Protein AF-A0A2P8KS64-F1 (afdb_monomer_lite)

Sequence (402 aa):
MTRAGYGIAPPAAQLTLLQQSYDALKESIYSALVLQTRLKPYLDAIELTIDEQGIRFDTTALASLLDQRKAAGEREAIIDLVELNRFAQSTLQAVGFAGLDTLRGWVEALPAGSALRTELAALNVYAGATTSGTAKSDLYLGDASGNSFNGGAGDDVASAGAGNDTLSGGDGNDSLYGGTGNDCLNGDNGNDTLEGGAGIDSLLGGEGNDMLYGGVGNDTLDGGVGNDTLSGDAGNNIYLFGRGDGQDNIRSHDSTAGKLNVLQFKEGIAPSDIIVKQAYDGYWGGGNGLELSIAGTTDKLFINGYFYGDTTDSAYSPVQQVKFADGTTWNSAAILAKVFAGTEGSDSLRGTTSSDTSSEGWAAARSMARRATIRSTAVRATTRSKVARATTTSSGTTAATP

pLDDT: mean 81.11, std 21.62, range [26.69, 98.94]

Foldseek 3Di:
DDPDDPPPPPPPVVVVVVVVVVVVVVVVVVLVVCCVPVQVVLVVQWDWDQDPVGIAIDNPSSVVVLVVVCVVPVLVSLVSLVSCCQRVVVVCVVRVNPSLVVSLVSLVPDDPPDPSQVVCVVVQEDEEAEDEADQEAHEYRADQEEHEYAHAHYAYEYARAHYAYEYEQHHYAYEEHQAYEEYEYAPAHEAYEEANHAYAYEYHQHAYAYEYELHHHAYEYENHADEYEDENEEAAYEYEFEARNAHYEYWYFYPDPPHAYEYEYDAPADPVQWQWEFAFQPDDVTGQKIWIDGHPGNGIYIQFNCCPPNDNRHSGNRHQWYAYPVGDIDGPVNSVCNHLPDDPDQGDDDDHPDDDDDPPPPVPPDDDDDDDRDDDDDPDDDPPDDDDDDDDDDDDDDDDDD

Radius of gyration: 31.3 Å; chains: 1; bounding box: 108×63×124 Å

Structure (mmCIF, N/CA/C/O backbone):
data_AF-A0A2P8KS64-F1
#
_entry.id   A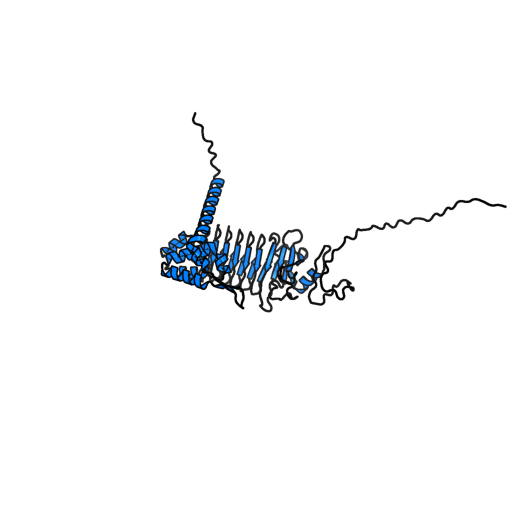F-A0A2P8KS64-F1
#
loop_
_atom_site.group_PDB
_atom_site.id
_atom_site.type_symbol
_atom_site.label_atom_id
_atom_site.label_alt_id
_atom_site.label_comp_id
_atom_site.label_asym_id
_atom_site.label_entity_id
_atom_site.label_seq_id
_atom_site.pdbx_PDB_ins_code
_atom_site.Cartn_x
_atom_site.Cartn_y
_atom_site.Cartn_z
_atom_site.occupancy
_atom_site.B_iso_or_equiv
_atom_site.auth_seq_id
_atom_site.auth_comp_id
_atom_site.auth_asym_id
_atom_site.auth_atom_id
_atom_site.pdbx_PDB_model_num
ATOM 1 N N . MET A 1 1 ? 59.333 26.683 13.112 1.00 38.19 1 MET A N 1
ATOM 2 C CA . MET A 1 1 ? 58.156 26.301 13.920 1.00 38.19 1 MET A CA 1
ATOM 3 C C . MET A 1 1 ? 57.034 25.924 12.968 1.00 38.19 1 MET A C 1
ATOM 5 O O . MET A 1 1 ? 56.320 26.790 12.485 1.00 38.19 1 MET A O 1
ATOM 9 N N . THR A 1 2 ? 56.947 24.648 12.615 1.00 38.56 2 THR A N 1
ATOM 10 C CA . THR A 1 2 ? 55.826 24.084 11.859 1.00 38.56 2 THR A CA 1
ATOM 11 C C . THR A 1 2 ? 54.674 23.861 12.835 1.00 38.56 2 THR A C 1
ATOM 13 O O . THR A 1 2 ? 54.802 23.124 13.809 1.00 38.56 2 THR A O 1
ATOM 16 N N . ARG A 1 3 ? 53.567 24.575 12.627 1.00 40.94 3 ARG A N 1
ATOM 17 C CA . ARG A 1 3 ? 52.348 24.448 13.428 1.00 40.94 3 ARG A CA 1
ATOM 18 C C . ARG A 1 3 ? 51.701 23.107 13.074 1.00 40.94 3 ARG A C 1
ATOM 20 O O . ARG A 1 3 ? 51.196 22.954 11.967 1.00 40.94 3 ARG A O 1
ATOM 27 N N . ALA A 1 4 ? 51.773 22.138 13.986 1.00 46.16 4 ALA A N 1
ATOM 28 C CA . ALA A 1 4 ? 51.080 20.862 13.853 1.00 46.16 4 ALA A CA 1
ATOM 29 C C . ALA A 1 4 ? 49.572 21.131 13.750 1.00 46.16 4 ALA A C 1
ATOM 31 O O . ALA A 1 4 ? 48.971 21.697 14.665 1.00 46.16 4 ALA A O 1
ATOM 32 N N . GLY A 1 5 ? 48.979 20.798 12.603 1.00 44.59 5 GLY A N 1
ATOM 33 C CA . GLY A 1 5 ? 47.535 20.827 12.431 1.00 44.59 5 GLY A CA 1
ATOM 34 C C . GLY A 1 5 ? 46.912 19.782 13.346 1.00 44.59 5 GLY A C 1
ATOM 35 O O . GLY A 1 5 ? 47.192 18.595 13.204 1.00 44.59 5 GLY A O 1
ATOM 36 N N . TYR A 1 6 ? 46.087 20.221 14.293 1.00 44.50 6 TYR A N 1
ATOM 37 C CA . TYR A 1 6 ? 45.175 19.341 15.019 1.00 44.50 6 TYR A CA 1
ATOM 38 C C . TYR A 1 6 ? 44.085 18.888 14.041 1.00 44.50 6 TYR A C 1
ATOM 40 O O . TYR A 1 6 ? 43.027 19.502 13.941 1.00 44.50 6 TYR A O 1
ATOM 48 N N . GLY A 1 7 ? 44.373 17.849 13.261 1.00 44.56 7 GLY A N 1
ATOM 49 C CA . GLY A 1 7 ? 43.354 17.098 12.543 1.00 44.56 7 GLY A CA 1
ATOM 50 C C . GLY A 1 7 ? 42.784 16.059 13.494 1.00 44.56 7 GLY A C 1
ATOM 51 O O . GLY A 1 7 ? 43.359 14.984 13.634 1.00 44.56 7 GLY A O 1
ATOM 52 N N . ILE A 1 8 ? 41.691 16.381 14.187 1.00 54.88 8 ILE A N 1
ATOM 53 C CA . ILE A 1 8 ? 40.878 15.342 14.823 1.00 54.88 8 ILE A CA 1
ATOM 54 C C . ILE A 1 8 ? 40.216 14.599 13.661 1.00 54.88 8 ILE A C 1
ATOM 56 O O . ILE A 1 8 ? 39.318 15.140 13.020 1.00 54.88 8 ILE A O 1
ATOM 60 N N . ALA A 1 9 ? 40.717 13.408 13.329 1.00 57.59 9 ALA A N 1
ATOM 61 C CA . ALA A 1 9 ? 40.033 12.531 12.390 1.00 57.59 9 ALA A CA 1
ATOM 62 C C . ALA A 1 9 ? 38.656 12.201 12.994 1.00 57.59 9 ALA A C 1
ATOM 64 O O . ALA A 1 9 ? 38.617 11.758 14.149 1.00 57.59 9 ALA A O 1
ATOM 65 N N . PRO A 1 10 ? 37.540 12.443 12.282 1.00 62.31 10 PRO A N 1
ATOM 66 C CA . PRO A 1 10 ? 36.234 12.078 12.801 1.00 62.31 10 PRO A CA 1
ATOM 67 C C . PRO A 1 10 ? 36.221 10.566 13.077 1.00 62.31 10 PRO A C 1
ATOM 69 O O . PRO A 1 10 ? 36.809 9.805 12.300 1.00 62.31 10 PRO A O 1
ATOM 72 N N . PRO A 1 11 ? 35.590 10.104 14.170 1.00 75.94 11 PRO A N 1
ATOM 73 C CA . PRO A 1 11 ? 35.377 8.683 14.411 1.00 75.94 11 PRO A CA 1
ATOM 74 C C . PRO A 1 11 ? 34.774 8.007 13.174 1.00 75.94 11 PRO A C 1
ATOM 76 O O . PRO A 1 11 ? 33.964 8.618 12.479 1.00 75.94 11 PRO A O 1
ATOM 79 N N . ALA A 1 12 ? 35.123 6.744 12.918 1.00 71.69 12 ALA A N 1
ATOM 80 C CA . ALA A 1 12 ? 34.681 6.016 11.722 1.00 71.69 12 ALA A CA 1
ATOM 81 C C . ALA A 1 12 ? 33.158 6.093 11.493 1.00 71.69 12 ALA A C 1
ATOM 83 O O . ALA A 1 12 ? 32.725 6.323 10.372 1.00 71.69 12 ALA A O 1
ATOM 84 N N . ALA A 1 13 ? 32.358 6.028 12.563 1.00 67.06 13 ALA A N 1
ATOM 85 C CA . ALA A 1 13 ? 30.904 6.183 12.494 1.00 67.06 13 ALA A CA 1
ATOM 86 C C . ALA A 1 13 ? 30.449 7.561 11.967 1.00 67.06 13 ALA A C 1
ATOM 88 O O . ALA A 1 13 ? 29.483 7.642 11.217 1.00 67.06 13 ALA A O 1
ATOM 89 N N . GLN A 1 14 ? 31.154 8.646 12.309 1.00 69.75 14 GLN A N 1
ATOM 90 C CA . GLN A 1 14 ? 30.850 9.986 11.790 1.00 69.75 14 GLN A CA 1
ATOM 91 C C . GLN A 1 14 ? 31.250 10.134 10.319 1.00 69.75 14 GLN A C 1
ATOM 93 O O . GLN A 1 14 ? 30.566 10.831 9.577 1.00 69.75 14 GLN A O 1
ATOM 98 N N . LEU A 1 15 ? 32.331 9.474 9.886 1.00 71.06 15 LEU A N 1
ATOM 99 C CA . LEU A 1 15 ? 32.708 9.424 8.469 1.00 71.06 15 LEU A CA 1
ATOM 100 C C . LEU A 1 15 ? 31.673 8.649 7.647 1.00 71.06 15 LEU A C 1
ATOM 102 O O . LEU A 1 15 ? 31.293 9.117 6.579 1.00 71.06 15 LEU A O 1
ATOM 106 N N . THR A 1 16 ? 31.179 7.519 8.160 1.00 72.50 16 THR A N 1
ATOM 107 C CA . THR A 1 16 ? 30.104 6.749 7.518 1.00 72.50 16 THR A CA 1
ATOM 108 C C . THR A 1 16 ? 28.822 7.569 7.406 1.00 72.50 16 THR A C 1
ATOM 110 O O . THR A 1 16 ? 28.270 7.669 6.316 1.00 72.50 16 THR A O 1
ATOM 113 N N . LEU A 1 17 ? 28.396 8.229 8.488 1.00 71.94 17 LEU A N 1
ATOM 114 C CA . LEU A 1 17 ? 27.191 9.062 8.480 1.00 71.94 17 LEU A CA 1
ATOM 115 C C . LEU A 1 17 ? 27.310 10.250 7.515 1.00 71.94 17 LEU A C 1
ATOM 117 O O . LEU A 1 17 ? 26.355 10.596 6.820 1.00 71.94 17 LEU A O 1
ATOM 121 N N . LEU A 1 18 ? 28.491 10.871 7.446 1.00 74.44 18 LEU A N 1
ATOM 122 C CA . LEU A 1 18 ? 28.754 11.956 6.505 1.00 74.44 18 LEU A CA 1
ATOM 123 C C . LEU A 1 18 ? 28.710 11.459 5.055 1.00 74.44 18 LEU A C 1
ATOM 125 O O . LEU A 1 18 ? 28.165 12.149 4.196 1.00 74.44 18 LEU A O 1
ATOM 129 N N . GLN A 1 19 ? 29.253 10.268 4.792 1.00 72.56 19 GLN A N 1
ATOM 130 C CA . GLN A 1 19 ? 29.212 9.646 3.471 1.00 72.56 19 GLN A CA 1
ATOM 131 C C . GLN A 1 19 ? 27.771 9.310 3.061 1.00 72.56 19 GLN A C 1
ATOM 133 O O . GLN A 1 19 ? 27.355 9.710 1.981 1.00 72.56 19 GLN A O 1
ATOM 138 N N . GLN A 1 20 ? 26.985 8.695 3.951 1.00 70.44 20 GLN A N 1
ATOM 139 C CA . GLN A 1 20 ? 25.560 8.420 3.725 1.00 70.44 20 GLN A CA 1
ATOM 140 C C . GLN A 1 20 ? 24.772 9.705 3.444 1.00 70.44 20 GLN A C 1
ATOM 142 O O . GLN A 1 20 ? 24.006 9.769 2.489 1.00 70.44 20 GLN A O 1
ATOM 147 N N . SER A 1 21 ? 25.017 10.763 4.223 1.00 71.25 21 SER A N 1
ATOM 148 C CA . SER A 1 21 ? 24.358 12.062 4.028 1.00 71.25 21 SER A CA 1
ATOM 149 C C . SER A 1 21 ? 24.723 12.703 2.682 1.00 71.25 21 SER A C 1
ATOM 151 O O . SER A 1 21 ? 23.889 13.347 2.048 1.00 71.25 21 SER A O 1
ATOM 153 N N . TYR A 1 22 ? 25.974 12.548 2.239 1.00 73.12 22 TYR A N 1
ATOM 154 C CA . TYR A 1 22 ? 26.429 13.042 0.940 1.00 73.12 22 TYR A CA 1
ATOM 155 C C . TYR A 1 22 ? 25.810 12.260 -0.224 1.00 73.12 22 TYR A C 1
ATOM 157 O O . TYR A 1 22 ? 25.379 12.872 -1.203 1.00 73.12 22 TYR A O 1
ATOM 165 N N . ASP A 1 23 ? 25.740 10.934 -0.111 1.00 72.12 23 ASP A N 1
ATOM 166 C CA . ASP A 1 23 ? 25.141 10.075 -1.131 1.00 72.12 23 ASP A CA 1
ATOM 167 C C . ASP A 1 23 ? 23.628 10.331 -1.247 1.00 72.12 23 ASP A C 1
ATOM 169 O O . ASP A 1 23 ? 23.144 10.570 -2.355 1.00 72.12 23 ASP A O 1
ATOM 173 N N . ALA A 1 24 ? 22.918 10.465 -0.121 1.00 69.94 24 ALA A N 1
ATOM 174 C CA . ALA A 1 24 ? 21.503 10.845 -0.092 1.00 69.94 24 ALA A CA 1
ATOM 175 C C . ALA A 1 24 ? 21.249 12.225 -0.732 1.00 69.94 24 ALA A C 1
ATOM 177 O O . ALA A 1 24 ? 20.337 12.394 -1.543 1.00 69.94 24 ALA A O 1
ATOM 178 N N . LEU A 1 25 ? 22.089 13.229 -0.437 1.00 74.19 25 LEU A N 1
ATOM 179 C CA . LEU A 1 25 ? 21.981 14.549 -1.071 1.00 74.19 25 LEU A CA 1
ATOM 180 C C . LEU A 1 25 ? 22.188 14.464 -2.589 1.00 74.19 25 LEU A C 1
ATOM 182 O O . LEU A 1 25 ? 21.500 15.139 -3.358 1.00 74.19 25 LEU A O 1
ATOM 186 N N . LYS A 1 26 ? 23.153 13.656 -3.030 1.00 75.94 26 LYS A N 1
ATOM 187 C CA . LYS A 1 26 ? 23.449 13.471 -4.449 1.00 75.94 26 LYS A CA 1
ATOM 188 C C . LYS A 1 26 ? 22.272 12.825 -5.182 1.00 75.94 26 LYS A C 1
ATOM 190 O O . LYS A 1 26 ? 21.933 13.290 -6.270 1.00 75.94 26 LYS A O 1
ATOM 195 N N . GLU A 1 27 ? 21.643 11.811 -4.595 1.00 74.38 27 GLU A N 1
ATOM 196 C CA . GLU A 1 27 ? 20.445 11.170 -5.151 1.00 74.38 27 GLU A CA 1
ATOM 197 C C . GLU A 1 27 ? 19.237 12.114 -5.164 1.00 74.38 27 GLU A C 1
ATOM 199 O O . GLU A 1 27 ? 18.542 12.208 -6.177 1.00 74.38 27 GLU A O 1
ATOM 204 N N . SER A 1 28 ? 19.050 12.915 -4.113 1.00 77.31 28 SER A N 1
ATOM 205 C CA . SER A 1 28 ? 17.999 13.941 -4.056 1.00 77.31 28 SER A CA 1
ATOM 206 C C . SER A 1 28 ? 18.153 15.010 -5.151 1.00 77.31 28 SER A C 1
ATOM 208 O O . SER A 1 28 ? 17.194 15.356 -5.839 1.00 77.31 28 SER A O 1
ATOM 210 N N . ILE A 1 29 ? 19.371 15.512 -5.385 1.00 79.12 29 ILE A N 1
ATOM 211 C CA . ILE A 1 29 ? 19.619 16.482 -6.466 1.00 79.12 29 ILE A CA 1
ATOM 212 C C . ILE A 1 29 ? 19.423 15.826 -7.838 1.00 79.12 29 ILE A C 1
ATOM 214 O O . ILE A 1 29 ? 18.871 16.449 -8.748 1.00 79.12 29 ILE A O 1
ATOM 218 N N . TYR A 1 30 ? 19.885 14.584 -7.999 1.00 79.62 30 TYR A N 1
ATOM 219 C CA . TYR A 1 30 ? 19.765 13.852 -9.255 1.00 79.62 30 TYR A CA 1
ATOM 220 C C . TYR A 1 30 ? 18.302 13.592 -9.627 1.00 79.62 30 TYR A C 1
ATOM 222 O O . TYR A 1 30 ? 17.899 13.943 -10.735 1.00 79.62 30 TYR A O 1
ATOM 230 N N . SER A 1 31 ? 17.506 13.057 -8.699 1.00 78.75 31 SER A N 1
ATOM 231 C CA . SER A 1 31 ? 16.076 12.789 -8.901 1.00 78.75 31 SER A CA 1
ATOM 232 C C . SER A 1 31 ? 15.311 14.057 -9.290 1.00 78.75 31 SER A C 1
ATOM 234 O O . SER A 1 31 ? 14.617 14.074 -10.309 1.00 78.75 31 SER A O 1
ATOM 236 N N . ALA A 1 32 ? 15.520 15.162 -8.565 1.00 81.56 32 ALA A N 1
ATOM 237 C CA . ALA A 1 32 ? 14.894 16.444 -8.876 1.00 81.56 32 ALA A CA 1
ATOM 238 C C . ALA A 1 32 ? 15.274 16.956 -10.277 1.00 81.56 32 ALA A C 1
ATOM 240 O O . ALA A 1 32 ? 14.415 17.422 -11.030 1.00 81.56 32 ALA A O 1
ATOM 241 N N . LEU A 1 33 ? 16.552 16.851 -10.655 1.00 86.12 33 LEU A N 1
ATOM 242 C CA . LEU A 1 33 ? 17.021 17.296 -11.965 1.00 86.12 33 LEU A CA 1
ATOM 243 C C . LEU A 1 33 ? 16.447 16.434 -13.094 1.00 86.12 33 LEU A C 1
ATOM 245 O O . LEU A 1 33 ? 16.016 16.972 -14.113 1.00 86.12 33 LEU A O 1
ATOM 249 N N . VAL A 1 34 ? 16.429 15.113 -12.924 1.00 86.69 34 VAL A N 1
ATOM 250 C CA . VAL A 1 34 ? 15.890 14.156 -13.899 1.00 86.69 34 VAL A CA 1
ATOM 251 C C . VAL A 1 34 ? 14.404 14.413 -14.151 1.00 86.69 34 VAL A C 1
ATOM 253 O O . VAL A 1 34 ? 14.000 14.540 -15.312 1.00 86.69 34 VAL A O 1
ATOM 256 N N . LEU A 1 35 ? 13.609 14.575 -13.088 1.00 85.25 35 LEU A N 1
ATOM 257 C CA . LEU A 1 35 ? 12.176 14.870 -13.185 1.00 85.25 35 LEU A CA 1
ATOM 258 C C . LEU A 1 35 ? 11.901 16.206 -13.885 1.00 85.25 35 LEU A C 1
ATOM 260 O O . LEU A 1 35 ? 10.961 16.312 -14.668 1.00 85.25 35 LEU A O 1
ATOM 264 N N . GLN A 1 36 ? 12.743 17.219 -13.663 1.00 86.50 36 GLN A N 1
ATOM 265 C CA . GLN A 1 36 ? 12.584 18.542 -14.278 1.00 86.50 36 GLN A CA 1
ATOM 266 C C . GLN A 1 36 ? 13.177 18.666 -15.686 1.00 86.50 36 GLN A C 1
ATOM 268 O O . GLN A 1 36 ? 12.957 19.679 -16.351 1.00 86.50 36 GLN A O 1
ATOM 273 N N . THR A 1 37 ? 13.928 17.668 -16.155 1.00 89.62 37 THR A N 1
ATOM 274 C CA . THR A 1 37 ? 14.587 17.714 -17.466 1.00 89.62 37 THR A CA 1
ATOM 275 C C . THR A 1 37 ? 14.144 16.555 -18.345 1.00 89.62 37 THR A C 1
ATOM 277 O O . THR A 1 37 ? 13.274 16.729 -19.194 1.00 89.62 37 THR A O 1
ATOM 280 N N . ARG A 1 38 ? 14.731 15.374 -18.147 1.00 91.69 38 ARG A N 1
ATOM 281 C CA . ARG A 1 38 ? 14.576 14.213 -19.021 1.00 91.69 38 ARG A CA 1
ATOM 282 C C . ARG A 1 38 ? 13.179 13.606 -18.948 1.00 91.69 38 ARG A C 1
ATOM 284 O O . ARG A 1 38 ? 12.649 13.230 -19.987 1.00 91.69 38 ARG A O 1
ATOM 291 N N . LEU A 1 39 ? 12.584 13.546 -17.754 1.00 92.94 39 LEU A N 1
ATOM 292 C CA . LEU A 1 39 ? 11.277 12.911 -17.550 1.00 92.94 39 LEU A CA 1
ATOM 293 C C . LEU A 1 39 ? 10.100 13.889 -17.612 1.00 92.94 39 LEU A C 1
ATOM 295 O O . LEU A 1 39 ? 8.956 13.462 -17.771 1.00 92.94 39 LEU A O 1
ATOM 299 N N . LYS A 1 40 ? 10.375 15.198 -17.554 1.00 92.19 40 LYS A N 1
ATOM 300 C CA . LYS A 1 40 ? 9.357 16.254 -17.613 1.00 92.19 40 LYS A CA 1
ATOM 301 C C . LYS A 1 40 ? 8.374 16.093 -18.784 1.00 92.19 40 LYS A C 1
ATOM 303 O O . LYS A 1 40 ? 7.181 16.242 -18.541 1.00 92.19 40 LYS A O 1
ATOM 308 N N . PRO A 1 41 ? 8.805 15.754 -20.020 1.00 94.62 41 PRO A N 1
ATOM 309 C CA . PRO A 1 41 ? 7.876 15.603 -21.138 1.00 94.62 41 PRO A CA 1
ATOM 310 C C . PRO A 1 41 ? 6.823 14.509 -20.930 1.00 94.62 41 PRO A C 1
ATOM 312 O O . PRO A 1 41 ? 5.710 14.661 -21.419 1.00 94.62 41 PRO A O 1
ATOM 315 N N . TYR A 1 42 ? 7.149 13.431 -20.207 1.00 93.88 42 TYR A N 1
ATOM 316 C CA . TYR A 1 42 ? 6.185 12.370 -19.899 1.00 93.88 42 TYR A CA 1
ATOM 317 C C . TYR A 1 42 ? 5.143 12.855 -18.889 1.00 93.88 42 TYR A C 1
ATOM 319 O O . TYR A 1 42 ? 3.953 12.639 -19.086 1.00 93.88 42 TYR A O 1
ATOM 327 N N . LEU A 1 43 ? 5.585 13.552 -17.838 1.00 90.38 43 LEU A N 1
ATOM 328 C CA . LEU A 1 43 ? 4.696 14.066 -16.793 1.00 90.38 43 LEU A CA 1
ATOM 329 C C . LEU A 1 43 ? 3.799 15.204 -17.301 1.00 90.38 43 LEU A C 1
ATOM 331 O O . LEU A 1 43 ? 2.620 15.244 -16.972 1.00 90.38 43 LEU A O 1
ATOM 335 N N . ASP A 1 44 ? 4.328 16.089 -18.151 1.00 92.88 44 ASP A N 1
ATOM 336 C CA . ASP A 1 44 ? 3.553 17.159 -18.798 1.00 92.88 44 ASP A CA 1
ATOM 337 C C . ASP A 1 44 ? 2.490 16.621 -19.772 1.00 92.88 44 ASP A C 1
ATOM 339 O O . ASP A 1 44 ? 1.561 17.346 -20.121 1.00 92.88 44 ASP A O 1
ATOM 343 N N . ALA A 1 45 ? 2.636 15.375 -20.233 1.00 93.25 45 ALA A N 1
ATOM 344 C CA . ALA A 1 45 ? 1.682 14.724 -21.124 1.00 93.25 45 ALA A CA 1
ATOM 345 C C . ALA A 1 45 ? 0.479 14.116 -20.385 1.00 93.25 45 ALA A C 1
ATOM 347 O O . ALA A 1 45 ? -0.421 13.589 -21.036 1.00 93.25 45 ALA A O 1
ATOM 348 N N . ILE A 1 46 ? 0.455 14.162 -19.048 1.00 89.81 46 ILE A N 1
ATOM 349 C CA . ILE A 1 46 ? -0.717 13.767 -18.266 1.00 89.81 46 ILE A CA 1
ATOM 350 C C . ILE A 1 46 ? -1.731 14.908 -18.330 1.00 89.81 46 ILE A C 1
ATOM 352 O O . ILE A 1 46 ? -1.495 15.999 -17.805 1.00 89.81 46 ILE A O 1
ATOM 356 N N . GLU A 1 47 ? -2.876 14.657 -18.955 1.00 89.44 47 GLU A N 1
ATOM 357 C CA . GLU A 1 47 ? -3.933 15.657 -19.088 1.00 89.44 47 GLU A CA 1
ATOM 358 C C . GLU A 1 47 ? -5.012 15.475 -18.017 1.00 89.44 47 GLU A C 1
ATOM 360 O O . GLU A 1 47 ? -5.334 14.365 -17.599 1.00 89.44 47 GLU A O 1
ATOM 365 N N . LEU A 1 48 ? -5.608 16.582 -17.573 1.00 85.81 48 LEU A N 1
ATOM 366 C CA . LEU A 1 48 ? -6.774 16.563 -16.696 1.00 85.81 48 LEU A CA 1
ATOM 367 C C . LEU A 1 48 ? -8.037 16.661 -17.547 1.00 85.81 48 LEU A C 1
ATOM 369 O O . LEU A 1 48 ? -8.290 17.693 -18.170 1.00 85.81 48 LEU A O 1
ATOM 373 N N . THR A 1 49 ? -8.862 15.622 -17.522 1.00 78.75 49 THR A N 1
ATOM 374 C CA . THR A 1 49 ? -10.194 15.655 -18.122 1.00 78.75 49 THR A CA 1
ATOM 375 C C . THR A 1 49 ? -11.242 15.918 -17.048 1.00 78.75 49 THR A C 1
ATOM 377 O O . THR A 1 49 ? -11.268 15.263 -16.007 1.00 78.75 49 THR A O 1
ATOM 380 N N . ILE A 1 50 ? -12.120 16.885 -17.310 1.00 80.62 50 ILE A N 1
ATOM 381 C CA . ILE A 1 50 ? -13.269 17.202 -16.462 1.00 80.62 50 ILE A CA 1
ATOM 382 C C . ILE A 1 50 ? -14.519 17.059 -17.327 1.00 80.62 50 ILE A C 1
ATOM 384 O O . ILE A 1 50 ? -14.708 17.831 -18.270 1.00 80.62 50 ILE A O 1
ATOM 388 N N . ASP A 1 51 ? -15.353 16.070 -17.023 1.00 78.81 51 ASP A N 1
ATOM 389 C CA . ASP A 1 51 ? -16.594 15.777 -17.743 1.00 78.81 51 ASP A CA 1
ATOM 390 C C . ASP A 1 51 ? -17.760 15.482 -16.780 1.00 78.81 51 ASP A C 1
ATOM 392 O O . ASP A 1 51 ? -17.670 15.698 -15.570 1.00 78.81 51 ASP A O 1
ATOM 396 N N . GLU A 1 52 ? -18.899 15.044 -17.325 1.00 75.75 52 GLU A N 1
ATOM 397 C CA . GLU A 1 52 ? -20.096 14.708 -16.541 1.00 75.75 52 GLU A CA 1
ATOM 398 C C . GLU A 1 52 ? -19.870 13.518 -15.591 1.00 75.75 52 GLU A C 1
ATOM 400 O O . GLU A 1 52 ? -20.640 13.332 -14.648 1.00 75.75 52 GLU A O 1
ATOM 405 N N . GLN A 1 53 ? -18.821 12.723 -15.821 1.00 72.62 53 GLN A N 1
ATOM 406 C CA . GLN A 1 53 ? -18.421 11.575 -15.014 1.00 72.62 53 GLN A CA 1
ATOM 407 C C . GLN A 1 53 ? -17.418 11.958 -13.912 1.00 72.62 53 GLN A C 1
ATOM 409 O O . GLN A 1 53 ? -17.175 11.153 -13.013 1.00 72.62 53 GLN A O 1
ATOM 414 N N . GLY A 1 54 ? -16.891 13.188 -13.926 1.00 72.56 54 GLY A N 1
ATOM 415 C CA . GLY A 1 54 ? -16.078 13.761 -12.857 1.00 72.56 54 GLY A CA 1
ATOM 416 C C . GLY A 1 54 ? -14.723 14.282 -13.329 1.00 72.56 54 GLY A C 1
ATOM 417 O O . GLY A 1 54 ? -14.563 14.751 -14.453 1.00 72.56 54 GLY A O 1
ATOM 418 N N . ILE A 1 55 ? -13.748 14.247 -12.420 1.00 78.12 55 ILE A N 1
ATOM 419 C CA . ILE A 1 55 ? -12.359 14.630 -12.678 1.00 78.12 55 ILE A CA 1
ATOM 420 C C . ILE A 1 55 ? -11.561 13.342 -12.880 1.00 78.12 55 ILE A C 1
ATOM 422 O O . ILE A 1 55 ? -11.532 12.501 -11.984 1.00 78.12 55 ILE A O 1
ATOM 426 N N . ARG A 1 56 ? -10.909 13.192 -14.033 1.00 82.88 56 ARG A N 1
ATOM 427 C CA . ARG A 1 56 ? -10.048 12.046 -14.354 1.00 82.88 56 ARG A CA 1
ATOM 428 C C . ARG A 1 56 ? -8.760 12.506 -15.018 1.00 82.88 56 ARG A C 1
ATOM 430 O O . ARG A 1 56 ? -8.749 13.518 -15.713 1.00 82.88 56 ARG A O 1
ATOM 437 N N . PHE A 1 57 ? -7.690 11.749 -14.832 1.00 87.69 57 PHE A N 1
ATOM 438 C CA . PHE A 1 57 ? -6.447 11.961 -15.562 1.00 87.69 57 PHE A CA 1
ATOM 439 C C . PHE A 1 57 ? -6.444 11.113 -16.838 1.00 87.69 57 PHE A C 1
ATOM 441 O O . PHE A 1 57 ? -6.923 9.981 -16.837 1.00 87.69 57 PHE A O 1
ATOM 448 N N . ASP A 1 58 ? -5.942 11.675 -17.933 1.00 88.44 58 ASP A N 1
ATOM 449 C CA . ASP A 1 58 ? -5.686 10.971 -19.185 1.00 88.44 58 ASP A CA 1
ATOM 450 C C . ASP A 1 58 ? -4.176 10.781 -19.346 1.00 88.44 58 ASP A C 1
ATOM 452 O O . ASP A 1 58 ? -3.402 11.739 -19.388 1.00 88.44 58 ASP A O 1
ATOM 456 N N . THR A 1 59 ? -3.761 9.520 -19.413 1.00 93.25 59 THR A N 1
ATOM 457 C CA . THR A 1 59 ? -2.360 9.091 -19.493 1.00 93.25 59 THR A CA 1
ATOM 458 C C . THR A 1 59 ? -2.000 8.558 -20.885 1.00 93.25 59 THR A C 1
ATOM 460 O O . THR A 1 59 ? -0.881 8.092 -21.109 1.00 93.25 59 THR A O 1
ATOM 463 N N . THR A 1 60 ? -2.909 8.674 -21.861 1.00 94.06 60 THR A N 1
ATOM 464 C CA . THR A 1 60 ? -2.740 8.154 -23.229 1.00 94.06 60 THR A CA 1
ATOM 465 C C . THR A 1 60 ? -1.537 8.776 -23.940 1.00 94.06 60 THR A C 1
ATOM 467 O O . THR A 1 60 ? -0.780 8.080 -24.627 1.00 94.06 60 THR A O 1
ATOM 470 N N . ALA A 1 61 ? -1.332 10.086 -23.777 1.00 94.88 61 ALA A N 1
ATOM 471 C CA . ALA A 1 61 ? -0.207 10.788 -24.388 1.00 94.88 61 ALA A CA 1
ATOM 472 C C . ALA A 1 61 ? 1.131 10.402 -23.735 1.00 94.88 61 ALA A C 1
ATOM 474 O O . ALA A 1 61 ? 2.111 10.194 -24.451 1.00 94.88 61 ALA A O 1
ATOM 475 N N . LEU A 1 62 ? 1.158 10.215 -22.409 1.00 95.19 62 LEU A N 1
ATOM 476 C CA . LEU A 1 62 ? 2.321 9.686 -21.689 1.00 95.19 62 LEU A CA 1
ATOM 477 C C . LEU A 1 62 ? 2.702 8.298 -22.225 1.00 95.19 62 LEU A C 1
ATOM 479 O O . LEU A 1 62 ? 3.853 8.092 -22.618 1.00 95.19 62 LEU A O 1
ATOM 483 N N . ALA A 1 63 ? 1.741 7.371 -22.307 1.00 95.00 63 ALA A N 1
ATOM 484 C CA . ALA A 1 63 ? 1.971 6.024 -22.835 1.00 95.00 63 ALA A CA 1
ATOM 485 C C . ALA A 1 63 ? 2.498 6.064 -24.283 1.00 95.00 63 ALA A C 1
ATOM 487 O O . ALA A 1 63 ? 3.494 5.423 -24.614 1.00 95.00 63 ALA A O 1
ATOM 488 N N . SER A 1 64 ? 1.896 6.911 -25.125 1.00 96.31 64 SER A N 1
ATOM 489 C CA . SER A 1 64 ? 2.321 7.094 -26.518 1.00 96.31 64 SER A CA 1
ATOM 490 C C . SER A 1 64 ? 3.756 7.622 -26.636 1.00 96.31 64 SER A C 1
ATOM 492 O O . SER A 1 64 ? 4.489 7.214 -27.538 1.00 96.31 64 SER A O 1
ATOM 494 N N . LEU A 1 65 ? 4.179 8.527 -25.745 1.00 96.88 65 LEU A N 1
ATOM 495 C CA . LEU A 1 65 ? 5.555 9.032 -25.714 1.00 96.88 65 LEU A CA 1
ATOM 496 C C . LEU A 1 65 ? 6.553 7.938 -25.323 1.00 96.88 65 LEU A C 1
ATOM 498 O O . LEU A 1 65 ? 7.625 7.856 -25.925 1.00 96.88 65 LEU A O 1
ATOM 502 N N . LEU A 1 66 ? 6.206 7.088 -24.354 1.00 96.62 66 LEU A N 1
ATOM 503 C CA . LEU A 1 66 ? 7.029 5.945 -23.951 1.00 96.62 66 LEU A CA 1
ATOM 504 C C . LEU A 1 66 ? 7.195 4.938 -25.098 1.00 96.62 66 LEU A C 1
ATOM 506 O O . LEU A 1 66 ? 8.319 4.529 -25.392 1.00 96.62 66 LEU A O 1
ATOM 510 N N . ASP A 1 67 ? 6.118 4.610 -25.811 1.00 95.69 67 ASP A N 1
ATOM 511 C CA . ASP A 1 67 ? 6.178 3.716 -26.973 1.00 95.69 67 ASP A CA 1
ATOM 512 C C . ASP A 1 67 ? 7.024 4.301 -28.113 1.00 95.69 67 ASP A C 1
ATOM 514 O O . ASP A 1 67 ? 7.863 3.610 -28.702 1.00 95.69 67 ASP A O 1
ATOM 518 N N . GLN A 1 68 ? 6.872 5.599 -28.399 1.00 96.62 68 GLN A N 1
ATOM 519 C CA . GLN A 1 68 ? 7.712 6.301 -29.375 1.00 96.62 68 GLN A CA 1
ATOM 520 C C . GLN A 1 68 ? 9.187 6.294 -28.960 1.00 96.62 68 GLN A C 1
ATOM 522 O O . GLN A 1 68 ? 10.066 6.071 -29.799 1.00 96.62 68 GLN A O 1
ATOM 527 N N . ARG A 1 69 ? 9.474 6.498 -27.667 1.00 96.56 69 ARG A N 1
ATOM 528 C CA . ARG A 1 69 ? 10.832 6.417 -27.125 1.00 96.56 69 ARG A CA 1
ATOM 529 C C . ARG A 1 69 ? 11.402 5.017 -27.306 1.00 96.56 69 ARG A C 1
ATOM 531 O O . ARG A 1 69 ? 12.529 4.899 -27.779 1.00 96.56 69 ARG A O 1
ATOM 538 N N . LYS A 1 70 ? 10.622 3.975 -27.004 1.00 95.88 70 LYS A N 1
ATOM 539 C CA . LYS A 1 70 ? 11.034 2.573 -27.152 1.00 95.88 70 LYS A CA 1
ATOM 540 C C . LYS A 1 70 ? 11.335 2.225 -28.606 1.00 95.88 70 LYS A C 1
ATOM 542 O O . LYS A 1 70 ? 12.343 1.575 -28.870 1.00 95.88 70 LYS A O 1
ATOM 547 N N . ALA A 1 71 ? 10.525 2.710 -29.548 1.00 95.44 71 ALA A N 1
ATOM 548 C CA . ALA A 1 71 ? 10.769 2.534 -30.978 1.00 95.44 71 ALA A CA 1
ATOM 549 C C . ALA A 1 71 ? 12.055 3.236 -31.460 1.00 95.44 71 ALA A C 1
ATOM 551 O O . ALA A 1 71 ? 12.719 2.742 -32.371 1.00 95.44 71 ALA A O 1
ATOM 552 N N . ALA A 1 72 ? 12.419 4.372 -30.855 1.00 95.75 72 ALA A N 1
ATOM 553 C CA . ALA A 1 72 ? 13.657 5.092 -31.160 1.00 95.75 72 ALA A CA 1
ATOM 554 C C . ALA A 1 72 ? 14.899 4.489 -30.473 1.00 95.75 72 ALA A C 1
ATOM 556 O O . ALA A 1 72 ? 15.998 4.561 -31.024 1.00 95.75 72 ALA A O 1
ATOM 557 N N . GLY A 1 73 ? 14.730 3.911 -29.282 1.00 95.50 73 GLY A N 1
ATOM 558 C CA . GLY A 1 73 ? 15.784 3.289 -28.485 1.00 95.50 73 GLY A CA 1
ATOM 559 C C . GLY A 1 73 ? 15.206 2.552 -27.278 1.00 95.50 73 GLY A C 1
ATOM 560 O O . GLY A 1 73 ? 14.809 3.168 -26.290 1.00 95.50 73 GLY A O 1
ATOM 561 N N . GLU A 1 74 ? 15.169 1.218 -27.352 1.00 93.81 74 GLU A N 1
ATOM 562 C CA . GLU A 1 74 ? 14.576 0.366 -26.312 1.00 93.81 74 GLU A CA 1
ATOM 563 C C . GLU A 1 74 ? 15.273 0.522 -24.956 1.00 93.81 74 GLU A C 1
ATOM 565 O O . GLU A 1 74 ? 14.603 0.611 -23.928 1.00 93.81 74 GLU A O 1
ATOM 570 N N . ARG A 1 75 ? 16.608 0.605 -24.959 1.00 94.19 75 ARG A N 1
ATOM 571 C CA . ARG A 1 75 ? 17.405 0.795 -23.744 1.00 94.19 75 ARG A CA 1
ATOM 572 C C . ARG A 1 75 ? 17.019 2.088 -23.033 1.00 94.19 75 ARG A C 1
ATOM 574 O O . ARG A 1 75 ? 16.725 2.071 -21.844 1.00 94.19 75 ARG A O 1
ATOM 581 N N . GLU A 1 76 ? 17.026 3.205 -23.752 1.00 93.56 76 GLU A N 1
ATOM 582 C CA . GLU A 1 76 ? 16.755 4.520 -23.177 1.00 93.56 76 GLU A CA 1
ATOM 583 C C . GLU A 1 76 ? 15.316 4.627 -22.674 1.00 93.56 76 GLU A C 1
ATOM 585 O O . GLU A 1 76 ? 15.095 5.211 -21.621 1.00 93.56 76 GLU A O 1
ATOM 590 N N . ALA A 1 77 ? 14.355 4.036 -23.388 1.00 95.56 77 ALA A N 1
ATOM 591 C CA . ALA A 1 77 ? 12.962 4.009 -22.956 1.00 95.56 77 ALA A CA 1
ATOM 592 C C . ALA A 1 77 ? 12.769 3.210 -21.664 1.00 95.56 77 ALA A C 1
ATOM 594 O O . ALA A 1 77 ? 12.061 3.659 -20.769 1.00 95.56 77 ALA A O 1
ATOM 595 N N . ILE A 1 78 ? 13.415 2.045 -21.552 1.00 95.00 78 ILE A N 1
ATOM 596 C CA . ILE A 1 78 ? 13.358 1.233 -20.334 1.00 95.00 78 ILE A CA 1
ATOM 597 C C . ILE A 1 78 ? 13.990 1.995 -19.164 1.00 95.00 78 ILE A C 1
ATOM 599 O O . ILE A 1 78 ? 13.399 2.037 -18.093 1.00 95.00 78 ILE A O 1
ATOM 603 N N . ILE A 1 79 ? 15.140 2.649 -19.362 1.00 93.31 79 ILE A N 1
ATOM 604 C CA . ILE A 1 79 ? 15.781 3.458 -18.312 1.00 93.31 79 ILE A CA 1
ATOM 605 C C . ILE A 1 79 ? 14.895 4.653 -17.910 1.00 93.31 79 ILE A C 1
ATOM 607 O O . ILE A 1 79 ? 14.770 4.945 -16.723 1.00 93.31 79 ILE A O 1
ATOM 611 N N . ASP A 1 80 ? 14.250 5.330 -18.867 1.00 94.62 80 ASP A N 1
ATOM 612 C CA . ASP A 1 80 ? 13.285 6.401 -18.577 1.00 94.62 80 ASP A CA 1
ATOM 613 C C . ASP A 1 80 ? 12.107 5.882 -17.739 1.00 94.62 80 ASP A C 1
ATOM 615 O O . ASP A 1 80 ? 11.721 6.521 -16.762 1.00 94.62 80 ASP A O 1
ATOM 619 N N . LEU A 1 81 ? 11.571 4.707 -18.078 1.00 94.81 81 LEU A N 1
ATOM 620 C CA . LEU A 1 81 ? 10.460 4.098 -17.352 1.00 94.81 81 LEU A CA 1
ATOM 621 C C . LEU A 1 81 ? 10.867 3.591 -15.958 1.00 94.81 81 LEU A C 1
ATOM 623 O O . LEU A 1 81 ? 10.083 3.708 -15.019 1.00 94.81 81 LEU A O 1
ATOM 627 N N . VAL A 1 82 ? 12.091 3.084 -15.791 1.00 93.75 82 VAL A N 1
ATOM 628 C CA . VAL A 1 82 ? 12.667 2.763 -14.472 1.00 93.75 82 VAL A CA 1
ATOM 629 C C . VAL A 1 82 ? 12.714 4.012 -13.598 1.00 93.75 82 VAL A C 1
ATOM 631 O O . VAL A 1 82 ? 12.216 3.995 -12.479 1.00 93.75 82 VAL A O 1
ATOM 634 N N . GLU A 1 83 ? 13.280 5.114 -14.097 1.00 92.25 83 GLU A N 1
ATOM 635 C CA . GLU A 1 83 ? 13.411 6.339 -13.299 1.00 92.25 83 GLU A CA 1
ATOM 636 C C . GLU A 1 83 ? 12.054 7.007 -13.020 1.00 92.25 83 GLU A C 1
ATOM 638 O O . GLU A 1 83 ? 11.861 7.562 -11.939 1.00 92.25 83 GLU A O 1
ATOM 643 N N . LEU A 1 84 ? 11.089 6.904 -13.941 1.00 92.69 84 LEU A N 1
ATOM 644 C CA . LEU A 1 84 ? 9.702 7.317 -13.701 1.00 92.69 84 LEU A CA 1
ATOM 645 C C . LEU A 1 84 ? 9.079 6.542 -12.533 1.00 92.69 84 LEU A C 1
ATOM 647 O O . LEU A 1 84 ? 8.518 7.157 -11.629 1.00 92.69 84 LEU A O 1
ATOM 651 N N . ASN A 1 85 ? 9.218 5.215 -12.517 1.00 91.62 85 ASN A N 1
ATOM 652 C CA . ASN A 1 85 ? 8.714 4.374 -11.428 1.00 91.62 85 ASN A CA 1
ATOM 653 C C . ASN A 1 85 ? 9.550 4.459 -10.146 1.00 91.62 85 ASN A C 1
ATOM 655 O O . ASN A 1 85 ? 9.086 4.012 -9.112 1.00 91.62 85 ASN A O 1
ATOM 659 N N . ARG A 1 86 ? 10.763 5.013 -10.180 1.00 88.19 86 ARG A N 1
ATOM 660 C CA . ARG A 1 86 ? 11.567 5.232 -8.970 1.00 88.19 86 ARG A CA 1
ATOM 661 C C . ARG A 1 86 ? 11.259 6.570 -8.307 1.00 88.19 86 ARG A C 1
ATOM 663 O O . ARG A 1 86 ? 11.225 6.662 -7.092 1.00 88.19 86 ARG A O 1
ATOM 670 N N . PHE A 1 87 ? 11.051 7.623 -9.099 1.00 86.88 87 PHE A N 1
ATOM 671 C CA . PHE A 1 87 ? 10.949 8.990 -8.571 1.00 86.88 87 PHE A CA 1
ATOM 672 C C . PHE A 1 87 ? 9.544 9.590 -8.629 1.00 86.88 87 PHE A C 1
ATOM 674 O O . PHE A 1 87 ? 9.289 10.597 -7.972 1.00 86.88 87 PHE A O 1
ATOM 681 N N . ALA A 1 88 ? 8.642 9.024 -9.431 1.00 86.75 88 ALA A N 1
ATOM 682 C CA . ALA A 1 88 ? 7.283 9.530 -9.613 1.00 86.75 88 ALA A CA 1
ATOM 683 C C . ALA A 1 88 ? 6.213 8.444 -9.434 1.00 86.75 88 ALA A C 1
ATOM 685 O O . ALA A 1 88 ? 5.071 8.668 -9.824 1.00 86.75 88 ALA A O 1
ATOM 686 N N . GLN A 1 89 ? 6.555 7.298 -8.839 1.00 85.75 89 GLN A N 1
ATOM 687 C CA . GLN A 1 89 ? 5.666 6.142 -8.681 1.00 85.75 89 GLN A CA 1
ATOM 688 C C . GLN A 1 89 ? 4.292 6.527 -8.125 1.00 85.75 89 GLN A C 1
ATOM 690 O O . GLN A 1 89 ? 3.280 6.294 -8.781 1.00 85.75 89 GLN A O 1
ATOM 695 N N . SER A 1 90 ? 4.271 7.222 -6.987 1.00 79.19 90 SER A N 1
ATOM 696 C CA . SER A 1 90 ? 3.036 7.654 -6.326 1.00 79.19 90 SER A CA 1
ATOM 697 C C . SER A 1 90 ? 2.199 8.588 -7.202 1.00 79.19 90 SER A C 1
ATOM 699 O O . SER A 1 90 ? 0.972 8.527 -7.203 1.00 79.19 90 SER A O 1
ATOM 701 N N . THR A 1 91 ? 2.852 9.428 -8.014 1.00 85.00 91 THR A N 1
ATOM 702 C CA . THR A 1 91 ? 2.165 10.276 -8.997 1.00 85.00 91 THR A CA 1
ATOM 703 C C . THR A 1 91 ? 1.574 9.436 -10.122 1.00 85.00 91 THR A C 1
ATOM 705 O O . THR A 1 91 ? 0.419 9.648 -10.476 1.00 85.00 91 THR A O 1
ATOM 708 N N . LEU A 1 92 ? 2.331 8.480 -10.671 1.00 89.06 92 LEU A N 1
ATOM 709 C CA . LEU A 1 92 ? 1.870 7.592 -11.742 1.00 89.06 92 LEU A CA 1
ATOM 710 C C . LEU A 1 92 ? 0.666 6.759 -11.292 1.00 89.06 92 LEU A C 1
ATOM 712 O O . LEU A 1 92 ? -0.330 6.698 -12.010 1.00 89.06 92 LEU A O 1
ATOM 716 N N . GLN A 1 93 ? 0.718 6.201 -10.083 1.00 84.31 93 GLN A N 1
ATOM 717 C CA . GLN A 1 93 ? -0.390 5.457 -9.490 1.00 84.31 93 GLN A CA 1
ATOM 718 C C . GLN A 1 93 ? -1.613 6.361 -9.272 1.00 84.31 93 GLN A C 1
ATOM 720 O O . GLN A 1 93 ? -2.715 6.012 -9.691 1.00 84.31 93 GLN A O 1
ATOM 725 N N . ALA A 1 94 ? -1.427 7.566 -8.717 1.00 82.88 94 ALA A N 1
ATOM 726 C CA . ALA A 1 94 ? -2.520 8.514 -8.477 1.00 82.88 94 ALA A CA 1
ATOM 727 C C . ALA A 1 94 ? -3.243 8.960 -9.762 1.00 82.88 94 ALA A C 1
ATOM 729 O O . ALA A 1 94 ? -4.431 9.284 -9.722 1.00 82.88 94 ALA A O 1
ATOM 730 N N . VAL A 1 95 ? -2.547 8.974 -10.904 1.00 86.50 95 VAL A N 1
ATOM 731 C CA . VAL A 1 95 ? -3.143 9.288 -12.215 1.00 86.50 95 VAL A CA 1
ATOM 732 C C . VAL A 1 95 ? -3.625 8.045 -12.972 1.00 86.50 95 VAL A C 1
ATOM 734 O O . VAL A 1 95 ? -4.094 8.166 -14.103 1.00 86.50 95 VAL A O 1
ATOM 737 N N . GLY A 1 96 ? -3.521 6.855 -12.372 1.00 87.44 96 GLY A N 1
ATOM 738 C CA . GLY A 1 96 ? -3.952 5.589 -12.966 1.00 87.44 96 GLY A CA 1
ATOM 739 C C . GLY A 1 96 ? -3.040 5.068 -14.080 1.00 87.44 96 GLY A C 1
ATOM 740 O O . GLY A 1 96 ? -3.491 4.309 -14.937 1.00 87.44 96 GLY A O 1
ATOM 741 N N . PHE A 1 97 ? -1.770 5.480 -14.119 1.00 92.56 97 PHE A N 1
ATOM 742 C CA . PHE A 1 97 ? -0.789 4.934 -15.052 1.00 92.56 97 PHE A CA 1
ATOM 743 C C . PHE A 1 97 ? -0.079 3.715 -14.447 1.00 92.56 97 PHE A C 1
ATOM 745 O O . PHE A 1 97 ? 0.718 3.847 -13.519 1.00 92.56 97 PHE A O 1
ATOM 752 N N . ALA A 1 98 ? -0.311 2.533 -15.025 1.00 90.25 98 ALA A N 1
ATOM 753 C CA . ALA A 1 98 ? 0.317 1.267 -14.633 1.00 90.25 98 ALA A CA 1
ATOM 754 C C . ALA A 1 98 ? 1.783 1.167 -15.116 1.00 90.25 98 ALA A C 1
ATOM 756 O O . ALA A 1 98 ? 2.148 0.348 -15.968 1.00 90.25 98 ALA A O 1
ATOM 757 N N . GLY A 1 99 ? 2.638 2.056 -14.601 1.00 92.38 99 GLY A N 1
ATOM 758 C CA . GLY A 1 99 ? 4.040 2.170 -15.005 1.00 92.38 99 GLY A CA 1
ATOM 759 C C . GLY A 1 99 ? 4.876 0.932 -14.679 1.00 92.38 99 GLY A C 1
ATOM 760 O O . GLY A 1 99 ? 5.715 0.545 -15.496 1.00 92.38 99 GLY A O 1
ATOM 761 N N . LEU A 1 100 ? 4.631 0.299 -13.528 1.00 91.75 100 LEU A N 1
ATOM 762 C CA . LEU A 1 100 ? 5.332 -0.911 -13.087 1.00 91.75 100 LEU A CA 1
ATOM 763 C C . LEU A 1 100 ? 4.971 -2.119 -13.956 1.00 91.75 100 LEU A C 1
ATOM 765 O O . LEU A 1 100 ? 5.869 -2.826 -14.405 1.00 91.75 100 LEU A O 1
ATOM 769 N N . ASP A 1 101 ? 3.692 -2.299 -14.295 1.00 90.38 101 ASP A N 1
ATOM 770 C CA . ASP A 1 101 ? 3.252 -3.373 -15.196 1.00 90.38 101 ASP A CA 1
ATOM 771 C C . ASP A 1 101 ? 3.811 -3.197 -16.610 1.00 90.38 101 ASP A C 1
ATOM 773 O O . ASP A 1 101 ? 4.283 -4.152 -17.232 1.00 90.38 101 ASP A O 1
ATOM 777 N N . THR A 1 102 ? 3.817 -1.954 -17.107 1.00 93.56 102 THR A N 1
ATOM 778 C CA . THR A 1 102 ? 4.427 -1.622 -18.403 1.00 93.56 102 THR A CA 1
ATOM 779 C C . THR A 1 102 ? 5.916 -1.971 -18.396 1.00 93.56 102 THR A C 1
ATOM 781 O O . THR A 1 102 ? 6.422 -2.588 -19.338 1.00 93.56 102 THR A O 1
ATOM 784 N N . LEU A 1 103 ? 6.620 -1.622 -17.315 1.00 93.94 103 LEU A N 1
ATOM 785 C CA . LEU A 1 103 ? 8.036 -1.922 -17.157 1.00 93.94 103 LEU A CA 1
ATOM 786 C C . LEU A 1 103 ? 8.292 -3.427 -17.059 1.00 93.94 103 LEU A C 1
ATOM 788 O O . LEU A 1 103 ? 9.190 -3.917 -17.743 1.00 93.94 103 LEU A O 1
ATOM 792 N N . ARG A 1 104 ? 7.492 -4.161 -16.274 1.00 91.31 104 ARG A N 1
ATOM 793 C CA . ARG A 1 104 ? 7.563 -5.624 -16.161 1.00 91.31 104 ARG A CA 1
ATOM 794 C C . ARG A 1 104 ? 7.457 -6.264 -17.538 1.00 91.31 104 ARG A C 1
ATOM 796 O O . ARG A 1 104 ? 8.377 -6.968 -17.947 1.00 91.31 104 ARG A O 1
ATOM 803 N N . GLY A 1 105 ? 6.423 -5.919 -18.309 1.00 91.12 105 GLY A N 1
ATOM 804 C CA . GLY A 1 105 ? 6.235 -6.449 -19.661 1.00 91.12 105 GLY A CA 1
ATOM 805 C C . GLY A 1 105 ? 7.403 -6.133 -20.603 1.00 91.12 105 GLY A C 1
ATOM 806 O O . GLY A 1 105 ? 7.820 -6.979 -21.398 1.00 91.12 105 GLY A O 1
ATOM 807 N N . TRP A 1 106 ? 7.989 -4.935 -20.504 1.00 93.81 106 TRP A N 1
ATOM 808 C CA . TRP A 1 106 ? 9.165 -4.570 -21.300 1.00 93.81 106 TRP A CA 1
ATOM 809 C C . TRP A 1 106 ? 10.419 -5.338 -20.889 1.00 93.81 106 TRP A C 1
ATOM 811 O O . TRP A 1 106 ? 11.179 -5.753 -21.764 1.00 93.81 106 TRP A O 1
ATOM 821 N N . VAL A 1 107 ? 10.644 -5.525 -19.588 1.00 91.00 107 VAL A N 1
ATOM 822 C CA . VAL A 1 107 ? 11.800 -6.253 -19.058 1.00 91.00 107 VAL A CA 1
ATOM 823 C C . VAL A 1 107 ? 11.680 -7.741 -19.366 1.00 91.00 107 VAL A C 1
ATOM 825 O O . VAL A 1 107 ? 12.656 -8.328 -19.824 1.00 91.00 107 VAL A O 1
ATOM 828 N N . GLU A 1 108 ? 10.506 -8.349 -19.193 1.00 88.19 108 GLU A N 1
ATOM 829 C CA . GLU A 1 108 ? 10.229 -9.752 -19.527 1.00 88.19 108 GLU A CA 1
ATOM 830 C C . GLU A 1 108 ? 10.487 -10.070 -21.001 1.00 88.19 108 GLU A C 1
ATOM 832 O O . GLU A 1 108 ? 11.092 -11.099 -21.310 1.00 88.19 108 GLU A O 1
ATOM 837 N N . ALA A 1 109 ? 10.120 -9.156 -21.904 1.00 90.88 109 ALA A N 1
ATOM 838 C CA . ALA A 1 109 ? 10.366 -9.299 -23.336 1.00 90.88 109 ALA A CA 1
ATOM 839 C C . ALA A 1 109 ? 11.862 -9.283 -23.713 1.00 90.88 109 ALA A C 1
ATOM 841 O O . ALA A 1 109 ? 12.226 -9.756 -24.795 1.00 90.88 109 ALA A O 1
ATOM 842 N N . LEU A 1 110 ? 12.750 -8.774 -22.845 1.00 90.38 110 LEU A N 1
ATOM 843 C CA . LEU A 1 110 ? 14.189 -8.790 -23.103 1.00 90.38 110 LEU A CA 1
ATOM 844 C C . LEU A 1 110 ? 14.747 -10.219 -23.031 1.00 90.38 110 LEU A C 1
ATOM 846 O O . LEU A 1 110 ? 14.483 -10.931 -22.053 1.00 90.38 110 LEU A O 1
ATOM 850 N N . PRO A 1 111 ? 15.639 -10.617 -23.963 1.00 88.50 111 PRO A N 1
ATOM 851 C CA . PRO A 1 111 ? 16.318 -11.905 -23.894 1.00 88.50 111 PRO A CA 1
ATOM 852 C C . PRO A 1 111 ? 17.027 -12.109 -22.550 1.00 88.50 111 PRO A C 1
ATOM 854 O O . PRO A 1 111 ? 17.708 -11.204 -22.044 1.00 88.50 111 PRO A O 1
ATOM 857 N N . ALA A 1 112 ? 16.891 -13.310 -21.984 1.00 82.69 112 ALA A N 1
ATOM 858 C CA . ALA A 1 112 ? 17.602 -13.702 -20.771 1.00 82.69 112 ALA A CA 1
ATOM 859 C C . ALA A 1 112 ? 19.123 -13.562 -20.976 1.00 82.69 112 ALA A C 1
ATOM 861 O O . ALA A 1 112 ? 19.661 -13.975 -22.003 1.00 82.69 112 ALA A O 1
ATOM 862 N N . GLY A 1 113 ? 19.815 -12.946 -20.012 1.00 81.31 113 GLY A N 1
ATOM 863 C CA . GLY A 1 113 ? 21.260 -12.697 -20.092 1.00 81.31 113 GLY A CA 1
ATOM 864 C C . GLY A 1 113 ? 21.690 -11.602 -21.080 1.00 81.31 113 GLY A C 1
ATOM 865 O O . GLY A 1 113 ? 22.880 -11.482 -21.369 1.00 81.31 113 GLY A O 1
ATOM 866 N N . SER A 1 114 ? 20.758 -10.805 -21.617 1.00 88.69 114 SER A N 1
ATOM 867 C CA . SER A 1 114 ? 21.105 -9.633 -22.429 1.00 88.69 114 SER A CA 1
ATOM 868 C C . SER A 1 114 ? 21.908 -8.601 -21.627 1.00 88.69 114 SER A C 1
ATOM 870 O O . SER A 1 114 ? 21.722 -8.447 -20.420 1.00 88.69 114 SER A O 1
ATOM 872 N N . ALA A 1 115 ? 22.775 -7.846 -22.312 1.00 89.88 115 ALA A N 1
ATOM 873 C CA . ALA A 1 115 ? 23.567 -6.782 -21.687 1.00 89.88 115 ALA A CA 1
ATOM 874 C C . ALA A 1 115 ? 22.688 -5.745 -20.969 1.00 89.88 115 ALA A C 1
ATOM 876 O O . ALA A 1 115 ? 23.083 -5.234 -19.927 1.00 89.88 115 ALA A O 1
ATOM 877 N N . LEU A 1 116 ? 21.481 -5.495 -21.491 1.00 89.62 116 LEU A N 1
ATOM 878 C CA . LEU A 1 116 ? 20.519 -4.593 -20.870 1.00 89.62 116 LEU A CA 1
ATOM 879 C C . LEU A 1 116 ? 19.968 -5.145 -19.548 1.00 89.62 116 LEU A C 1
ATOM 881 O O . LEU A 1 116 ? 19.849 -4.389 -18.596 1.00 89.62 116 LEU A O 1
ATOM 885 N N . ARG A 1 117 ? 19.705 -6.455 -19.426 1.00 86.94 117 ARG A N 1
ATOM 886 C CA . ARG A 1 117 ? 19.334 -7.047 -18.125 1.00 86.94 117 ARG A CA 1
ATOM 887 C C . ARG A 1 117 ? 20.466 -6.933 -17.098 1.00 86.94 117 ARG A C 1
ATOM 889 O O . ARG A 1 117 ? 20.202 -6.646 -15.937 1.00 86.94 117 ARG A O 1
ATOM 896 N N . THR A 1 118 ? 21.719 -7.102 -17.524 1.00 87.81 118 THR A N 1
ATOM 897 C CA . THR A 1 118 ? 22.888 -6.881 -16.653 1.00 87.81 118 THR A CA 1
ATOM 898 C C . THR A 1 118 ? 23.012 -5.417 -16.232 1.00 87.81 118 THR A C 1
ATOM 900 O O . THR A 1 118 ? 23.344 -5.126 -15.087 1.00 87.81 118 THR A O 1
ATOM 903 N N . GLU A 1 119 ? 22.741 -4.492 -17.150 1.00 90.94 119 GLU A N 1
ATOM 904 C CA . GLU A 1 119 ? 22.733 -3.061 -16.863 1.00 90.94 119 GLU A CA 1
ATOM 905 C C . GLU A 1 119 ? 21.628 -2.678 -15.873 1.00 90.94 119 GLU A C 1
ATOM 907 O O . GLU A 1 119 ? 21.894 -1.933 -14.936 1.00 90.94 119 GLU A O 1
ATOM 912 N N . LEU A 1 120 ? 20.422 -3.224 -16.033 1.00 90.25 120 LEU A N 1
ATOM 913 C CA . LEU A 1 120 ? 19.308 -3.019 -15.107 1.00 90.25 120 LEU A CA 1
ATOM 914 C C . LEU A 1 120 ? 19.657 -3.474 -13.689 1.00 90.25 120 LEU A C 1
ATOM 916 O O . LEU A 1 120 ? 19.477 -2.705 -12.750 1.00 90.25 120 LEU A O 1
ATOM 920 N N . ALA A 1 121 ? 20.268 -4.650 -13.537 1.00 86.69 121 ALA A N 1
ATOM 921 C CA . ALA A 1 121 ? 20.749 -5.110 -12.236 1.00 86.69 121 ALA A CA 1
ATOM 922 C C . ALA A 1 121 ? 21.808 -4.165 -11.633 1.00 86.69 121 ALA A C 1
ATOM 924 O O . ALA A 1 121 ? 21.807 -3.920 -10.433 1.00 86.69 121 ALA A O 1
ATOM 925 N N . ALA A 1 122 ? 22.685 -3.575 -12.456 1.00 87.06 122 ALA A N 1
ATOM 926 C CA . ALA A 1 122 ? 23.654 -2.574 -11.998 1.00 87.06 122 ALA A CA 1
ATOM 927 C C . ALA A 1 122 ? 23.013 -1.223 -11.614 1.00 87.06 122 ALA A C 1
ATOM 929 O O . ALA A 1 122 ? 23.639 -0.422 -10.919 1.00 87.06 122 ALA A O 1
ATOM 930 N N . LEU A 1 123 ? 21.784 -0.973 -12.071 1.00 87.31 123 LEU A N 1
ATOM 931 C CA . LEU A 1 123 ? 20.933 0.151 -11.681 1.00 87.31 123 LEU A CA 1
ATOM 932 C C . LEU A 1 123 ? 19.953 -0.218 -10.562 1.00 87.31 123 LEU A C 1
ATOM 934 O O . LEU A 1 123 ? 19.000 0.534 -10.344 1.00 87.31 123 LEU A O 1
ATOM 938 N N . ASN A 1 124 ? 20.173 -1.346 -9.880 1.00 89.88 124 ASN A N 1
ATOM 939 C CA . ASN A 1 124 ? 19.310 -1.861 -8.826 1.00 89.88 124 ASN A CA 1
ATOM 940 C C . ASN A 1 124 ? 17.869 -2.134 -9.289 1.00 89.88 124 ASN A C 1
ATOM 942 O O . ASN A 1 124 ? 16.900 -1.799 -8.616 1.00 89.88 124 ASN A O 1
ATOM 946 N N . VAL A 1 125 ? 17.721 -2.677 -10.494 1.00 91.00 125 VAL A N 1
ATOM 947 C CA . VAL A 1 125 ? 16.444 -3.170 -11.009 1.00 91.00 125 VAL A CA 1
ATOM 948 C C . VAL A 1 125 ? 16.547 -4.681 -11.135 1.00 91.00 125 VAL A C 1
ATOM 950 O O . VAL A 1 125 ? 17.313 -5.198 -11.955 1.00 91.00 125 VAL A O 1
ATOM 953 N N . TYR A 1 126 ? 15.777 -5.386 -10.319 1.00 87.88 126 TYR A N 1
ATOM 954 C CA . TYR A 1 126 ? 15.800 -6.835 -10.212 1.00 87.88 126 TYR A CA 1
ATOM 955 C C . TYR A 1 126 ? 14.519 -7.423 -10.794 1.00 87.88 126 TYR A C 1
ATOM 957 O O . TYR A 1 126 ? 13.428 -6.918 -10.553 1.00 87.88 126 TYR A O 1
ATOM 965 N N . ALA A 1 127 ? 14.661 -8.494 -11.575 1.00 84.19 127 ALA A N 1
ATOM 966 C CA . ALA A 1 127 ? 13.530 -9.232 -12.121 1.00 84.19 127 ALA A CA 1
ATOM 967 C C . ALA A 1 127 ? 13.673 -10.731 -11.827 1.00 84.19 127 ALA A C 1
ATOM 969 O O . ALA A 1 127 ? 14.720 -11.308 -12.145 1.00 84.19 127 ALA A O 1
ATOM 970 N N . GLY A 1 128 ? 12.635 -11.353 -11.258 1.00 74.62 128 GLY A N 1
ATOM 971 C CA . GLY A 1 128 ? 12.584 -12.788 -10.935 1.00 74.62 128 GLY A CA 1
ATOM 972 C C . GLY A 1 128 ? 12.251 -13.099 -9.470 1.00 74.62 128 GLY A C 1
ATOM 973 O O . GLY A 1 128 ? 11.930 -12.206 -8.707 1.00 74.62 128 GLY A O 1
ATOM 974 N N . ALA A 1 129 ? 12.336 -14.375 -9.073 1.00 69.38 129 ALA A N 1
ATOM 975 C CA . ALA A 1 129 ? 11.591 -14.893 -7.916 1.00 69.38 129 ALA A CA 1
ATOM 976 C C . ALA A 1 129 ? 12.232 -14.803 -6.519 1.00 69.38 129 ALA A C 1
ATOM 978 O O . ALA A 1 129 ? 11.555 -15.059 -5.527 1.00 69.38 129 ALA A O 1
ATOM 979 N N . THR A 1 130 ? 13.524 -14.517 -6.369 1.00 72.88 130 THR A N 1
ATOM 980 C CA . THR A 1 130 ? 14.114 -14.357 -5.025 1.00 72.88 130 THR A CA 1
ATOM 981 C C . THR A 1 130 ? 15.257 -13.372 -5.079 1.00 72.88 130 THR A C 1
ATOM 983 O O . THR A 1 130 ? 16.237 -13.603 -5.793 1.00 72.88 130 THR A O 1
ATOM 986 N N . THR A 1 131 ? 15.152 -12.257 -4.366 1.00 76.12 131 THR A N 1
ATOM 987 C CA . THR A 1 131 ? 16.208 -11.242 -4.359 1.00 76.12 131 THR A CA 1
ATOM 988 C C . THR A 1 131 ? 16.247 -10.517 -3.020 1.00 76.12 131 THR A C 1
ATOM 990 O O . THR A 1 131 ? 15.217 -10.087 -2.513 1.00 76.12 131 THR A O 1
ATOM 993 N N . SER A 1 132 ? 17.452 -10.392 -2.464 1.00 79.44 132 SER A N 1
ATOM 994 C CA . SER A 1 132 ? 17.747 -9.473 -1.364 1.00 79.44 132 SER A CA 1
ATOM 995 C C . SER A 1 132 ? 18.380 -8.218 -1.944 1.00 79.44 132 SER A C 1
ATOM 997 O O . SER A 1 132 ? 19.257 -8.319 -2.809 1.00 79.44 132 SER A O 1
ATOM 999 N N . GLY A 1 133 ? 17.916 -7.069 -1.484 1.00 79.50 133 GLY A N 1
ATOM 1000 C CA . GLY A 1 133 ? 18.345 -5.762 -1.927 1.00 79.50 133 GLY A CA 1
ATOM 1001 C C . GLY A 1 133 ? 19.638 -5.277 -1.333 1.00 79.50 133 GLY A C 1
ATOM 1002 O O . GLY A 1 133 ? 20.432 -6.015 -0.736 1.00 79.50 133 GLY A O 1
ATOM 1003 N N . THR A 1 134 ? 19.876 -4.008 -1.603 1.00 85.50 134 THR A N 1
ATOM 1004 C CA . THR A 1 134 ? 21.070 -3.278 -1.237 1.00 85.50 134 THR A CA 1
ATOM 1005 C C . THR A 1 134 ? 20.749 -2.292 -0.115 1.00 85.50 134 THR A C 1
ATOM 1007 O O . THR A 1 134 ? 19.816 -2.486 0.649 1.00 85.50 134 THR A O 1
ATOM 1010 N N . ALA A 1 135 ? 21.605 -1.291 0.075 1.00 86.44 135 ALA A N 1
ATOM 1011 C CA . ALA A 1 135 ? 21.348 -0.198 1.015 1.00 86.44 135 ALA A CA 1
ATOM 1012 C C . ALA A 1 135 ? 20.917 1.079 0.273 1.00 86.44 135 ALA A C 1
ATOM 1014 O O . ALA A 1 135 ? 21.244 2.189 0.691 1.00 86.44 135 ALA A O 1
ATOM 1015 N N . LYS A 1 136 ? 20.339 0.905 -0.913 1.00 86.81 136 LYS A N 1
ATOM 1016 C CA . LYS A 1 136 ? 19.901 1.954 -1.826 1.00 86.81 136 LYS A CA 1
ATOM 1017 C C . LYS A 1 136 ? 18.502 1.598 -2.296 1.00 86.81 136 LYS A C 1
ATOM 1019 O O . LYS A 1 136 ? 18.189 0.422 -2.345 1.00 86.81 136 LYS A O 1
ATOM 1024 N N . SER A 1 137 ? 17.792 2.598 -2.808 1.00 89.81 137 SER A N 1
ATOM 1025 C CA . SER A 1 137 ? 16.520 2.414 -3.500 1.00 89.81 137 SER A CA 1
ATOM 1026 C C . SER A 1 137 ? 16.621 1.461 -4.692 1.00 89.81 137 SER A C 1
ATOM 1028 O O . SER A 1 137 ? 17.212 1.771 -5.742 1.00 89.81 137 SER A O 1
ATOM 1030 N N . ASP A 1 138 ? 15.978 0.322 -4.536 1.00 91.69 138 ASP A N 1
ATOM 1031 C CA . ASP A 1 138 ? 15.916 -0.794 -5.450 1.00 91.69 138 ASP A CA 1
ATOM 1032 C C . ASP A 1 138 ? 14.513 -0.892 -6.085 1.00 91.69 138 ASP A C 1
ATOM 1034 O O . ASP A 1 138 ? 13.527 -0.319 -5.620 1.00 91.69 138 ASP A O 1
ATOM 1038 N N . LEU A 1 139 ? 14.427 -1.557 -7.240 1.00 93.12 139 LEU A N 1
ATOM 1039 C CA . LEU A 1 139 ? 13.175 -1.784 -7.964 1.00 93.12 139 LEU A CA 1
ATOM 1040 C C . LEU A 1 139 ? 13.026 -3.268 -8.295 1.00 93.12 139 LEU A C 1
ATOM 1042 O O . LEU A 1 139 ? 13.801 -3.798 -9.094 1.00 93.12 139 LEU A O 1
ATOM 1046 N N . TYR A 1 140 ? 12.011 -3.919 -7.737 1.00 92.94 140 TYR A N 1
ATOM 1047 C CA . TYR A 1 140 ? 11.725 -5.336 -7.949 1.00 92.94 140 TYR A CA 1
ATOM 1048 C C . TYR A 1 140 ? 10.530 -5.530 -8.868 1.00 92.94 140 TYR A C 1
ATOM 1050 O O . TYR A 1 140 ? 9.462 -4.951 -8.670 1.00 92.94 140 TYR A O 1
ATOM 1058 N N . LEU A 1 141 ? 10.720 -6.382 -9.868 1.00 92.88 141 LEU A N 1
ATOM 1059 C CA . LEU A 1 141 ? 9.705 -6.797 -10.822 1.00 92.88 141 LEU A CA 1
ATOM 1060 C C . LEU A 1 141 ? 9.580 -8.318 -10.737 1.00 92.88 141 LEU A C 1
ATOM 1062 O O . LEU A 1 141 ? 10.432 -9.058 -11.235 1.00 92.88 141 LEU A O 1
ATOM 1066 N N . GLY A 1 142 ? 8.537 -8.778 -10.067 1.00 92.19 142 GLY A N 1
ATOM 1067 C CA . GLY A 1 142 ? 8.189 -10.185 -10.015 1.00 92.19 142 GLY A CA 1
ATOM 1068 C C . GLY A 1 142 ? 7.589 -10.696 -11.317 1.00 92.19 142 GLY A C 1
ATOM 1069 O O . GLY A 1 142 ? 7.506 -9.969 -12.313 1.00 92.19 142 GLY A O 1
ATOM 1070 N N . ASP A 1 143 ? 7.258 -11.980 -11.319 1.00 89.94 143 ASP A N 1
ATOM 1071 C CA . ASP A 1 143 ? 6.719 -12.702 -12.464 1.00 89.94 143 ASP A CA 1
ATOM 1072 C C . ASP A 1 143 ? 5.343 -13.304 -12.133 1.00 89.94 143 ASP A C 1
ATOM 1074 O O . ASP A 1 143 ? 4.551 -12.693 -11.427 1.00 89.94 143 ASP A O 1
ATOM 1078 N N . ALA A 1 144 ? 4.991 -14.442 -12.735 1.00 91.19 144 ALA A N 1
ATOM 1079 C CA . ALA A 1 144 ? 3.722 -15.124 -12.473 1.00 91.19 144 ALA A CA 1
ATOM 1080 C C . ALA A 1 144 ? 3.851 -16.286 -11.468 1.00 91.19 144 ALA A C 1
ATOM 1082 O O . ALA A 1 144 ? 2.947 -17.120 -11.353 1.00 91.19 144 ALA A O 1
ATOM 1083 N N . SER A 1 145 ? 5.014 -16.421 -10.831 1.00 92.56 145 SER A N 1
ATOM 1084 C CA . SER A 1 145 ? 5.297 -17.423 -9.809 1.00 92.56 145 SER A CA 1
ATOM 1085 C C . SER A 1 145 ? 5.401 -16.772 -8.436 1.00 92.56 145 SER A C 1
ATOM 1087 O O . SER A 1 145 ? 5.610 -15.577 -8.346 1.00 92.56 145 SER A O 1
ATOM 1089 N N . GLY A 1 146 ? 5.320 -17.568 -7.364 1.00 94.44 146 GLY A N 1
ATOM 1090 C CA . GLY A 1 146 ? 5.564 -17.046 -6.018 1.00 94.44 146 GLY A CA 1
ATOM 1091 C C . GLY A 1 146 ? 6.975 -16.460 -5.894 1.00 94.44 146 GLY A C 1
ATOM 1092 O O . GLY A 1 146 ? 7.969 -17.154 -6.138 1.00 94.44 146 GLY A O 1
ATOM 1093 N N . ASN A 1 147 ? 7.058 -15.188 -5.534 1.00 94.75 147 ASN A N 1
ATOM 1094 C CA . ASN A 1 147 ? 8.269 -14.394 -5.439 1.00 94.75 147 ASN A CA 1
ATOM 1095 C C . ASN A 1 147 ? 8.580 -14.028 -3.982 1.00 94.75 147 ASN A C 1
ATOM 1097 O O . ASN A 1 147 ? 7.703 -13.938 -3.129 1.00 94.75 147 ASN A O 1
ATOM 1101 N N . SER A 1 148 ? 9.863 -13.830 -3.682 1.00 95.38 148 SER A N 1
ATOM 1102 C CA . SER A 1 148 ? 10.341 -13.411 -2.367 1.00 95.38 148 SER A CA 1
ATOM 1103 C C . SER A 1 148 ? 11.313 -12.243 -2.495 1.00 95.38 148 SER A C 1
ATOM 1105 O O . SER A 1 148 ? 12.432 -12.400 -2.998 1.00 95.38 148 SER A O 1
ATOM 1107 N N . PHE A 1 149 ? 10.882 -11.073 -2.033 1.00 95.06 149 PHE A N 1
ATOM 1108 C CA . PHE A 1 149 ? 11.656 -9.838 -2.061 1.00 95.06 149 PHE A CA 1
ATOM 1109 C C . PHE A 1 149 ? 11.956 -9.345 -0.655 1.00 95.06 149 PHE A C 1
ATOM 1111 O O . PHE A 1 149 ? 11.121 -9.420 0.241 1.00 95.06 149 PHE A O 1
ATOM 1118 N N . ASN A 1 150 ? 13.171 -8.846 -0.484 1.00 94.00 150 ASN A N 1
ATOM 1119 C CA . ASN A 1 150 ? 13.601 -8.119 0.698 1.00 94.00 150 ASN A CA 1
ATOM 1120 C C . ASN A 1 150 ? 14.368 -6.892 0.199 1.00 94.00 150 ASN A C 1
ATOM 1122 O O . ASN A 1 150 ? 15.410 -7.084 -0.430 1.00 94.00 150 ASN A O 1
ATOM 1126 N N . GLY A 1 151 ? 13.826 -5.695 0.411 1.00 92.62 151 GLY A N 1
ATOM 1127 C CA . GLY A 1 151 ? 14.380 -4.425 -0.068 1.00 92.62 151 GLY A CA 1
ATOM 1128 C C . GLY A 1 151 ? 15.670 -4.033 0.652 1.00 92.62 151 GLY A C 1
ATOM 1129 O O . GLY A 1 151 ? 16.684 -3.717 0.032 1.00 92.62 151 GLY A O 1
ATOM 1130 N N . GLY A 1 152 ? 15.726 -4.280 1.958 1.00 92.88 152 GLY A N 1
ATOM 1131 C CA . GLY A 1 152 ? 16.937 -4.075 2.738 1.00 92.88 152 GLY A CA 1
ATOM 1132 C C . GLY A 1 152 ? 16.951 -2.678 3.325 1.00 92.88 152 GLY A C 1
ATOM 1133 O O . GLY A 1 152 ? 16.349 -2.485 4.369 1.00 92.88 152 GLY A O 1
ATOM 1134 N N . ALA A 1 153 ? 17.697 -1.740 2.748 1.00 91.81 153 ALA A N 1
ATOM 1135 C CA . ALA A 1 153 ? 17.619 -0.346 3.174 1.00 91.81 153 ALA A CA 1
ATOM 1136 C C . ALA A 1 153 ? 17.539 0.593 1.970 1.00 91.81 153 ALA A C 1
ATOM 1138 O O . ALA A 1 153 ? 18.155 0.322 0.943 1.00 91.81 153 ALA A O 1
ATOM 1139 N N . GLY A 1 154 ? 16.940 1.764 2.159 1.00 90.88 154 GLY A N 1
ATOM 1140 C CA . GLY A 1 154 ? 16.616 2.701 1.087 1.00 90.88 154 GLY A CA 1
ATOM 1141 C C . GLY A 1 154 ? 15.123 2.670 0.778 1.00 90.88 154 GLY A C 1
ATOM 1142 O O . GLY A 1 154 ? 14.432 1.772 1.210 1.00 90.88 154 GLY A O 1
ATOM 1143 N N . ASP A 1 155 ? 14.633 3.680 0.056 1.00 92.62 155 ASP A N 1
ATOM 1144 C CA . ASP A 1 155 ? 13.220 3.734 -0.340 1.00 92.62 155 ASP A CA 1
ATOM 1145 C C . ASP A 1 155 ? 13.011 2.827 -1.571 1.00 92.62 155 ASP A C 1
ATOM 1147 O O . ASP A 1 155 ? 13.399 3.201 -2.688 1.00 92.62 155 ASP A O 1
ATOM 1151 N N . ASP A 1 156 ? 12.457 1.638 -1.375 1.00 94.06 156 ASP A N 1
ATOM 1152 C CA . ASP A 1 156 ? 12.350 0.570 -2.363 1.00 94.06 156 ASP A CA 1
ATOM 1153 C C . ASP A 1 156 ? 10.965 0.496 -3.015 1.00 94.06 156 ASP A C 1
ATOM 1155 O O . ASP A 1 156 ? 9.933 0.856 -2.451 1.00 94.06 156 ASP A O 1
ATOM 1159 N N . VAL A 1 157 ? 10.920 -0.008 -4.250 1.00 94.12 157 VAL A N 1
ATOM 1160 C CA . VAL A 1 157 ? 9.662 -0.279 -4.956 1.00 94.12 157 VAL A CA 1
ATOM 1161 C C . VAL A 1 157 ? 9.635 -1.738 -5.376 1.00 94.12 157 VAL A C 1
ATOM 1163 O O . VAL A 1 157 ? 10.478 -2.177 -6.155 1.00 94.12 157 VAL A O 1
ATOM 1166 N N . ALA A 1 158 ? 8.645 -2.501 -4.925 1.00 94.38 158 ALA A N 1
ATOM 1167 C CA . ALA A 1 158 ? 8.509 -3.911 -5.267 1.00 94.38 158 ALA A CA 1
ATOM 1168 C C . ALA A 1 158 ? 7.135 -4.210 -5.855 1.00 94.38 158 ALA A C 1
ATOM 1170 O O . ALA A 1 158 ? 6.117 -3.902 -5.253 1.00 94.38 158 ALA A O 1
ATOM 1171 N N . SER A 1 159 ? 7.102 -4.842 -7.027 1.00 94.25 159 SER A N 1
ATOM 1172 C CA . SER A 1 159 ? 5.863 -5.269 -7.671 1.00 94.25 159 SER A CA 1
ATOM 1173 C C . SER A 1 159 ? 5.950 -6.730 -8.073 1.00 94.25 159 SER A C 1
ATOM 1175 O O . SER A 1 159 ? 6.607 -7.048 -9.065 1.00 94.25 159 SER A O 1
ATOM 1177 N N . ALA A 1 160 ? 5.318 -7.603 -7.290 1.00 94.44 160 ALA A N 1
ATOM 1178 C CA . ALA A 1 160 ? 5.488 -9.048 -7.393 1.00 94.44 160 ALA A CA 1
ATOM 1179 C C . ALA A 1 160 ? 4.669 -9.685 -8.523 1.00 94.44 160 ALA A C 1
ATOM 1181 O O . ALA A 1 160 ? 5.186 -10.530 -9.243 1.00 94.44 160 ALA A O 1
ATOM 1182 N N . GLY A 1 161 ? 3.502 -9.135 -8.852 1.00 93.00 161 GLY A N 1
ATOM 1183 C CA . GLY A 1 161 ? 2.795 -9.512 -10.071 1.00 93.00 161 GLY A CA 1
ATOM 1184 C C . GLY A 1 161 ? 1.762 -10.587 -9.791 1.00 93.00 161 GLY A C 1
ATOM 1185 O O . GLY A 1 161 ? 0.709 -10.262 -9.266 1.00 93.00 161 GLY A O 1
ATOM 1186 N N . ALA A 1 162 ? 1.972 -11.818 -10.245 1.00 93.81 162 ALA A N 1
ATOM 1187 C CA . ALA A 1 162 ? 1.041 -12.900 -9.949 1.00 93.81 162 ALA A CA 1
ATOM 1188 C C . ALA A 1 162 ? 1.753 -14.023 -9.206 1.00 93.81 162 ALA A C 1
ATOM 1190 O O . ALA A 1 162 ? 2.872 -14.372 -9.548 1.00 93.81 162 ALA A O 1
ATOM 1191 N N . GLY A 1 163 ? 1.066 -14.688 -8.288 1.00 95.69 163 GLY A N 1
ATOM 1192 C CA . GLY A 1 163 ? 1.700 -15.692 -7.448 1.00 95.69 163 GLY A CA 1
ATOM 1193 C C . GLY A 1 163 ? 1.226 -15.550 -6.018 1.00 95.69 163 GLY A C 1
ATOM 1194 O O . GLY A 1 163 ? 0.321 -14.793 -5.733 1.00 95.69 163 GLY A O 1
ATOM 1195 N N . ASN A 1 164 ? 1.792 -16.352 -5.126 1.00 97.81 164 ASN A N 1
ATOM 1196 C CA . ASN A 1 164 ? 1.659 -16.077 -3.702 1.00 97.81 164 ASN A CA 1
ATOM 1197 C C . ASN A 1 164 ? 3.021 -15.564 -3.265 1.00 97.81 164 ASN A C 1
ATOM 1199 O O . ASN A 1 164 ? 3.976 -16.352 -3.200 1.00 97.81 164 ASN A O 1
ATOM 1203 N N . ASP A 1 165 ? 3.102 -14.268 -3.027 1.00 97.75 165 ASP A N 1
ATOM 1204 C CA . ASP A 1 165 ? 4.353 -13.547 -2.920 1.00 97.75 165 ASP A CA 1
ATOM 1205 C C . ASP A 1 165 ? 4.668 -13.178 -1.467 1.00 97.75 165 ASP A C 1
ATOM 1207 O O . ASP A 1 165 ? 3.818 -13.171 -0.576 1.00 97.75 165 ASP A O 1
ATOM 1211 N N . THR A 1 166 ? 5.943 -12.949 -1.174 1.00 97.62 166 THR A N 1
ATOM 1212 C CA . THR A 1 166 ? 6.414 -12.496 0.138 1.00 97.62 166 THR A CA 1
ATOM 1213 C C . THR A 1 166 ? 7.353 -11.317 -0.043 1.00 97.62 166 THR A C 1
ATOM 1215 O O . THR A 1 166 ? 8.459 -11.477 -0.557 1.00 97.62 166 THR A O 1
ATOM 1218 N N . LEU A 1 167 ? 6.916 -10.136 0.373 1.00 97.69 167 LEU A N 1
ATOM 1219 C CA . LEU A 1 167 ? 7.622 -8.874 0.198 1.00 97.69 167 LEU A CA 1
ATOM 1220 C C . LEU A 1 167 ? 7.955 -8.299 1.577 1.00 97.69 167 LEU A C 1
ATOM 1222 O O . LEU A 1 167 ? 7.096 -8.240 2.452 1.00 97.69 167 LEU A O 1
ATOM 1226 N N . SER A 1 168 ? 9.200 -7.877 1.752 1.00 97.38 168 SER A N 1
ATOM 1227 C CA . SER A 1 168 ? 9.689 -7.114 2.903 1.00 97.38 168 SER A CA 1
ATOM 1228 C C . SER A 1 168 ? 10.369 -5.858 2.369 1.00 97.38 168 SER A C 1
ATOM 1230 O O . SER A 1 168 ? 11.225 -5.979 1.488 1.00 97.38 168 SER A O 1
ATOM 1232 N N . GLY A 1 169 ? 9.945 -4.688 2.845 1.00 96.69 169 GLY A N 1
ATOM 1233 C CA . GLY A 1 169 ? 10.528 -3.392 2.502 1.00 96.69 169 GLY A CA 1
ATOM 1234 C C . GLY A 1 169 ? 11.904 -3.251 3.141 1.00 96.69 169 GLY A C 1
ATOM 1235 O O . GLY A 1 169 ? 12.928 -3.420 2.480 1.00 96.69 169 GLY A O 1
ATOM 1236 N N . GLY A 1 170 ? 11.935 -3.171 4.465 1.00 96.56 170 GLY A N 1
ATOM 1237 C CA . GLY A 1 170 ? 13.166 -3.070 5.240 1.00 96.56 170 GLY A CA 1
ATOM 1238 C C . GLY A 1 170 ? 13.269 -1.700 5.896 1.00 96.56 170 GLY A C 1
ATOM 1239 O O . GLY A 1 170 ? 12.327 -1.257 6.530 1.00 96.56 170 GLY A O 1
ATOM 1240 N N . ASP A 1 171 ? 14.433 -1.057 5.837 1.00 95.56 171 ASP A N 1
ATOM 1241 C CA . ASP A 1 171 ? 14.604 0.313 6.326 1.00 95.56 171 ASP A CA 1
ATOM 1242 C C . ASP A 1 171 ? 14.364 1.316 5.186 1.00 95.56 171 ASP A C 1
ATOM 1244 O O . ASP A 1 171 ? 15.238 1.485 4.340 1.00 95.56 171 ASP A O 1
ATOM 1248 N N . GLY A 1 172 ? 13.293 2.096 5.202 1.00 95.19 172 GLY A N 1
ATOM 1249 C CA . GLY A 1 172 ? 13.009 3.032 4.114 1.00 95.19 172 GLY A CA 1
ATOM 1250 C C . GLY A 1 172 ? 11.541 3.401 4.050 1.00 95.19 172 GLY A C 1
ATOM 1251 O O . GLY A 1 172 ? 10.753 2.939 4.847 1.00 95.19 172 GLY A O 1
ATOM 1252 N N . ASN A 1 173 ? 11.163 4.307 3.154 1.00 95.19 173 ASN A N 1
ATOM 1253 C CA . ASN A 1 173 ? 9.752 4.491 2.820 1.00 95.19 173 ASN A CA 1
ATOM 1254 C C . ASN A 1 173 ? 9.481 3.695 1.548 1.00 95.19 173 ASN A C 1
ATOM 1256 O O . ASN A 1 173 ? 9.773 4.160 0.440 1.00 95.19 173 ASN A O 1
ATOM 1260 N N 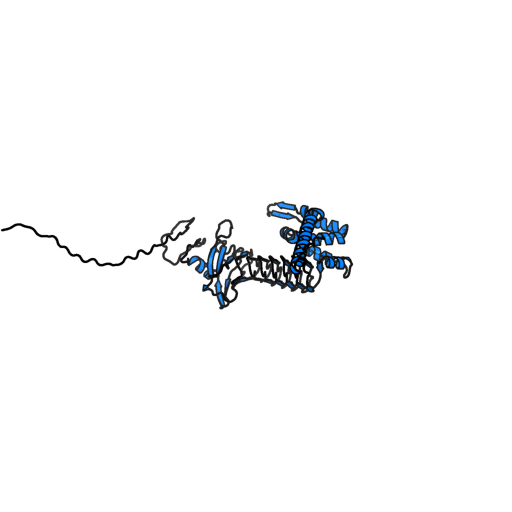. ASP A 1 174 ? 8.940 2.502 1.720 1.00 96.50 174 ASP A N 1
ATOM 1261 C CA . ASP A 1 174 ? 8.844 1.498 0.678 1.00 96.50 174 ASP A CA 1
ATOM 1262 C C . ASP A 1 174 ? 7.463 1.483 0.024 1.00 96.50 174 ASP A C 1
ATOM 1264 O O . ASP A 1 174 ? 6.449 1.931 0.562 1.00 96.50 174 ASP A O 1
ATOM 1268 N N . SER A 1 175 ? 7.407 0.989 -1.208 1.00 95.81 175 SER A N 1
ATOM 1269 C CA . SER A 1 175 ? 6.167 0.798 -1.958 1.00 95.81 175 SER A CA 1
ATOM 1270 C C . SER A 1 175 ? 6.066 -0.643 -2.440 1.00 95.81 175 SER A C 1
ATOM 1272 O O . SER A 1 175 ? 6.736 -1.033 -3.400 1.00 95.81 175 SER A O 1
ATOM 1274 N N . LEU A 1 176 ? 5.219 -1.433 -1.783 1.00 97.31 176 LEU A N 1
ATOM 1275 C CA . LEU A 1 176 ? 5.083 -2.872 -1.992 1.00 97.31 176 LEU A CA 1
ATOM 1276 C C . LEU A 1 176 ? 3.731 -3.205 -2.634 1.00 97.31 176 LEU A C 1
ATOM 1278 O O . LEU A 1 176 ? 2.681 -2.845 -2.111 1.00 97.31 176 LEU A O 1
ATOM 1282 N N . TYR A 1 177 ? 3.766 -3.934 -3.748 1.00 96.25 177 TYR A N 1
ATOM 1283 C CA . TYR A 1 177 ? 2.598 -4.350 -4.523 1.00 96.25 177 TYR A CA 1
ATOM 1284 C C . TYR A 1 177 ? 2.620 -5.873 -4.696 1.00 96.25 177 TYR A C 1
ATOM 1286 O O . TYR A 1 177 ? 3.499 -6.386 -5.398 1.00 96.25 177 TYR A O 1
ATOM 1294 N N . GLY A 1 178 ? 1.669 -6.579 -4.076 1.00 97.00 178 GLY A N 1
ATOM 1295 C CA . GLY A 1 178 ? 1.507 -8.034 -4.197 1.00 97.00 178 GLY A CA 1
ATOM 1296 C C . GLY A 1 178 ? 1.034 -8.410 -5.597 1.00 97.00 178 GLY A C 1
ATOM 1297 O O . GLY A 1 178 ? 1.789 -8.952 -6.401 1.00 97.00 178 GLY A O 1
ATOM 1298 N N . GLY A 1 179 ? -0.146 -7.920 -5.968 1.00 96.00 179 GLY A N 1
ATOM 1299 C CA . GLY A 1 179 ? -0.707 -8.083 -7.300 1.00 96.00 179 GLY A CA 1
ATOM 1300 C C . GLY A 1 179 ? -1.842 -9.094 -7.289 1.00 96.00 179 GLY A C 1
ATOM 1301 O O . GLY A 1 179 ? -2.944 -8.739 -6.900 1.00 96.00 179 GLY A O 1
ATOM 1302 N N . THR A 1 180 ? -1.661 -10.304 -7.808 1.00 97.19 180 THR A N 1
ATOM 1303 C CA . THR A 1 180 ? -2.713 -11.332 -7.776 1.00 97.19 180 THR A CA 1
ATOM 1304 C C . THR A 1 180 ? -2.231 -12.611 -7.121 1.00 97.19 180 THR A C 1
ATOM 1306 O O . THR A 1 180 ? -1.216 -13.151 -7.542 1.00 97.19 180 THR A O 1
ATOM 1309 N N . GLY A 1 181 ? -3.081 -13.203 -6.293 1.00 98.19 181 GLY A N 1
ATOM 1310 C CA . GLY A 1 181 ? -2.807 -14.380 -5.483 1.00 98.19 181 GLY A CA 1
ATOM 1311 C C . GLY A 1 181 ? -2.691 -13.979 -4.018 1.00 98.19 181 GLY A C 1
ATOM 1312 O O . GLY A 1 181 ? -3.112 -12.894 -3.659 1.00 98.19 181 GLY A O 1
ATOM 1313 N N . ASN A 1 182 ? -2.289 -14.902 -3.149 1.00 98.56 182 ASN A N 1
ATOM 1314 C CA . ASN A 1 182 ? -2.331 -14.660 -1.707 1.00 98.56 182 ASN A CA 1
ATOM 1315 C C . ASN A 1 182 ? -0.961 -14.197 -1.221 1.00 98.56 182 ASN A C 1
ATOM 1317 O O . ASN A 1 182 ? -0.061 -15.033 -1.056 1.00 98.56 182 ASN A O 1
ATOM 1321 N N . ASP A 1 183 ? -0.842 -12.906 -0.950 1.00 98.69 183 ASP A N 1
ATOM 1322 C CA . ASP A 1 183 ? 0.438 -12.251 -0.738 1.00 98.69 183 ASP A CA 1
ATOM 1323 C C . ASP A 1 183 ? 0.688 -11.905 0.734 1.00 98.69 183 ASP A C 1
ATOM 1325 O O . ASP A 1 183 ? -0.221 -11.700 1.541 1.00 98.69 183 ASP A O 1
ATOM 1329 N N . CYS A 1 184 ? 1.963 -11.861 1.114 1.00 98.62 184 CYS A N 1
ATOM 1330 C CA . CYS A 1 184 ? 2.420 -11.419 2.426 1.00 98.62 184 CYS A CA 1
ATOM 1331 C C . CYS A 1 184 ? 3.348 -10.218 2.252 1.00 98.62 184 CYS A C 1
ATOM 1333 O O . CYS A 1 184 ? 4.469 -10.369 1.769 1.00 98.62 184 CYS A O 1
ATOM 1335 N N . LEU A 1 185 ? 2.894 -9.039 2.661 1.00 98.81 185 LEU A N 1
ATOM 1336 C CA . LEU A 1 185 ? 3.630 -7.784 2.560 1.00 98.81 185 LEU A CA 1
ATOM 1337 C C . LEU A 1 185 ? 3.980 -7.286 3.964 1.00 98.81 185 LEU A C 1
ATOM 1339 O O . LEU A 1 185 ? 3.114 -7.232 4.835 1.00 98.81 185 LEU A O 1
ATOM 1343 N N . ASN A 1 186 ? 5.240 -6.915 4.169 1.00 98.69 186 ASN A N 1
ATOM 1344 C CA . ASN A 1 186 ? 5.744 -6.307 5.396 1.00 98.69 186 ASN A CA 1
ATOM 1345 C C . ASN A 1 186 ? 6.539 -5.041 5.049 1.00 98.69 186 ASN A C 1
ATOM 1347 O O . ASN A 1 186 ? 7.533 -5.151 4.335 1.00 98.69 186 ASN A O 1
ATOM 1351 N N . GLY A 1 187 ? 6.103 -3.869 5.510 1.00 98.38 187 GLY A N 1
ATOM 1352 C CA . GLY A 1 187 ? 6.822 -2.607 5.299 1.00 98.38 187 GLY A CA 1
ATOM 1353 C C . GLY A 1 187 ? 8.140 -2.555 6.073 1.00 98.38 187 GLY A C 1
ATOM 1354 O O . GLY A 1 187 ? 9.170 -2.206 5.511 1.00 98.38 187 GLY A O 1
ATOM 1355 N N . ASP A 1 188 ? 8.146 -3.124 7.283 1.00 98.56 188 ASP A N 1
ATOM 1356 C CA . ASP A 1 188 ? 9.244 -3.056 8.253 1.00 98.56 188 ASP A CA 1
ATOM 1357 C C . ASP A 1 188 ? 9.402 -1.649 8.864 1.00 98.56 188 ASP A C 1
ATOM 1359 O O . ASP A 1 188 ? 8.611 -1.309 9.736 1.00 98.56 188 ASP A O 1
ATOM 1363 N N . ASN A 1 189 ? 10.432 -0.869 8.539 1.00 97.88 189 ASN A N 1
ATOM 1364 C CA . ASN A 1 189 ? 10.712 0.419 9.179 1.00 97.88 189 ASN A CA 1
ATOM 1365 C C . ASN A 1 189 ? 10.598 1.572 8.180 1.00 97.88 189 ASN A C 1
ATOM 1367 O O . ASN A 1 189 ? 11.451 1.709 7.313 1.00 97.88 189 ASN A O 1
ATOM 1371 N N . GLY A 1 190 ? 9.737 2.539 8.465 1.00 98.12 190 GLY A N 1
ATOM 1372 C CA . GLY A 1 190 ? 9.572 3.783 7.722 1.00 98.12 190 GLY A CA 1
ATOM 1373 C C . GLY A 1 190 ? 8.116 3.980 7.322 1.00 98.12 190 GLY A C 1
ATOM 1374 O O . GLY A 1 190 ? 7.246 3.338 7.874 1.00 98.12 190 GLY A O 1
ATOM 1375 N N . ASN A 1 191 ? 7.808 4.982 6.494 1.00 98.06 191 ASN A N 1
ATOM 1376 C CA . ASN A 1 191 ? 6.410 5.253 6.131 1.00 98.06 191 ASN A CA 1
ATOM 1377 C C . ASN A 1 191 ? 6.096 4.557 4.810 1.00 98.06 191 ASN A C 1
ATOM 1379 O O . ASN A 1 191 ? 6.382 5.102 3.738 1.00 98.06 191 ASN A O 1
ATOM 1383 N N . ASP A 1 192 ? 5.490 3.387 4.897 1.00 98.38 192 ASP A N 1
ATOM 1384 C CA . ASP A 1 192 ? 5.366 2.473 3.777 1.00 98.38 192 ASP A CA 1
ATOM 1385 C C . ASP A 1 192 ? 3.998 2.558 3.103 1.00 98.38 192 ASP A C 1
ATOM 1387 O O . ASP A 1 192 ? 2.983 2.969 3.670 1.00 98.38 192 ASP A O 1
ATOM 1391 N N . THR A 1 193 ? 3.954 2.170 1.833 1.00 97.50 193 THR A N 1
ATOM 1392 C CA . THR A 1 193 ? 2.716 1.973 1.078 1.00 97.50 193 THR A CA 1
ATOM 1393 C C . THR A 1 193 ? 2.628 0.524 0.631 1.00 97.50 193 THR A C 1
ATOM 1395 O O . THR A 1 193 ? 3.441 0.067 -0.168 1.00 97.50 193 THR A O 1
ATOM 1398 N N . LEU A 1 194 ? 1.625 -0.198 1.125 1.00 98.56 194 LEU A N 1
ATOM 1399 C CA . LEU A 1 194 ? 1.396 -1.611 0.835 1.00 98.56 194 LEU A CA 1
ATOM 1400 C C . LEU A 1 194 ? 0.059 -1.786 0.112 1.00 98.56 194 LEU A C 1
ATOM 1402 O O . LEU A 1 194 ? -0.979 -1.337 0.600 1.00 98.56 194 LEU A O 1
ATOM 1406 N N . GLU A 1 195 ? 0.070 -2.487 -1.018 1.00 97.88 195 GLU A N 1
ATOM 1407 C CA . GLU A 1 195 ? -1.122 -2.874 -1.775 1.00 97.88 195 GLU A CA 1
ATOM 1408 C C . GLU A 1 195 ? -1.113 -4.391 -2.015 1.00 97.88 195 GLU A C 1
ATOM 1410 O O . GLU A 1 195 ? -0.244 -4.901 -2.724 1.00 97.88 195 GLU A O 1
ATOM 1415 N N . GLY A 1 196 ? -2.065 -5.110 -1.407 1.00 98.12 196 GLY A N 1
ATOM 1416 C CA . GLY A 1 196 ? -2.211 -6.566 -1.544 1.00 98.12 196 GLY A CA 1
ATOM 1417 C C . GLY A 1 196 ? -2.616 -6.942 -2.963 1.00 98.12 196 GLY A C 1
ATOM 1418 O O . GLY A 1 196 ? -1.870 -7.601 -3.680 1.00 98.12 196 GLY A O 1
ATOM 1419 N N . GLY A 1 197 ? -3.724 -6.369 -3.429 1.00 97.25 197 GLY A N 1
ATOM 1420 C CA . GLY A 1 197 ? -4.197 -6.542 -4.794 1.00 97.25 197 GLY A CA 1
ATOM 1421 C C . GLY A 1 197 ? -5.389 -7.484 -4.824 1.00 97.25 197 GLY A C 1
ATOM 1422 O O . GLY A 1 197 ? -6.445 -7.123 -4.329 1.00 97.25 197 GLY A O 1
ATOM 1423 N N . ALA A 1 198 ? -5.308 -8.625 -5.495 1.00 97.88 198 ALA A N 1
ATOM 1424 C CA . ALA A 1 198 ? -6.412 -9.570 -5.591 1.00 97.88 198 ALA A CA 1
ATOM 1425 C C . ALA A 1 198 ? -6.036 -10.913 -4.975 1.00 97.88 198 ALA A C 1
ATOM 1427 O O . ALA A 1 198 ? -5.253 -11.643 -5.571 1.00 97.88 198 ALA A O 1
ATOM 1428 N N . GLY A 1 199 ? -6.701 -11.323 -3.900 1.00 98.31 199 GLY A N 1
ATOM 1429 C CA . GLY A 1 199 ? -6.384 -12.580 -3.241 1.00 98.31 199 GLY A CA 1
ATOM 1430 C C . GLY A 1 199 ? -6.873 -12.660 -1.809 1.00 98.31 199 GLY A C 1
ATOM 1431 O O . GLY A 1 199 ? -8.019 -12.348 -1.512 1.00 98.31 199 GLY A O 1
ATOM 1432 N N . ILE A 1 200 ? -6.045 -13.222 -0.943 1.00 98.62 200 ILE A N 1
ATOM 1433 C CA . ILE A 1 200 ? -6.220 -13.207 0.508 1.00 98.62 200 ILE A CA 1
ATOM 1434 C C . ILE A 1 200 ? -4.863 -12.790 1.033 1.00 98.62 200 ILE A C 1
ATOM 1436 O O . ILE A 1 200 ? -3.961 -13.630 1.125 1.00 98.62 200 ILE A O 1
ATOM 1440 N N . ASP A 1 201 ? -4.751 -11.512 1.361 1.00 98.88 201 ASP A N 1
ATOM 1441 C CA . ASP A 1 201 ? -3.462 -10.885 1.594 1.00 98.88 201 ASP A CA 1
ATOM 1442 C C . ASP A 1 201 ? -3.235 -10.601 3.080 1.00 98.88 201 ASP A C 1
ATOM 1444 O O . ASP A 1 201 ? -4.165 -10.408 3.869 1.00 98.88 201 ASP A O 1
ATOM 1448 N N . SER A 1 202 ? -1.968 -10.612 3.484 1.00 98.81 202 SER A N 1
ATOM 1449 C CA . SER A 1 202 ? -1.512 -10.231 4.819 1.00 98.81 202 SER A CA 1
ATOM 1450 C C . SER A 1 202 ? -0.592 -9.028 4.696 1.00 98.81 202 SER A C 1
ATOM 1452 O O . SER A 1 202 ? 0.522 -9.164 4.198 1.00 98.81 202 SER A O 1
ATOM 1454 N N . LEU A 1 203 ? -1.043 -7.871 5.169 1.00 98.94 203 LEU A N 1
ATOM 1455 C CA . LEU A 1 203 ? -0.306 -6.614 5.120 1.00 98.94 203 LEU A CA 1
ATOM 1456 C C . LEU A 1 203 ? 0.087 -6.204 6.540 1.00 98.94 203 LEU A C 1
ATOM 1458 O O . LEU A 1 203 ? -0.782 -6.013 7.394 1.00 98.94 203 LEU A O 1
ATOM 1462 N N . LEU A 1 204 ? 1.388 -6.061 6.774 1.00 98.88 204 LEU A N 1
ATOM 1463 C CA . LEU A 1 204 ? 1.970 -5.533 8.003 1.00 98.88 204 LEU A CA 1
ATOM 1464 C C . LEU A 1 204 ? 2.702 -4.231 7.659 1.00 98.88 204 LEU A C 1
ATOM 1466 O O . LEU A 1 204 ? 3.630 -4.276 6.861 1.00 98.88 204 LEU A O 1
ATOM 1470 N N . GLY A 1 205 ? 2.273 -3.095 8.210 1.00 98.69 205 GLY A N 1
ATOM 1471 C CA . GLY A 1 205 ? 2.939 -1.802 8.014 1.00 98.69 205 GLY A CA 1
ATOM 1472 C C . GLY A 1 205 ? 4.310 -1.814 8.676 1.00 98.69 205 GLY A C 1
ATOM 1473 O O . GLY A 1 205 ? 5.317 -1.951 7.996 1.00 98.69 205 GLY A O 1
ATOM 1474 N N . GLY A 1 206 ? 4.330 -1.885 10.005 1.00 98.69 206 GLY A N 1
ATOM 1475 C CA . GLY A 1 206 ? 5.567 -2.020 10.768 1.00 98.69 206 GLY A CA 1
ATOM 1476 C C . GLY A 1 206 ? 5.779 -0.813 11.667 1.00 98.69 206 GLY A C 1
ATOM 1477 O O . GLY A 1 206 ? 4.914 -0.521 12.482 1.00 98.69 206 GLY A O 1
ATOM 1478 N N . GLU A 1 207 ? 6.943 -0.174 11.631 1.00 98.50 207 GLU A N 1
ATOM 1479 C CA . GLU A 1 207 ? 7.198 1.087 12.330 1.00 98.50 207 GLU A CA 1
ATOM 1480 C C . GLU A 1 207 ? 7.066 2.267 11.368 1.00 98.50 207 GLU A C 1
ATOM 1482 O O . GLU A 1 207 ? 7.933 2.451 10.530 1.00 98.50 207 GLU A O 1
ATOM 1487 N N . GLY A 1 208 ? 6.118 3.176 11.577 1.00 98.50 208 GLY A N 1
ATOM 1488 C CA . GLY A 1 208 ? 5.997 4.380 10.761 1.00 98.50 208 GLY A CA 1
ATOM 1489 C C . GLY A 1 208 ? 4.562 4.840 10.604 1.00 98.50 208 GLY A C 1
ATOM 1490 O O . GLY A 1 208 ? 3.722 4.552 11.437 1.00 98.50 208 GLY A O 1
ATOM 1491 N N . ASN A 1 209 ? 4.287 5.691 9.621 1.00 98.62 209 ASN A N 1
ATOM 1492 C CA . ASN A 1 209 ? 2.909 6.063 9.301 1.00 98.62 209 ASN A CA 1
ATOM 1493 C C . ASN A 1 209 ? 2.580 5.481 7.934 1.00 98.62 209 ASN A C 1
ATOM 1495 O O . ASN A 1 209 ? 2.901 6.087 6.908 1.00 98.62 209 ASN A O 1
ATOM 1499 N N . ASP A 1 210 ? 1.924 4.334 7.945 1.00 98.75 210 ASP A N 1
ATOM 1500 C CA . ASP A 1 210 ? 1.808 3.481 6.777 1.00 98.75 210 ASP A CA 1
ATOM 1501 C C . ASP A 1 210 ? 0.460 3.636 6.081 1.00 98.75 210 ASP A C 1
ATOM 1503 O O . ASP A 1 210 ? -0.549 4.093 6.635 1.00 98.75 210 ASP A O 1
ATOM 1507 N N . MET A 1 211 ? 0.432 3.254 4.811 1.00 98.25 211 MET A N 1
ATOM 1508 C CA . MET A 1 211 ? -0.760 3.231 3.977 1.00 98.25 211 MET A CA 1
ATOM 1509 C C . MET A 1 211 ? -0.978 1.816 3.451 1.00 98.25 211 MET A C 1
ATOM 1511 O O . MET A 1 211 ? -0.282 1.383 2.539 1.00 98.25 211 MET A O 1
ATOM 1515 N N . LEU A 1 212 ? -1.962 1.104 4.001 1.00 98.75 212 LEU A N 1
ATOM 1516 C CA . LEU A 1 212 ? -2.261 -0.283 3.632 1.00 98.75 212 LEU A CA 1
ATOM 1517 C C . LEU A 1 212 ? -3.585 -0.370 2.867 1.00 98.75 212 LEU A C 1
ATOM 1519 O O . LEU A 1 212 ? -4.623 0.113 3.335 1.00 98.75 212 LEU A O 1
ATOM 1523 N N . TYR A 1 213 ? -3.546 -1.048 1.722 1.00 98.06 213 TYR A N 1
ATOM 1524 C CA . TYR A 1 213 ? -4.670 -1.311 0.828 1.00 98.06 213 TYR A CA 1
ATOM 1525 C C . TYR A 1 213 ? -4.787 -2.818 0.573 1.00 98.06 213 TYR A C 1
ATOM 1527 O O . TYR A 1 213 ? -3.939 -3.395 -0.097 1.00 98.06 213 TYR A O 1
ATOM 1535 N N . GLY A 1 214 ? -5.819 -3.468 1.115 1.00 97.94 214 GLY A N 1
ATOM 1536 C CA . GLY A 1 214 ? -6.042 -4.909 0.928 1.00 97.94 214 GLY A CA 1
ATOM 1537 C C . GLY A 1 214 ? -6.379 -5.256 -0.522 1.00 97.94 214 GLY A C 1
ATOM 1538 O O . GLY A 1 214 ? -5.742 -6.110 -1.125 1.00 97.94 214 GLY A O 1
ATOM 1539 N N . GLY A 1 215 ? -7.288 -4.488 -1.128 1.00 96.94 215 GLY A N 1
ATOM 1540 C CA . GLY A 1 215 ? -7.764 -4.717 -2.487 1.00 96.94 215 GLY A CA 1
ATOM 1541 C C . GLY A 1 215 ? -8.989 -5.637 -2.541 1.00 96.94 215 GLY A C 1
ATOM 1542 O O . GLY A 1 215 ? -10.004 -5.392 -1.892 1.00 96.94 215 GLY A O 1
ATOM 1543 N N . VAL A 1 216 ? -8.979 -6.621 -3.434 1.00 96.62 216 VAL A N 1
ATOM 1544 C CA . VAL A 1 216 ? -10.074 -7.575 -3.628 1.00 96.62 216 VAL A CA 1
ATOM 1545 C C . VAL A 1 216 ? -9.739 -8.858 -2.892 1.00 96.62 216 VAL A C 1
ATOM 1547 O O . VAL A 1 216 ? -8.918 -9.636 -3.370 1.00 96.62 216 VAL A O 1
ATOM 1550 N N . GLY A 1 217 ? -10.459 -9.160 -1.818 1.00 97.06 217 GLY A N 1
ATOM 1551 C CA . GLY A 1 217 ? -10.100 -10.325 -1.030 1.00 97.06 217 GLY A CA 1
ATOM 1552 C C . GLY A 1 217 ? -10.640 -10.322 0.381 1.00 97.06 217 GLY A C 1
ATOM 1553 O O . GLY A 1 217 ? -11.463 -9.502 0.763 1.00 97.06 217 GLY A O 1
ATOM 1554 N N . ASN A 1 218 ? -10.238 -11.320 1.159 1.00 98.06 218 ASN A N 1
ATOM 1555 C CA . ASN A 1 218 ? -10.486 -11.310 2.599 1.00 98.06 218 ASN A CA 1
ATOM 1556 C C . ASN A 1 218 ? -9.151 -11.070 3.293 1.00 98.06 218 ASN A C 1
ATOM 1558 O O . ASN A 1 218 ? -8.492 -12.030 3.691 1.00 98.06 218 ASN A O 1
ATOM 1562 N N . ASP A 1 219 ? -8.766 -9.812 3.429 1.00 98.69 219 ASP A N 1
ATOM 1563 C CA . ASP A 1 219 ? -7.393 -9.455 3.762 1.00 98.69 219 ASP A CA 1
ATOM 1564 C C . ASP A 1 219 ? -7.216 -9.230 5.262 1.00 98.69 219 ASP A C 1
ATOM 1566 O O . ASP A 1 219 ? -8.166 -8.948 6.001 1.00 98.69 219 ASP A O 1
ATOM 1570 N N . THR A 1 220 ? -5.985 -9.378 5.741 1.00 98.81 220 THR A N 1
ATOM 1571 C CA . THR A 1 220 ? -5.589 -9.045 7.112 1.00 98.81 220 THR A CA 1
ATOM 1572 C C . THR A 1 220 ? -4.621 -7.876 7.082 1.00 98.81 220 THR A C 1
ATOM 1574 O O . THR A 1 220 ? -3.569 -7.968 6.462 1.00 98.81 220 THR A O 1
ATOM 1577 N N . LEU A 1 221 ? -4.980 -6.783 7.752 1.00 98.88 221 LEU A N 1
ATOM 1578 C CA . LEU A 1 221 ? -4.207 -5.548 7.792 1.00 98.88 221 LEU A CA 1
ATOM 1579 C C . LEU A 1 221 ? -3.814 -5.234 9.238 1.00 98.88 221 LEU A C 1
ATOM 1581 O O . LEU A 1 221 ? -4.677 -5.163 10.118 1.00 98.88 221 LEU A O 1
ATOM 1585 N N . ASP A 1 222 ? -2.526 -5.011 9.470 1.00 98.81 222 ASP A N 1
ATOM 1586 C CA . ASP A 1 222 ? -1.955 -4.529 10.727 1.00 98.81 222 ASP A CA 1
ATOM 1587 C C . ASP A 1 222 ? -1.068 -3.322 10.421 1.00 98.81 222 ASP A C 1
ATOM 1589 O O . ASP A 1 222 ? -0.062 -3.475 9.738 1.00 98.81 222 ASP A O 1
ATOM 1593 N N . GLY A 1 223 ? -1.453 -2.130 10.885 1.00 98.69 223 GLY A N 1
ATOM 1594 C CA . GLY A 1 223 ? -0.641 -0.923 10.691 1.00 98.69 223 GLY A CA 1
ATOM 1595 C C . GLY A 1 223 ? 0.699 -1.008 11.421 1.00 98.69 223 GLY A C 1
ATOM 1596 O O . GLY A 1 223 ? 1.733 -0.664 10.871 1.00 98.69 223 GLY A O 1
ATOM 1597 N N . GLY A 1 224 ? 0.712 -1.636 12.598 1.00 98.69 224 GLY A N 1
ATOM 1598 C CA . GLY A 1 224 ? 1.892 -1.657 13.449 1.00 98.69 224 GLY A CA 1
ATOM 1599 C C . GLY A 1 224 ? 1.983 -0.390 14.293 1.00 98.69 224 GLY A C 1
ATOM 1600 O O . GLY A 1 224 ? 0.985 0.047 14.848 1.00 98.69 224 GLY A O 1
ATOM 1601 N N . VAL A 1 225 ? 3.195 0.111 14.508 1.00 98.38 225 VAL A N 1
ATOM 1602 C CA . VAL A 1 225 ? 3.498 1.268 15.349 1.00 98.38 225 VAL A CA 1
ATOM 1603 C C . VAL A 1 225 ? 3.466 2.542 14.515 1.00 98.38 225 VAL A C 1
ATOM 1605 O O . VAL A 1 225 ? 4.412 2.808 13.785 1.00 98.38 225 VAL A O 1
ATOM 1608 N N . GLY A 1 226 ? 2.515 3.428 14.800 1.00 98.44 226 GLY A N 1
ATOM 1609 C CA . GLY A 1 226 ? 2.578 4.827 14.395 1.00 98.44 226 GLY A CA 1
ATOM 1610 C C . GLY A 1 226 ? 1.207 5.422 14.127 1.00 98.44 226 GLY A C 1
ATOM 1611 O O . GLY A 1 226 ? 0.411 5.515 15.052 1.00 98.44 226 GLY A O 1
ATOM 1612 N N . ASN A 1 227 ? 0.958 6.015 12.964 1.00 98.50 227 ASN A N 1
ATOM 1613 C CA . ASN A 1 227 ? -0.382 6.542 12.673 1.00 98.50 227 ASN A CA 1
ATOM 1614 C C . ASN A 1 227 ? -0.777 6.146 11.261 1.00 98.50 227 ASN A C 1
ATOM 1616 O O . ASN A 1 227 ? -0.513 6.875 10.299 1.00 98.50 227 ASN A O 1
ATOM 1620 N N . ASP A 1 228 ? -1.453 5.013 11.163 1.00 98.81 228 ASP A N 1
ATOM 1621 C CA . ASP A 1 228 ? -1.595 4.327 9.892 1.00 98.81 228 ASP A CA 1
ATOM 1622 C C . ASP A 1 228 ? -2.941 4.608 9.241 1.00 98.81 228 ASP A C 1
ATOM 1624 O O . ASP A 1 228 ? -3.939 4.976 9.871 1.00 98.81 228 ASP A O 1
ATOM 1628 N N . THR A 1 229 ? -2.994 4.441 7.927 1.00 98.31 229 THR A N 1
ATOM 1629 C CA . THR A 1 229 ? -4.227 4.493 7.153 1.00 98.31 229 THR A CA 1
ATOM 1630 C C . THR A 1 229 ? -4.488 3.144 6.514 1.00 98.31 229 THR A C 1
ATOM 1632 O O . THR A 1 229 ? -3.756 2.721 5.627 1.00 98.31 229 THR A O 1
ATOM 1635 N N . LEU A 1 230 ? -5.586 2.506 6.915 1.00 98.56 230 LEU A N 1
ATOM 1636 C CA . LEU A 1 230 ? -5.937 1.155 6.489 1.00 98.56 230 LEU A CA 1
ATOM 1637 C C . LEU A 1 230 ? -7.223 1.170 5.651 1.00 98.56 230 LEU A C 1
ATOM 1639 O O . LEU A 1 230 ? -8.253 1.709 6.079 1.00 98.56 230 LEU A O 1
ATOM 1643 N N . SER A 1 231 ? -7.186 0.534 4.481 1.00 97.69 231 SER A N 1
ATOM 1644 C CA . SER A 1 231 ? -8.356 0.210 3.661 1.00 97.69 231 SER A CA 1
ATOM 164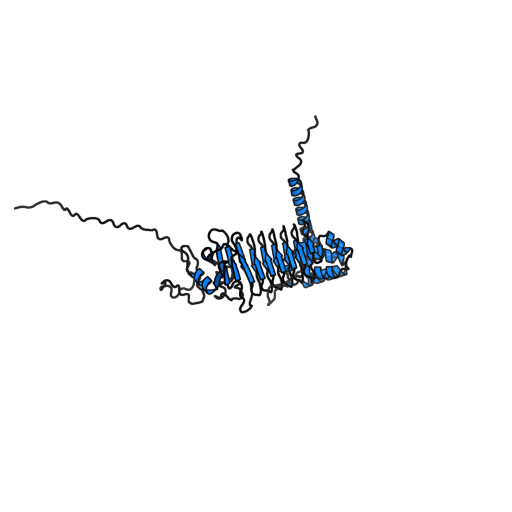5 C C . SER A 1 231 ? -8.319 -1.263 3.291 1.00 97.69 231 SER A C 1
ATOM 1647 O O . SER A 1 231 ? -7.483 -1.678 2.506 1.00 97.69 231 SER A O 1
ATOM 1649 N N . GLY A 1 232 ? -9.242 -2.068 3.807 1.00 95.81 232 GLY A N 1
ATOM 1650 C CA . GLY A 1 232 ? -9.413 -3.445 3.332 1.00 95.81 232 GLY A CA 1
ATOM 1651 C C . GLY A 1 232 ? -10.145 -3.537 1.989 1.00 95.81 232 GLY A C 1
ATOM 1652 O O . GLY A 1 232 ? -10.346 -4.631 1.494 1.00 95.81 232 GLY A O 1
ATOM 1653 N N . ASP A 1 233 ? -10.602 -2.411 1.427 1.00 94.94 233 ASP A N 1
ATOM 1654 C CA . ASP A 1 233 ? -11.357 -2.368 0.169 1.00 94.94 233 ASP A CA 1
ATOM 1655 C C . ASP A 1 233 ? -12.487 -3.417 0.116 1.00 94.94 233 ASP A C 1
ATOM 1657 O O . ASP A 1 233 ? -13.371 -3.363 0.978 1.00 94.94 233 ASP A O 1
ATOM 1661 N N . ALA A 1 234 ? -12.520 -4.307 -0.877 1.00 94.31 234 ALA A N 1
ATOM 1662 C CA . ALA A 1 234 ? -13.649 -5.197 -1.126 1.00 94.31 234 ALA A CA 1
ATOM 1663 C C . ALA A 1 234 ? -13.465 -6.572 -0.475 1.00 94.31 234 ALA A C 1
ATOM 1665 O O . ALA A 1 234 ? -12.516 -7.278 -0.788 1.00 94.31 234 ALA A O 1
ATOM 1666 N N . GLY A 1 235 ? -14.462 -7.006 0.304 1.00 94.62 235 GLY A N 1
ATOM 1667 C CA . GLY A 1 235 ? -14.524 -8.344 0.902 1.00 94.62 235 GLY A CA 1
ATOM 1668 C C . GLY A 1 235 ? -14.602 -8.327 2.430 1.00 94.62 235 GLY A C 1
ATOM 1669 O O . GLY A 1 235 ? -15.077 -7.358 3.026 1.00 94.62 235 GLY A O 1
ATOM 1670 N N . ASN A 1 236 ? -14.255 -9.446 3.077 1.00 96.44 236 ASN A N 1
ATOM 1671 C CA . ASN A 1 236 ? -14.370 -9.605 4.532 1.00 96.44 236 ASN A CA 1
ATOM 1672 C C . ASN A 1 236 ? -12.995 -9.521 5.190 1.00 96.44 236 ASN A C 1
ATOM 1674 O O . ASN A 1 236 ? -12.323 -10.535 5.379 1.00 96.44 236 ASN A O 1
ATOM 1678 N N . ASN A 1 237 ? -12.622 -8.309 5.577 1.00 98.12 237 ASN A N 1
ATOM 1679 C CA . ASN A 1 237 ? -11.280 -8.003 6.046 1.00 98.12 237 ASN A CA 1
ATOM 1680 C C . ASN A 1 237 ? -11.158 -8.060 7.567 1.00 98.12 237 ASN A C 1
ATOM 1682 O O . ASN A 1 237 ? -12.135 -7.880 8.305 1.00 98.12 237 ASN A O 1
ATOM 1686 N N . ILE A 1 238 ? -9.936 -8.273 8.038 1.00 98.56 238 ILE A N 1
ATOM 1687 C CA . ILE A 1 238 ? -9.550 -8.222 9.442 1.00 98.56 238 ILE A CA 1
ATOM 1688 C C . ILE A 1 238 ? -8.565 -7.071 9.626 1.00 98.56 238 ILE A C 1
ATOM 1690 O O . ILE A 1 238 ? -7.491 -7.076 9.043 1.00 98.56 238 ILE A O 1
ATOM 1694 N N . TYR A 1 239 ? -8.909 -6.116 10.482 1.00 98.75 239 TYR A N 1
ATOM 1695 C CA . TYR A 1 239 ? -7.997 -5.062 10.925 1.00 98.75 239 TYR A CA 1
ATOM 1696 C C . TYR A 1 239 ? -7.487 -5.419 12.320 1.00 98.75 239 TYR A C 1
ATOM 1698 O O . TYR A 1 239 ? -8.301 -5.670 13.216 1.00 98.75 239 TYR A O 1
ATOM 1706 N N . LEU A 1 240 ? -6.173 -5.468 12.516 1.00 98.69 240 LEU A N 1
ATOM 1707 C CA . LEU A 1 240 ? -5.547 -5.689 13.818 1.00 98.69 240 LEU A CA 1
ATOM 1708 C C . LEU A 1 240 ? -5.230 -4.343 14.471 1.00 98.69 240 LEU A C 1
ATOM 1710 O O . LEU A 1 240 ? -4.764 -3.431 13.802 1.00 98.69 240 LEU A O 1
ATOM 1714 N N . PHE A 1 241 ? -5.507 -4.209 15.771 1.00 98.69 241 PHE A N 1
ATOM 1715 C CA . PHE A 1 241 ? -5.176 -2.990 16.518 1.00 98.69 241 PHE A CA 1
ATOM 1716 C C . PHE A 1 241 ? -4.878 -3.275 17.994 1.00 98.69 241 PHE A C 1
ATOM 1718 O O . PHE A 1 241 ? -5.502 -4.133 18.626 1.00 98.69 241 PHE A O 1
ATOM 1725 N N . GLY A 1 242 ? -3.921 -2.555 18.560 1.00 98.12 242 GLY A N 1
ATOM 1726 C CA . GLY A 1 242 ? -3.194 -2.932 19.762 1.00 98.12 242 GLY A CA 1
ATOM 1727 C C . GLY A 1 242 ? -2.736 -1.756 20.620 1.00 98.12 242 GLY A C 1
ATOM 1728 O O . G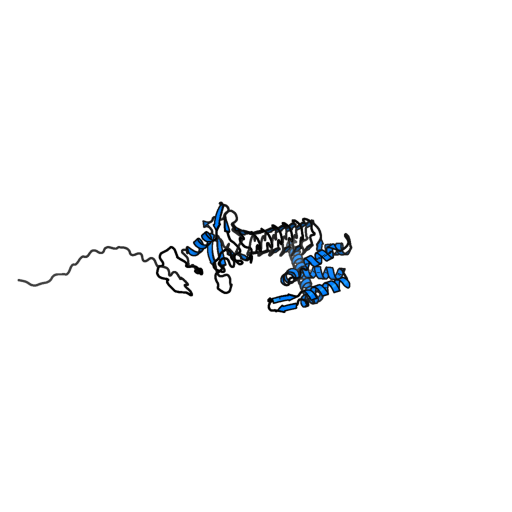LY A 1 242 ? -2.956 -0.589 20.313 1.00 98.12 242 GLY A O 1
ATOM 1729 N N . ARG A 1 243 ? -2.089 -2.077 21.747 1.00 97.56 243 ARG A N 1
ATOM 1730 C CA . ARG A 1 243 ? -1.366 -1.080 22.549 1.00 97.56 243 ARG A CA 1
ATOM 1731 C C . ARG A 1 243 ? -0.023 -0.795 21.888 1.00 97.56 243 ARG A C 1
ATOM 1733 O O . ARG A 1 243 ? 0.719 -1.740 21.646 1.00 97.56 243 ARG A O 1
ATOM 1740 N N . GLY A 1 244 ? 0.319 0.479 21.733 1.00 97.38 244 GLY A N 1
ATOM 1741 C CA . GLY A 1 244 ? 1.541 0.909 21.054 1.00 97.38 244 GLY A CA 1
ATOM 1742 C C . GLY A 1 244 ? 1.379 1.109 19.550 1.00 97.38 244 GLY A C 1
ATOM 1743 O O . GLY A 1 244 ? 2.319 1.606 18.941 1.00 97.38 244 GLY A O 1
ATOM 1744 N N . ASP A 1 245 ? 0.209 0.789 18.992 1.00 98.31 245 ASP A N 1
ATOM 1745 C CA . ASP A 1 245 ? -0.054 0.955 17.563 1.00 98.31 245 ASP A CA 1
ATOM 1746 C C . ASP A 1 245 ? -0.281 2.432 17.188 1.00 98.31 245 ASP A C 1
ATOM 1748 O O . ASP A 1 245 ? -0.111 2.823 16.048 1.00 98.31 245 ASP A O 1
ATOM 1752 N N . GLY A 1 246 ? -0.573 3.302 18.165 1.00 98.12 246 GLY A N 1
ATOM 1753 C CA . GLY A 1 246 ? -0.696 4.740 17.939 1.00 98.12 246 GLY A CA 1
ATOM 1754 C C . GLY A 1 246 ? -2.075 5.166 17.424 1.00 98.12 246 GLY A C 1
ATOM 1755 O O . GLY A 1 246 ? -3.082 4.797 18.038 1.00 98.12 246 GLY A O 1
ATOM 1756 N N . GLN A 1 247 ? -2.151 6.076 16.445 1.00 98.19 247 GLN A N 1
ATOM 1757 C CA . GLN A 1 247 ? -3.422 6.705 16.036 1.00 98.19 247 GLN A CA 1
ATOM 1758 C C . GLN A 1 247 ? -3.841 6.385 14.602 1.00 98.19 247 GLN A C 1
ATOM 1760 O O . GLN A 1 247 ? -3.670 7.202 13.695 1.00 98.19 247 GLN A O 1
ATOM 1765 N N . ASP A 1 248 ? -4.515 5.257 14.439 1.00 98.44 248 ASP A N 1
ATOM 1766 C CA . ASP A 1 248 ? -4.833 4.714 13.126 1.00 98.44 248 ASP A CA 1
ATOM 1767 C C . ASP A 1 248 ? -6.188 5.163 12.597 1.00 98.44 248 ASP A C 1
ATOM 1769 O O . ASP A 1 248 ? -7.115 5.547 13.324 1.00 98.44 248 ASP A O 1
ATOM 1773 N N . ASN A 1 249 ? -6.317 5.066 11.282 1.00 97.12 249 ASN A N 1
ATOM 1774 C CA . ASN A 1 249 ? -7.453 5.527 10.522 1.00 97.12 249 ASN A CA 1
ATOM 1775 C C . ASN A 1 249 ? -7.924 4.460 9.527 1.00 97.12 249 ASN A C 1
ATOM 1777 O O . ASN A 1 249 ? -7.328 4.269 8.470 1.00 97.12 249 ASN A O 1
ATOM 1781 N N . ILE A 1 250 ? -9.064 3.829 9.810 1.00 97.00 250 ILE A N 1
ATOM 1782 C CA . ILE A 1 250 ? -9.711 2.900 8.881 1.00 97.00 250 ILE A CA 1
ATOM 1783 C C . ILE A 1 250 ? -10.679 3.674 7.988 1.00 97.00 250 ILE A C 1
ATOM 1785 O O . ILE A 1 250 ? -11.594 4.364 8.461 1.00 97.00 250 ILE A O 1
ATOM 1789 N N . ARG A 1 251 ? -10.502 3.536 6.675 1.00 92.19 251 ARG A N 1
ATOM 1790 C CA . ARG A 1 251 ? -11.415 4.056 5.653 1.00 92.19 251 ARG A CA 1
ATOM 1791 C C . ARG A 1 251 ? -11.501 3.063 4.500 1.00 92.19 251 ARG A C 1
ATOM 1793 O O . ARG A 1 251 ? -10.491 2.749 3.905 1.00 92.19 251 ARG A O 1
ATOM 1800 N N . SER A 1 252 ? -12.703 2.628 4.147 1.00 87.81 252 SER A N 1
ATOM 1801 C CA . SER A 1 252 ? -12.939 1.837 2.934 1.00 87.81 252 SER A CA 1
ATOM 1802 C C . SER A 1 252 ? -14.301 2.207 2.349 1.00 87.81 252 SER A C 1
ATOM 1804 O O . SER A 1 252 ? -15.180 2.715 3.056 1.00 87.81 252 SER A O 1
ATOM 1806 N N . HIS A 1 253 ? -14.453 1.993 1.047 1.00 88.44 253 HIS A N 1
ATOM 1807 C CA . HIS A 1 253 ? -15.723 2.096 0.351 1.00 88.44 253 HIS A CA 1
ATOM 1808 C C . HIS A 1 253 ? -16.017 0.774 -0.364 1.00 88.44 253 HIS A C 1
ATOM 1810 O O . HIS A 1 253 ? -15.498 0.514 -1.446 1.00 88.44 253 HIS A O 1
ATOM 1816 N N . ASP A 1 254 ? -16.917 -0.019 0.211 1.00 89.50 254 ASP A N 1
ATOM 1817 C CA . ASP A 1 254 ? -17.301 -1.328 -0.317 1.00 89.50 254 ASP A CA 1
ATOM 1818 C C . ASP A 1 254 ? -18.823 -1.473 -0.356 1.00 89.50 254 ASP A C 1
ATOM 1820 O O . ASP A 1 254 ? -19.479 -1.546 0.681 1.00 89.50 254 ASP A O 1
ATOM 1824 N N . SER A 1 255 ? -19.411 -1.526 -1.549 1.00 88.25 255 SER A N 1
ATOM 1825 C CA . SER A 1 255 ? -20.856 -1.710 -1.732 1.00 88.25 255 SER A CA 1
ATOM 1826 C C . SER A 1 255 ? -21.313 -3.177 -1.710 1.00 88.25 255 SER A C 1
ATOM 1828 O O . SER A 1 255 ? -22.479 -3.450 -2.004 1.00 88.25 255 SER A O 1
ATOM 1830 N N . THR A 1 256 ? -20.421 -4.124 -1.412 1.00 89.06 256 THR A N 1
ATOM 1831 C CA . THR A 1 256 ? -20.735 -5.556 -1.366 1.00 89.06 256 THR A CA 1
ATOM 1832 C C . THR A 1 256 ? -21.746 -5.855 -0.260 1.00 89.06 256 THR A C 1
ATOM 1834 O O . THR A 1 256 ? -21.550 -5.526 0.909 1.00 89.06 256 THR A O 1
ATOM 1837 N N . ALA A 1 257 ? -22.860 -6.489 -0.631 1.00 85.38 257 ALA A N 1
ATOM 1838 C CA . ALA A 1 257 ? -23.921 -6.827 0.310 1.00 85.38 257 ALA A CA 1
ATOM 1839 C C . ALA A 1 257 ? -23.485 -7.953 1.261 1.00 85.38 257 ALA A C 1
ATOM 1841 O O . ALA A 1 257 ? -23.004 -8.993 0.814 1.00 85.38 257 ALA A O 1
ATOM 1842 N N . GLY A 1 258 ? -23.728 -7.776 2.563 1.00 84.62 258 GLY A N 1
ATOM 1843 C CA . GLY A 1 258 ? -23.422 -8.792 3.574 1.00 84.62 258 GLY A CA 1
ATOM 1844 C C . GLY A 1 258 ? -21.936 -8.924 3.913 1.00 84.62 258 GLY A C 1
ATOM 1845 O O . GLY A 1 258 ? -21.551 -9.939 4.494 1.00 84.62 258 GLY A O 1
ATOM 1846 N N . LYS A 1 259 ? -21.121 -7.921 3.562 1.00 90.38 259 LYS A N 1
ATOM 1847 C CA . LYS A 1 259 ? -19.730 -7.816 4.008 1.00 90.38 259 LYS A CA 1
ATOM 1848 C C . LYS A 1 259 ? -19.646 -7.852 5.537 1.00 90.38 259 LYS A C 1
ATOM 1850 O O . LYS A 1 259 ? -20.504 -7.323 6.247 1.00 90.38 259 LYS A O 1
ATOM 1855 N N . LEU A 1 260 ? -18.608 -8.495 6.049 1.00 92.81 260 LEU A N 1
ATOM 1856 C CA . LEU A 1 260 ? -18.385 -8.701 7.471 1.00 92.81 260 LEU A CA 1
ATOM 1857 C C . LEU A 1 260 ? -16.921 -8.433 7.800 1.00 92.81 260 LEU A C 1
ATOM 1859 O O . LEU A 1 260 ? -16.136 -9.351 8.033 1.00 92.81 260 LEU A O 1
ATOM 1863 N N . ASN A 1 261 ? -16.575 -7.153 7.844 1.00 95.94 261 ASN A N 1
ATOM 1864 C CA . ASN A 1 261 ? -15.256 -6.725 8.274 1.00 95.94 261 ASN A CA 1
ATOM 1865 C C . ASN A 1 261 ? -15.146 -6.763 9.803 1.00 95.94 261 ASN A C 1
ATOM 1867 O O . ASN A 1 261 ? -16.067 -6.357 10.529 1.00 95.94 261 ASN A O 1
ATOM 1871 N N . VAL A 1 262 ? -14.005 -7.234 10.293 1.00 97.38 262 VAL A N 1
ATOM 1872 C CA . VAL A 1 262 ? -13.721 -7.443 11.709 1.00 97.38 262 VAL A CA 1
ATOM 1873 C C . VAL A 1 262 ? -12.574 -6.540 12.139 1.00 97.38 262 VAL A C 1
ATOM 1875 O O . VAL A 1 262 ? -11.469 -6.650 11.630 1.00 97.38 262 VAL A O 1
ATOM 1878 N N . LEU A 1 263 ? -12.804 -5.705 13.145 1.00 98.25 263 LEU A N 1
ATOM 1879 C CA . LEU A 1 263 ? -11.720 -5.164 13.953 1.00 98.25 263 LEU A CA 1
ATOM 1880 C C . LEU A 1 263 ? -11.375 -6.180 15.043 1.00 98.25 263 LEU A C 1
ATOM 1882 O O . LEU A 1 263 ? -12.212 -6.493 15.892 1.00 98.25 263 LEU A O 1
ATOM 1886 N N . GLN A 1 264 ? -10.154 -6.687 15.043 1.00 98.56 264 GLN A N 1
ATOM 1887 C CA . GLN A 1 264 ? -9.646 -7.609 16.046 1.00 98.56 264 GLN A CA 1
ATOM 1888 C C . GLN A 1 264 ? -8.619 -6.882 16.915 1.00 98.56 264 GLN A C 1
ATOM 1890 O O . GLN A 1 264 ? -7.519 -6.564 16.473 1.00 98.56 264 GLN A O 1
ATOM 1895 N N . PHE A 1 265 ? -8.959 -6.659 18.185 1.00 98.56 265 PHE A N 1
ATOM 1896 C CA . PHE A 1 265 ? -7.969 -6.170 19.136 1.00 98.56 265 PHE A CA 1
ATOM 1897 C C . PHE A 1 265 ? -6.918 -7.255 19.407 1.00 98.56 265 PHE A C 1
ATOM 1899 O O . PHE A 1 265 ? -7.276 -8.422 19.629 1.00 98.56 265 PHE A O 1
ATOM 1906 N N . LYS A 1 266 ? -5.636 -6.867 19.391 1.00 97.88 266 LYS A N 1
ATOM 1907 C CA . LYS A 1 266 ? -4.488 -7.720 19.734 1.00 97.88 266 LYS A CA 1
ATOM 1908 C C . LYS A 1 266 ? -4.585 -8.195 21.196 1.00 97.88 266 LYS A C 1
ATOM 1910 O O . LYS A 1 266 ? -5.388 -7.694 21.991 1.00 97.88 266 LYS A O 1
ATOM 1915 N N . GLU A 1 267 ? -3.794 -9.204 21.560 1.00 96.44 267 GLU A N 1
ATOM 1916 C CA . GLU A 1 267 ? -3.791 -9.748 22.924 1.00 96.44 267 GLU A CA 1
ATOM 1917 C C . GLU A 1 267 ? -3.511 -8.673 23.993 1.00 96.44 267 GLU A C 1
ATOM 1919 O O . GLU A 1 267 ? -2.835 -7.676 23.754 1.00 96.44 267 GLU A O 1
ATOM 1924 N N . GLY A 1 268 ? -4.030 -8.880 25.210 1.00 95.12 268 GLY A N 1
ATOM 1925 C CA . GLY A 1 268 ? -3.808 -7.956 26.332 1.00 95.12 268 GLY A CA 1
ATOM 1926 C C . GLY A 1 268 ? -4.725 -6.726 26.360 1.00 95.12 268 GLY A C 1
ATOM 1927 O O . GLY A 1 268 ? -4.514 -5.830 27.179 1.00 95.12 268 GLY A O 1
ATOM 1928 N N . ILE A 1 269 ? -5.752 -6.693 25.508 1.00 97.31 269 ILE A N 1
ATOM 1929 C CA . ILE A 1 269 ? -6.796 -5.666 25.506 1.00 97.31 269 ILE A CA 1
ATOM 1930 C C . ILE A 1 269 ? -8.118 -6.301 25.924 1.00 97.31 269 ILE A C 1
ATOM 1932 O O . ILE A 1 269 ? -8.653 -7.171 25.234 1.00 97.31 269 ILE A O 1
ATOM 1936 N N . ALA A 1 270 ? -8.655 -5.862 27.060 1.00 97.00 270 ALA A N 1
ATOM 1937 C CA . ALA A 1 270 ? -9.967 -6.296 27.515 1.00 97.00 270 ALA A CA 1
ATOM 1938 C C . ALA A 1 270 ? -11.080 -5.410 26.922 1.00 97.00 270 ALA A C 1
ATOM 1940 O O . ALA A 1 270 ? -10.873 -4.214 26.709 1.00 97.00 270 ALA A O 1
ATOM 1941 N N . PRO A 1 271 ? -12.314 -5.926 26.769 1.00 96.38 271 PRO A N 1
ATOM 1942 C CA . PRO A 1 271 ? -13.466 -5.114 26.370 1.00 96.38 271 PRO A CA 1
ATOM 1943 C C . PRO A 1 271 ? -13.715 -3.885 27.265 1.00 96.38 271 PRO A C 1
ATOM 1945 O O . PRO A 1 271 ? -14.291 -2.897 26.814 1.00 96.38 271 PRO A O 1
ATOM 1948 N N . SER A 1 272 ? -13.314 -3.943 28.540 1.00 95.12 272 SER A N 1
ATOM 1949 C CA . SER A 1 272 ? -13.408 -2.829 29.495 1.00 95.12 272 SER A CA 1
ATOM 1950 C C . SER A 1 272 ? -12.351 -1.744 29.297 1.00 95.12 272 SER A C 1
ATOM 1952 O O . SER A 1 272 ? -12.518 -0.650 29.828 1.00 95.12 272 SER A O 1
ATOM 1954 N N . ASP A 1 273 ? -11.278 -2.035 28.560 1.00 96.44 273 ASP A N 1
ATOM 1955 C CA . ASP A 1 273 ? -10.207 -1.075 28.296 1.00 96.44 273 ASP A CA 1
ATOM 1956 C C . ASP A 1 273 ? -10.592 -0.099 27.183 1.00 96.44 273 ASP A C 1
ATOM 1958 O O . ASP A 1 273 ? -9.951 0.934 27.028 1.00 96.44 273 ASP A O 1
ATOM 1962 N N . ILE A 1 274 ? -11.630 -0.403 26.400 1.00 96.88 274 ILE A N 1
ATOM 1963 C CA . ILE A 1 274 ? -11.993 0.388 25.228 1.00 96.88 274 ILE A CA 1
ATOM 1964 C C . ILE A 1 274 ? -12.998 1.476 25.585 1.00 96.88 274 ILE A C 1
ATOM 1966 O O . ILE A 1 274 ? -14.122 1.216 26.023 1.00 96.88 274 ILE A O 1
ATOM 1970 N N . ILE A 1 275 ? -12.599 2.712 25.314 1.00 93.75 275 ILE A N 1
ATOM 1971 C CA . ILE A 1 275 ? -13.453 3.892 25.349 1.00 93.75 275 ILE A CA 1
ATOM 1972 C C . ILE A 1 275 ? -14.034 4.077 23.949 1.00 93.75 275 ILE A C 1
ATOM 1974 O O . ILE A 1 275 ? -13.297 4.249 22.982 1.00 93.75 275 ILE A O 1
ATOM 1978 N N . VAL A 1 276 ? -15.360 4.056 23.848 1.00 92.19 276 VAL A N 1
ATOM 1979 C CA . VAL A 1 276 ? -16.092 4.161 22.580 1.00 92.19 276 VAL A CA 1
ATOM 1980 C C . VAL A 1 276 ? -16.713 5.549 22.473 1.00 92.19 276 VAL A C 1
ATOM 1982 O O . VAL A 1 276 ? -17.442 5.961 23.375 1.00 92.19 276 VAL A O 1
ATOM 1985 N N . LYS A 1 277 ? -16.455 6.272 21.381 1.00 87.25 277 LYS A N 1
ATOM 1986 C CA . LYS A 1 277 ? -17.009 7.612 21.142 1.00 87.25 277 LYS A CA 1
ATOM 1987 C C . LYS A 1 277 ? -17.441 7.794 19.696 1.00 87.25 277 LYS A C 1
ATOM 1989 O O . LYS A 1 277 ? -16.829 7.271 18.774 1.00 87.25 277 LYS A O 1
ATOM 1994 N N . GLN A 1 278 ? -18.467 8.611 19.492 1.00 85.06 278 GLN A N 1
ATOM 1995 C CA . GLN A 1 278 ? -18.750 9.168 18.175 1.00 85.06 278 GLN A CA 1
ATOM 1996 C C . GLN A 1 278 ? -17.817 10.356 17.917 1.00 85.06 278 GLN A C 1
ATOM 1998 O O . GLN A 1 278 ? -17.626 11.203 18.794 1.00 85.06 278 GLN A O 1
ATOM 2003 N N . ALA A 1 279 ? -17.263 10.442 16.712 1.00 84.19 279 ALA A N 1
ATOM 2004 C CA . ALA A 1 279 ? -16.320 11.483 16.332 1.00 84.19 279 ALA A CA 1
ATOM 2005 C C . ALA A 1 279 ? -16.613 12.049 14.932 1.00 84.19 279 ALA A C 1
ATOM 2007 O O . ALA A 1 279 ? -17.344 11.481 14.119 1.00 84.19 279 ALA A O 1
ATOM 2008 N N . TYR A 1 280 ? -16.101 13.255 14.682 1.00 80.75 280 TYR A N 1
ATOM 2009 C CA . TYR A 1 280 ? -16.340 13.995 13.445 1.00 80.75 280 TYR A CA 1
ATOM 2010 C C . TYR A 1 280 ? -15.328 13.594 12.370 1.00 80.75 280 TYR A C 1
ATOM 2012 O O . TYR A 1 280 ? -14.134 13.776 12.559 1.00 80.75 280 TYR A O 1
ATOM 2020 N N . ASP A 1 281 ? -15.827 13.103 11.238 1.00 74.69 281 ASP A N 1
ATOM 2021 C CA . ASP A 1 281 ? -15.070 12.523 10.121 1.00 74.69 281 ASP A CA 1
ATOM 2022 C C . ASP A 1 281 ? -14.941 13.452 8.901 1.00 74.69 281 ASP A C 1
ATOM 2024 O O . ASP A 1 281 ? -14.556 13.024 7.822 1.00 74.69 281 ASP A O 1
ATOM 2028 N N . GLY A 1 282 ? -15.284 14.738 9.025 1.00 68.06 282 GLY A N 1
ATOM 2029 C CA . GLY A 1 282 ? -15.065 15.712 7.947 1.00 68.06 282 GLY A CA 1
ATOM 2030 C C . GLY A 1 282 ? -16.065 15.672 6.784 1.00 68.06 282 GLY A C 1
ATOM 2031 O O . GLY A 1 282 ? -16.143 16.656 6.048 1.00 68.06 282 GLY A O 1
ATOM 2032 N N . TYR A 1 283 ? -16.880 14.621 6.646 1.00 60.81 283 TYR A N 1
ATOM 2033 C CA . TYR A 1 283 ? -17.898 14.521 5.595 1.00 60.81 283 TYR A CA 1
ATOM 2034 C C . TYR A 1 283 ? -19.054 15.521 5.783 1.00 60.81 283 TYR A C 1
ATOM 2036 O O . TYR A 1 283 ? -19.485 15.823 6.902 1.00 60.81 283 TYR A O 1
ATOM 2044 N N . TRP A 1 284 ? -19.593 16.031 4.665 1.00 49.88 284 TRP A N 1
ATOM 2045 C CA . TRP A 1 284 ? -20.751 16.933 4.637 1.00 49.88 284 TRP A CA 1
ATOM 2046 C C . TRP A 1 284 ? -21.950 16.297 5.363 1.00 49.88 284 TRP A C 1
ATOM 2048 O O . TRP A 1 284 ? -22.566 15.365 4.862 1.00 49.88 284 TRP A O 1
ATOM 2058 N N . GLY A 1 285 ? -22.275 16.797 6.560 1.00 53.94 285 GLY A N 1
ATOM 2059 C CA . GLY A 1 285 ? -23.315 16.234 7.441 1.00 53.94 285 GLY A CA 1
ATOM 2060 C C . GLY A 1 285 ? -22.813 15.940 8.860 1.00 53.94 285 GLY A C 1
ATOM 2061 O O . GLY A 1 285 ? -23.537 16.175 9.825 1.00 53.94 285 GLY A O 1
ATOM 2062 N N . GLY A 1 286 ? -21.527 15.609 8.995 1.00 53.62 286 GLY A N 1
ATOM 2063 C CA . GLY A 1 286 ? -20.767 15.575 10.240 1.00 53.62 286 GLY A CA 1
ATOM 2064 C C . GLY A 1 286 ? -21.060 14.440 11.222 1.00 53.62 286 GLY A C 1
ATOM 2065 O O . GLY A 1 286 ? -22.208 14.201 11.573 1.00 53.62 286 GLY A O 1
ATOM 2066 N N . GLY A 1 287 ? -19.997 13.896 11.823 1.00 61.50 287 GLY A N 1
ATOM 2067 C CA . GLY A 1 287 ? -20.089 13.024 13.001 1.00 61.50 287 GLY A CA 1
ATOM 2068 C C . GLY A 1 287 ? -20.304 11.548 12.688 1.00 61.50 287 GLY A C 1
ATOM 2069 O O . GLY A 1 287 ? -20.836 10.850 13.547 1.00 61.50 287 GLY A O 1
ATOM 2070 N N . ASN A 1 288 ? -19.943 11.079 11.488 1.00 78.25 288 ASN A N 1
ATOM 2071 C CA . ASN A 1 288 ? -20.190 9.687 11.115 1.00 78.25 288 ASN A CA 1
ATOM 2072 C C . ASN A 1 288 ? -19.021 8.759 11.454 1.00 78.25 288 ASN A C 1
ATOM 2074 O O . ASN A 1 288 ? -19.088 7.573 11.148 1.00 78.25 288 ASN A O 1
ATOM 2078 N N . GLY A 1 289 ? -17.978 9.270 12.106 1.00 88.06 289 GLY A N 1
ATOM 2079 C CA . GLY A 1 289 ? -16.844 8.470 12.537 1.00 88.06 289 GLY A CA 1
ATOM 2080 C C . GLY A 1 289 ? -17.079 7.805 13.891 1.00 88.06 289 GLY A C 1
ATOM 2081 O O . GLY A 1 289 ? -17.726 8.370 14.778 1.00 88.06 289 GLY A O 1
ATOM 2082 N N . LEU A 1 290 ? -16.506 6.621 14.062 1.00 91.19 290 LEU A N 1
ATOM 2083 C CA . LEU A 1 290 ? -16.394 5.924 15.339 1.00 91.19 290 LEU A CA 1
ATOM 2084 C C . LEU A 1 290 ? -14.946 6.025 15.826 1.00 91.19 290 LEU A C 1
ATOM 2086 O O . LEU A 1 290 ? -14.016 5.716 15.095 1.00 91.19 290 LEU A O 1
ATOM 2090 N N . GLU A 1 291 ? -14.757 6.465 17.063 1.00 94.06 291 GLU A N 1
ATOM 2091 C CA . GLU A 1 291 ? -13.467 6.486 17.745 1.00 94.06 291 GLU A CA 1
ATOM 2092 C C . GLU A 1 291 ? -13.453 5.398 18.822 1.00 94.06 291 GLU A C 1
ATOM 2094 O O . GLU A 1 291 ? -14.338 5.348 19.683 1.00 94.06 291 GLU A O 1
ATOM 2099 N N . LEU A 1 292 ? -12.436 4.542 18.77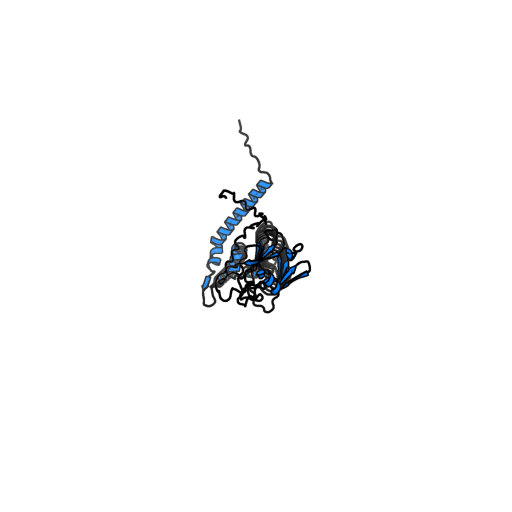6 1.00 96.38 292 LEU A N 1
ATOM 2100 C CA . LEU A 1 292 ? -12.134 3.547 19.797 1.00 96.38 292 LEU A CA 1
ATOM 2101 C C . LEU A 1 292 ? -10.766 3.884 20.389 1.00 96.38 292 LEU A C 1
ATOM 2103 O O . LEU A 1 292 ? -9.763 3.827 19.688 1.00 96.38 292 LEU A O 1
ATOM 2107 N N . SER A 1 293 ? -10.711 4.255 21.664 1.00 96.88 293 SER A N 1
ATOM 2108 C CA . SER A 1 293 ? -9.447 4.548 22.356 1.00 96.88 293 SER A CA 1
ATOM 2109 C C . SER A 1 293 ? -9.150 3.494 23.407 1.00 96.88 293 SER A C 1
ATOM 2111 O O . SER A 1 293 ? -10.066 3.036 24.094 1.00 96.88 293 SER A O 1
ATOM 2113 N N . ILE A 1 294 ? -7.875 3.162 23.591 1.00 97.69 294 ILE A N 1
ATOM 2114 C CA . ILE A 1 294 ? -7.457 2.253 24.656 1.00 97.69 294 ILE A CA 1
ATOM 2115 C C . ILE A 1 294 ? -7.173 3.070 25.923 1.00 97.69 294 ILE A C 1
ATOM 2117 O O . ILE A 1 294 ? -6.331 3.965 25.962 1.00 97.69 294 ILE A O 1
ATOM 2121 N N . ALA A 1 295 ? -7.901 2.777 26.998 1.00 95.62 295 ALA A N 1
ATOM 2122 C CA . ALA A 1 295 ? -7.761 3.469 28.266 1.00 95.62 295 ALA A CA 1
ATOM 2123 C C . ALA A 1 295 ? -6.332 3.330 28.815 1.00 95.62 295 ALA A C 1
ATOM 2125 O O . ALA A 1 295 ? -5.741 2.243 28.851 1.00 95.62 295 ALA A O 1
ATOM 2126 N N . GLY A 1 296 ? -5.792 4.459 29.277 1.00 94.38 296 GLY A N 1
ATOM 2127 C CA . GLY A 1 296 ? -4.446 4.538 29.838 1.00 94.38 296 GLY A CA 1
ATOM 2128 C C . GLY A 1 296 ? -3.323 4.661 28.806 1.00 94.38 296 GLY A C 1
ATOM 2129 O O . GLY A 1 296 ? -2.168 4.700 29.223 1.00 94.38 296 GLY A O 1
ATOM 2130 N N . THR A 1 297 ? -3.624 4.754 27.506 1.00 97.00 297 THR A N 1
ATOM 2131 C CA . THR A 1 297 ? -2.627 5.002 26.452 1.00 97.00 297 THR A CA 1
ATOM 2132 C C . THR A 1 297 ? -3.046 6.158 25.540 1.00 97.00 297 THR A C 1
ATOM 2134 O O . THR A 1 297 ? -4.080 6.797 25.750 1.00 97.00 297 THR A O 1
ATOM 2137 N N . THR A 1 298 ? -2.194 6.478 24.566 1.00 96.75 298 THR A N 1
ATOM 2138 C CA . THR A 1 298 ? -2.496 7.401 23.463 1.00 96.75 298 THR A CA 1
ATOM 2139 C C . THR A 1 298 ? -3.089 6.689 22.250 1.00 96.75 298 THR A C 1
ATOM 2141 O O . THR A 1 298 ? -3.410 7.361 21.274 1.00 96.75 298 THR A O 1
ATOM 2144 N N . ASP A 1 299 ? -3.231 5.363 22.315 1.00 98.38 299 ASP A N 1
ATOM 2145 C CA . ASP A 1 299 ? -3.662 4.552 21.184 1.00 98.38 299 ASP A CA 1
ATOM 2146 C C . ASP A 1 299 ? -5.143 4.794 20.885 1.00 98.38 299 ASP A C 1
ATOM 2148 O O . ASP A 1 299 ? -6.017 4.695 21.763 1.00 98.38 299 ASP A O 1
ATOM 2152 N N . LYS A 1 300 ? -5.426 5.124 19.630 1.00 97.19 300 LYS A N 1
ATOM 2153 C CA . LYS A 1 300 ? -6.755 5.449 19.135 1.00 97.19 300 LYS A CA 1
ATOM 2154 C C . LYS A 1 300 ? -6.926 4.892 17.732 1.00 97.19 300 LYS A C 1
ATOM 2156 O O . LYS A 1 300 ? -6.140 5.184 16.855 1.00 97.19 300 LYS A O 1
ATOM 2161 N N . LEU A 1 301 ? -8.058 4.252 17.494 1.00 97.75 301 LEU A N 1
ATOM 2162 C CA . LEU A 1 301 ? -8.501 3.884 16.164 1.00 97.75 301 LEU A CA 1
ATOM 2163 C C . LEU A 1 301 ? -9.694 4.745 15.759 1.00 97.75 301 LEU A C 1
ATOM 2165 O O . LEU A 1 301 ? -10.699 4.823 16.477 1.00 97.75 301 LEU A O 1
ATOM 2169 N N . PHE A 1 302 ? -9.593 5.390 14.604 1.00 95.88 302 PHE A N 1
ATOM 2170 C CA . PHE A 1 302 ? -10.675 6.146 13.997 1.00 95.88 302 PHE A CA 1
ATOM 2171 C C . PHE A 1 302 ? -11.233 5.414 12.778 1.00 95.88 302 PHE A C 1
ATOM 2173 O O . PHE A 1 302 ? -10.519 5.099 11.835 1.00 95.88 302 PHE A O 1
ATOM 2180 N N . ILE A 1 303 ? -12.535 5.150 12.790 1.00 94.25 303 ILE A N 1
ATOM 2181 C CA . ILE A 1 303 ? -13.243 4.426 11.739 1.00 94.25 303 ILE A CA 1
ATOM 2182 C C . ILE A 1 303 ? -14.164 5.415 11.026 1.00 94.25 303 ILE A C 1
ATOM 2184 O O . ILE A 1 303 ? -15.167 5.862 11.591 1.00 94.25 303 ILE A O 1
ATOM 2188 N N . ASN A 1 304 ? -13.822 5.772 9.790 1.00 91.12 304 ASN A N 1
ATOM 2189 C CA . ASN A 1 304 ? -14.565 6.752 8.994 1.00 91.12 304 ASN A CA 1
ATOM 2190 C C . ASN A 1 304 ? -15.900 6.184 8.519 1.00 91.12 304 ASN A C 1
ATOM 2192 O O . ASN A 1 304 ? -15.991 4.998 8.218 1.00 91.12 304 ASN A O 1
ATOM 2196 N N . GLY A 1 305 ? -16.933 7.031 8.428 1.00 87.31 305 GLY A N 1
ATOM 2197 C CA . GLY A 1 305 ? -18.211 6.653 7.818 1.00 87.31 305 GLY A CA 1
ATOM 2198 C C . GLY A 1 305 ? -19.012 5.561 8.544 1.00 87.31 305 GLY A C 1
ATOM 2199 O O . GLY A 1 305 ? -20.057 5.156 8.039 1.00 87.31 305 GLY A O 1
ATOM 2200 N N . TYR A 1 306 ? -18.589 5.119 9.734 1.00 87.75 306 TYR A N 1
ATOM 2201 C CA . TYR A 1 306 ? -19.242 4.061 10.514 1.00 87.75 306 TYR A CA 1
ATOM 2202 C C . TYR A 1 306 ? -20.748 4.298 10.750 1.00 87.75 306 TYR A C 1
ATOM 2204 O O . TYR A 1 306 ? -21.539 3.359 10.696 1.00 87.75 306 TYR A O 1
ATOM 2212 N N . PHE A 1 307 ? -21.164 5.548 10.985 1.00 82.62 307 PHE A N 1
ATOM 2213 C CA . PHE A 1 307 ? -22.579 5.921 11.168 1.00 82.62 307 PHE A CA 1
ATOM 2214 C C . PHE A 1 307 ? -23.226 6.518 9.907 1.00 82.62 307 PHE A C 1
ATOM 2216 O O . PHE A 1 307 ? -24.305 7.108 9.981 1.00 82.62 307 PHE A O 1
ATOM 2223 N N . TYR A 1 308 ? -22.577 6.417 8.744 1.00 79.25 308 TYR A N 1
ATOM 2224 C CA . TYR A 1 308 ? -23.086 7.020 7.516 1.00 79.25 308 TYR A CA 1
ATOM 2225 C C . TYR A 1 308 ? -24.425 6.393 7.104 1.00 79.25 308 TYR A C 1
ATOM 2227 O O . TYR A 1 308 ? -24.546 5.177 6.962 1.00 79.25 308 TYR A O 1
ATOM 2235 N N . GLY A 1 309 ? -25.437 7.238 6.885 1.00 67.38 309 GLY A N 1
ATOM 2236 C CA . GLY A 1 309 ? -26.789 6.797 6.527 1.00 67.38 309 GLY A CA 1
ATOM 2237 C C . GLY A 1 309 ? -27.540 6.085 7.658 1.00 67.38 309 GLY A C 1
ATOM 2238 O O . GLY A 1 309 ? -28.501 5.376 7.372 1.00 67.38 309 GLY A O 1
ATOM 2239 N N . ASP A 1 310 ? -27.093 6.243 8.911 1.00 65.69 310 ASP A N 1
ATOM 2240 C CA . ASP A 1 310 ? -27.671 5.621 10.115 1.00 65.69 310 ASP A CA 1
ATOM 2241 C C . ASP A 1 310 ? -27.754 4.089 10.058 1.00 65.69 310 ASP A C 1
ATOM 2243 O O . ASP A 1 310 ? -28.588 3.459 10.709 1.00 65.69 310 ASP A O 1
ATOM 2247 N N . THR A 1 311 ? -26.863 3.477 9.283 1.00 66.88 311 THR A N 1
ATOM 2248 C CA . THR A 1 311 ? -26.693 2.030 9.200 1.00 66.88 311 THR A CA 1
ATOM 2249 C C . THR A 1 311 ? -25.216 1.686 9.306 1.00 66.88 311 THR A C 1
ATOM 2251 O O . THR A 1 311 ? -24.353 2.382 8.780 1.00 66.88 311 THR A O 1
ATOM 2254 N N . THR A 1 312 ? -24.926 0.583 9.984 1.00 66.94 312 THR A N 1
ATOM 2255 C CA . THR A 1 312 ? -23.570 0.049 10.161 1.00 66.94 312 THR A CA 1
ATOM 2256 C C . THR A 1 312 ? -23.136 -0.868 9.013 1.00 66.94 312 THR A C 1
ATOM 2258 O O . THR A 1 312 ? -22.005 -1.352 9.003 1.00 66.94 312 THR A O 1
ATOM 2261 N N . ASP A 1 313 ? -24.025 -1.086 8.040 1.00 72.44 313 ASP A N 1
ATOM 2262 C CA . ASP A 1 313 ? -23.810 -1.881 6.823 1.00 72.44 313 ASP A CA 1
ATOM 2263 C C . ASP A 1 313 ? -23.834 -0.996 5.558 1.00 72.44 313 ASP A C 1
ATOM 2265 O O . ASP A 1 313 ? -24.236 -1.409 4.473 1.00 72.44 313 ASP A O 1
ATOM 2269 N N . SER A 1 314 ? -23.479 0.287 5.698 1.00 81.62 314 SER A N 1
ATOM 2270 C CA . SER A 1 314 ? -23.354 1.184 4.546 1.00 81.62 314 SER A CA 1
ATOM 2271 C C . SER A 1 314 ? -22.092 0.871 3.740 1.00 81.62 314 SER A C 1
ATOM 2273 O O . SER A 1 314 ? -21.122 0.309 4.257 1.00 81.62 314 SER A O 1
ATOM 2275 N N . ALA A 1 315 ? -22.054 1.326 2.483 1.00 85.25 315 ALA A N 1
ATOM 2276 C CA . ALA A 1 315 ? -20.851 1.215 1.662 1.00 85.25 315 ALA A CA 1
ATOM 2277 C C . ALA A 1 315 ? -19.625 1.889 2.308 1.00 85.25 315 ALA A C 1
ATOM 2279 O O . ALA A 1 315 ? -18.509 1.410 2.154 1.00 85.25 315 ALA A O 1
ATOM 2280 N N . TYR A 1 316 ? -19.860 2.933 3.106 1.00 85.19 316 TYR A N 1
ATOM 2281 C CA . TYR A 1 316 ? -18.844 3.723 3.800 1.00 85.19 316 TYR A CA 1
ATOM 2282 C C . TYR A 1 316 ? -18.500 3.208 5.202 1.00 85.19 316 TYR A C 1
ATOM 2284 O O . TYR A 1 316 ? -17.656 3.810 5.853 1.00 85.19 316 TYR A O 1
ATOM 2292 N N . SER A 1 317 ? -19.160 2.152 5.692 1.00 87.00 317 SER A N 1
ATOM 2293 C CA . SER A 1 317 ? -18.861 1.543 6.991 1.00 87.00 317 SER A CA 1
ATOM 2294 C C . SER A 1 317 ? -17.869 0.387 6.808 1.00 87.00 317 SER A C 1
ATOM 2296 O O . SER A 1 317 ? -18.257 -0.671 6.290 1.00 87.00 317 SER A O 1
ATOM 2298 N N . PRO A 1 318 ? -16.598 0.549 7.215 1.00 90.25 318 PRO A N 1
ATOM 2299 C CA . PRO A 1 318 ? -15.551 -0.430 6.940 1.00 90.25 318 PRO A CA 1
ATOM 2300 C C . PRO A 1 318 ? -15.442 -1.525 8.013 1.00 90.25 318 PRO A C 1
ATOM 2302 O O . PRO A 1 318 ? -14.622 -2.418 7.857 1.00 90.25 318 PRO A O 1
ATOM 2305 N N . VAL A 1 319 ? -16.223 -1.474 9.105 1.00 93.75 319 VAL A N 1
ATOM 2306 C CA . VAL A 1 319 ? -16.178 -2.456 10.207 1.00 93.75 319 VAL A CA 1
ATOM 2307 C C . VAL A 1 319 ? -17.594 -2.828 10.645 1.00 93.75 319 VAL A C 1
ATOM 2309 O O . VAL A 1 319 ? -18.404 -1.959 10.957 1.00 93.75 319 VAL A O 1
ATOM 2312 N N . GLN A 1 320 ? -17.885 -4.128 10.729 1.00 93.12 320 GLN A N 1
ATOM 2313 C CA . GLN A 1 320 ? -19.183 -4.656 11.172 1.00 93.12 320 GLN A CA 1
ATOM 2314 C C . GLN A 1 320 ? -19.109 -5.323 12.554 1.00 93.12 320 GLN A C 1
ATOM 2316 O O . GLN A 1 320 ? -20.108 -5.372 13.282 1.00 93.12 320 GLN A O 1
ATOM 2321 N N . GLN A 1 321 ? -17.933 -5.823 12.938 1.00 94.69 321 GLN A N 1
ATOM 2322 C CA . GLN A 1 321 ? -17.733 -6.561 14.181 1.00 94.69 321 GLN A CA 1
ATOM 2323 C C . GLN A 1 321 ? -16.419 -6.165 14.857 1.00 94.69 321 GLN A C 1
ATOM 2325 O O . GLN A 1 321 ? -15.404 -5.996 14.197 1.00 94.69 321 GLN A O 1
ATOM 2330 N N . VAL A 1 322 ? -16.430 -6.078 16.185 1.00 97.56 322 VAL A N 1
ATOM 2331 C CA . VAL A 1 322 ? -15.228 -5.932 17.012 1.00 97.56 322 VAL A CA 1
ATOM 2332 C C . VAL A 1 322 ? -15.028 -7.216 17.811 1.00 97.56 322 VAL A C 1
ATOM 2334 O O . VAL A 1 322 ? -15.976 -7.710 18.428 1.00 97.56 322 VAL A O 1
ATOM 2337 N N . LYS A 1 323 ? -13.814 -7.762 17.810 1.00 98.19 323 LYS A N 1
ATOM 2338 C CA . LYS A 1 323 ? -13.440 -8.980 18.536 1.00 98.19 323 LYS A CA 1
ATOM 2339 C C . LYS A 1 323 ? -12.259 -8.734 19.468 1.00 98.19 323 LYS A C 1
ATOM 2341 O O . LYS A 1 323 ? -11.411 -7.885 19.212 1.00 98.19 323 LYS A O 1
ATOM 2346 N N . PHE A 1 324 ? -12.224 -9.517 20.539 1.00 98.38 324 PHE A N 1
ATOM 2347 C CA . PHE A 1 324 ? -11.183 -9.509 21.563 1.00 98.38 324 PHE A CA 1
ATOM 2348 C C . PHE A 1 324 ? -10.615 -10.920 21.742 1.00 98.38 324 PHE A C 1
ATOM 2350 O O . PHE A 1 324 ? -11.270 -11.911 21.412 1.00 98.38 324 PHE A O 1
ATOM 2357 N N . ALA A 1 325 ? -9.402 -11.018 22.288 1.00 96.00 325 ALA A N 1
ATOM 2358 C CA . ALA A 1 325 ? -8.714 -12.295 22.496 1.00 96.00 325 ALA A CA 1
ATOM 2359 C C . ALA A 1 325 ? -9.440 -13.247 23.474 1.00 96.00 325 ALA A C 1
ATOM 2361 O O . ALA A 1 325 ? -9.280 -14.461 23.391 1.00 96.00 325 ALA A O 1
ATOM 2362 N N . ASP A 1 326 ? -10.279 -12.720 24.373 1.00 95.06 326 ASP A N 1
ATOM 2363 C CA . ASP A 1 326 ? -11.094 -13.512 25.310 1.00 95.06 326 ASP A CA 1
ATOM 2364 C C . ASP A 1 326 ? -12.339 -14.158 24.659 1.00 95.06 326 ASP A C 1
ATOM 2366 O O . ASP A 1 326 ? -13.116 -14.839 25.332 1.00 95.06 326 ASP A O 1
ATOM 2370 N N . GLY A 1 327 ? -12.541 -13.945 23.354 1.00 94.62 327 GLY A N 1
ATOM 2371 C CA . GLY A 1 327 ? -13.702 -14.409 22.596 1.00 94.62 327 GLY A CA 1
ATOM 2372 C C . GLY A 1 327 ? -14.907 -13.466 22.659 1.00 94.62 327 GLY A C 1
ATOM 2373 O O . GLY A 1 327 ? -15.909 -13.710 21.979 1.00 94.62 327 GLY A O 1
ATOM 2374 N N . THR A 1 328 ? -14.832 -12.372 23.424 1.00 97.50 328 THR A N 1
ATOM 2375 C CA . THR A 1 328 ? -15.869 -11.341 23.433 1.00 97.50 328 THR A CA 1
ATOM 2376 C C . THR A 1 328 ? -16.009 -10.737 22.040 1.00 97.50 328 THR A C 1
ATOM 2378 O O . THR A 1 328 ? -15.038 -10.430 21.351 1.00 97.50 328 THR A O 1
ATOM 2381 N N . THR A 1 329 ? -17.259 -10.548 21.625 1.00 96.94 329 THR A N 1
ATOM 2382 C CA . THR A 1 329 ? -17.624 -9.955 20.342 1.00 96.94 329 THR A CA 1
ATOM 2383 C C . THR A 1 329 ? -18.595 -8.808 20.566 1.00 96.94 329 THR A C 1
ATOM 2385 O O . THR A 1 329 ? -19.603 -8.976 21.256 1.00 96.94 329 THR A O 1
ATOM 2388 N N . TRP A 1 330 ? -18.348 -7.672 19.919 1.00 95.00 330 TRP A N 1
ATOM 2389 C CA . TRP A 1 330 ? -19.337 -6.616 19.749 1.00 95.00 330 TRP A CA 1
ATOM 2390 C C . TRP A 1 330 ? -19.784 -6.578 18.296 1.00 95.00 330 TRP A C 1
ATOM 2392 O O . TRP A 1 330 ? -18.986 -6.387 17.385 1.00 95.00 330 TRP A O 1
ATOM 2402 N N . ASN A 1 331 ? -21.081 -6.759 18.083 1.00 90.38 331 ASN A N 1
ATOM 2403 C CA . ASN A 1 331 ? -21.704 -6.439 16.809 1.00 90.38 331 ASN A CA 1
ATOM 2404 C C . ASN A 1 331 ? -22.083 -4.952 16.775 1.00 90.38 331 ASN A C 1
ATOM 2406 O O . ASN A 1 331 ? -21.996 -4.238 17.779 1.00 90.38 331 ASN A O 1
ATOM 2410 N N . SER A 1 332 ? -22.590 -4.506 15.633 1.00 84.12 332 SER A N 1
ATOM 2411 C CA . SER A 1 332 ? -23.053 -3.137 15.428 1.00 84.12 332 SER A CA 1
ATOM 2412 C C . SER A 1 332 ? -24.015 -2.622 16.507 1.00 84.12 332 SER A C 1
ATOM 2414 O O . SER A 1 332 ? -23.859 -1.499 16.983 1.00 84.12 332 SER A O 1
ATOM 2416 N N . ALA A 1 333 ? -24.971 -3.446 16.953 1.00 83.56 333 ALA A N 1
ATOM 2417 C CA . ALA A 1 333 ? -25.930 -3.069 17.994 1.00 83.56 333 ALA A CA 1
ATOM 2418 C C . ALA A 1 333 ? -25.256 -2.854 19.362 1.00 83.56 333 ALA A C 1
ATOM 2420 O O . ALA A 1 333 ? -25.579 -1.901 20.072 1.00 83.56 333 ALA A O 1
ATOM 2421 N N . ALA A 1 334 ? -24.293 -3.706 19.722 1.00 88.94 334 ALA A N 1
ATOM 2422 C CA . ALA A 1 334 ? -23.518 -3.559 20.949 1.00 88.94 334 ALA A CA 1
ATOM 2423 C C . ALA A 1 334 ? -22.619 -2.312 20.917 1.00 88.94 334 ALA A C 1
ATOM 2425 O O . ALA A 1 334 ? -22.476 -1.639 21.938 1.00 88.94 334 ALA A O 1
ATOM 2426 N N . ILE A 1 335 ? -22.045 -1.981 19.756 1.00 87.81 335 ILE A N 1
ATOM 2427 C CA . ILE A 1 335 ? -21.238 -0.768 19.563 1.00 87.81 335 ILE A CA 1
ATOM 2428 C C . ILE A 1 335 ? -22.117 0.479 19.717 1.00 87.81 335 ILE A C 1
ATOM 2430 O O . ILE A 1 335 ? -21.777 1.370 20.492 1.00 87.81 335 ILE A O 1
ATOM 2434 N N . LEU A 1 336 ? -23.287 0.510 19.070 1.00 81.31 336 LEU A N 1
ATOM 2435 C CA . LEU A 1 336 ? -24.253 1.606 19.203 1.00 81.31 336 LEU A CA 1
ATOM 2436 C C . LEU A 1 336 ? -24.683 1.814 20.661 1.00 81.31 336 LEU A C 1
ATOM 2438 O O . LEU A 1 336 ? -24.653 2.937 21.160 1.00 81.31 336 LEU A O 1
ATOM 2442 N N . ALA A 1 337 ? -25.012 0.736 21.380 1.00 84.12 337 ALA A N 1
ATOM 2443 C CA . ALA A 1 337 ? -25.388 0.823 22.790 1.00 84.12 337 ALA A CA 1
ATOM 2444 C C . ALA A 1 337 ? -24.284 1.448 23.663 1.00 84.12 337 ALA A C 1
ATOM 2446 O O . ALA A 1 337 ? -24.589 2.177 24.603 1.00 84.12 337 ALA A O 1
ATOM 2447 N N . LYS A 1 338 ? -23.007 1.199 23.343 1.00 87.31 338 LYS A N 1
ATOM 2448 C CA . LYS A 1 338 ? -21.856 1.782 24.055 1.00 87.31 338 LYS A CA 1
ATOM 2449 C C . LYS A 1 338 ? -21.667 3.260 23.745 1.00 87.31 338 LYS A C 1
ATOM 2451 O O . LYS A 1 338 ? -21.396 4.027 24.659 1.00 87.31 338 LYS A O 1
ATOM 2456 N N . VAL A 1 339 ? -21.854 3.662 22.488 1.00 81.19 339 VAL A N 1
ATOM 2457 C CA . VAL A 1 339 ? -21.778 5.071 22.071 1.00 81.19 339 VAL A CA 1
ATOM 2458 C C . VAL A 1 339 ? -22.835 5.904 22.801 1.00 81.19 339 VAL A C 1
ATOM 2460 O O . VAL A 1 339 ? -22.530 6.982 23.300 1.00 81.19 339 VAL A O 1
ATOM 2463 N N . PHE A 1 340 ? -24.066 5.397 22.917 1.00 73.12 340 PHE A N 1
ATOM 2464 C CA . PHE A 1 340 ? -25.189 6.132 23.512 1.00 73.12 340 PHE A CA 1
ATOM 2465 C C . PHE A 1 340 ? -25.342 5.972 25.029 1.00 73.12 340 PHE A C 1
ATOM 2467 O O . PHE A 1 340 ? -26.234 6.590 25.610 1.00 73.12 340 PHE A O 1
ATOM 2474 N N . ALA A 1 341 ? -24.484 5.185 25.682 1.00 67.00 341 ALA A N 1
ATOM 2475 C CA . ALA A 1 341 ? -24.507 5.035 27.136 1.00 67.00 341 ALA A CA 1
ATOM 2476 C C . ALA A 1 341 ? -24.113 6.330 27.875 1.00 67.00 341 ALA A C 1
ATOM 2478 O O . ALA A 1 341 ? -24.496 6.507 29.030 1.00 67.00 341 ALA A O 1
ATOM 2479 N N . GLY A 1 342 ? -23.391 7.243 27.210 1.00 55.78 342 GLY A N 1
ATOM 2480 C CA . GLY A 1 342 ? -22.771 8.398 27.859 1.00 55.78 342 GLY A CA 1
ATOM 2481 C C . GLY A 1 342 ? -21.641 7.986 28.812 1.00 55.78 342 GLY A C 1
ATOM 2482 O O . GLY A 1 342 ? -21.522 6.838 29.238 1.00 55.78 342 GLY A O 1
ATOM 2483 N N . THR A 1 343 ? -20.772 8.929 29.138 1.00 59.09 343 THR A N 1
ATOM 2484 C CA . THR A 1 343 ? -19.675 8.800 30.094 1.00 59.09 343 THR A CA 1
ATOM 2485 C C . THR A 1 343 ? -19.852 9.821 31.219 1.00 59.09 343 THR A C 1
ATOM 2487 O O . THR A 1 343 ? -20.665 10.741 31.139 1.00 59.09 343 THR A O 1
ATOM 2490 N N . GLU A 1 344 ? -19.072 9.694 32.297 1.00 45.81 344 GLU A N 1
ATOM 2491 C CA . GLU A 1 344 ? -19.022 10.723 33.351 1.00 45.81 344 GLU A CA 1
ATOM 2492 C C . GLU A 1 344 ? -18.378 12.047 32.863 1.00 45.81 344 GLU A C 1
ATOM 2494 O O . GLU A 1 344 ? -18.367 13.045 33.590 1.00 45.81 344 GLU A O 1
ATOM 2499 N N . GLY A 1 345 ? -17.832 12.069 31.638 1.00 54.69 345 GLY A N 1
ATOM 2500 C CA . GLY A 1 345 ? -17.190 13.214 30.997 1.00 54.69 345 GLY A CA 1
ATOM 2501 C C . GLY A 1 345 ? -18.128 14.085 30.151 1.00 54.69 345 GLY A C 1
ATOM 2502 O O . GLY A 1 345 ? -19.351 14.004 30.213 1.00 54.69 345 GLY A O 1
ATOM 2503 N N . SER A 1 346 ? -17.538 14.998 29.371 1.00 49.69 346 SER A N 1
ATOM 2504 C CA . SER A 1 346 ? -18.281 15.759 28.358 1.00 49.69 346 SER A CA 1
ATOM 2505 C C . SER A 1 346 ? -18.360 14.953 27.066 1.00 49.69 346 SER A C 1
ATOM 2507 O O . SER A 1 346 ? -17.374 14.889 26.334 1.00 49.69 346 SER A O 1
ATOM 2509 N N . ASP A 1 347 ? -19.533 14.402 26.766 1.00 55.50 347 ASP A N 1
ATOM 2510 C CA . ASP A 1 347 ? -19.778 13.692 25.511 1.00 55.50 347 ASP A CA 1
ATOM 2511 C C . ASP A 1 347 ? -20.510 14.570 24.497 1.00 55.50 347 ASP A C 1
ATOM 2513 O O . ASP A 1 347 ? -21.432 15.323 24.824 1.00 55.50 347 ASP A O 1
ATOM 2517 N N . SER A 1 348 ? -20.126 14.442 23.230 1.00 56.12 348 SER A N 1
ATOM 2518 C CA . SER A 1 348 ? -20.867 15.004 22.104 1.00 56.12 348 SER A CA 1
ATOM 2519 C C . SER A 1 348 ? -21.606 13.879 21.386 1.00 56.12 348 SER A C 1
ATOM 2521 O O . SER A 1 348 ? -21.129 13.377 20.373 1.00 56.12 348 SER A O 1
ATOM 2523 N N . LEU A 1 349 ? -22.776 13.505 21.899 1.00 61.03 349 LEU A N 1
ATOM 2524 C CA . LEU A 1 349 ? -23.636 12.500 21.274 1.00 61.03 349 LEU A CA 1
ATOM 2525 C C . LEU A 1 349 ? -24.524 13.155 20.209 1.00 61.03 349 LEU A C 1
ATOM 2527 O O . LEU A 1 349 ? -25.226 14.131 20.494 1.00 61.03 349 LEU A O 1
ATOM 2531 N N . ARG A 1 350 ? -24.509 12.634 18.980 1.00 61.12 350 ARG A N 1
ATOM 2532 C CA . ARG A 1 350 ? -25.497 12.970 17.949 1.00 61.12 350 ARG A CA 1
ATOM 2533 C C . ARG A 1 350 ? -26.468 11.813 17.805 1.00 61.12 350 ARG A C 1
ATOM 2535 O O . ARG A 1 350 ? -26.046 10.674 17.645 1.00 61.12 350 ARG A O 1
ATOM 2542 N N . GLY A 1 351 ? -27.755 12.135 17.858 1.00 55.53 351 GLY A N 1
ATOM 2543 C CA . GLY A 1 351 ? -28.802 11.165 17.570 1.00 55.53 351 GLY A CA 1
ATOM 2544 C C . GLY A 1 351 ? -28.722 10.634 16.139 1.00 55.53 351 GLY A C 1
ATOM 2545 O O . GLY A 1 351 ? -28.177 11.309 15.260 1.00 55.53 351 GLY A O 1
ATOM 2546 N N . THR A 1 352 ? -29.264 9.440 15.927 1.00 54.19 352 THR A N 1
ATOM 2547 C CA . THR A 1 352 ? -29.447 8.843 14.600 1.00 54.19 352 THR A CA 1
ATOM 2548 C C . THR A 1 352 ? -30.714 9.409 13.941 1.00 54.19 352 THR A C 1
ATOM 2550 O O . THR A 1 352 ? -31.520 10.080 14.588 1.00 54.19 352 THR A O 1
ATOM 2553 N N . THR A 1 353 ? -30.951 9.166 12.647 1.00 48.22 353 THR A N 1
ATOM 2554 C CA . THR A 1 353 ? -32.256 9.503 12.026 1.00 48.22 353 THR A CA 1
ATOM 2555 C C . THR A 1 353 ? -33.410 8.611 12.497 1.00 48.22 353 THR A C 1
ATOM 2557 O O . THR A 1 353 ? -34.573 8.897 12.190 1.00 48.22 353 THR A O 1
ATOM 2560 N N . SER A 1 354 ? -33.125 7.557 13.267 1.00 44.19 354 SER A N 1
ATOM 2561 C CA . SER A 1 354 ? -34.144 6.741 13.920 1.00 44.19 354 SER A CA 1
ATOM 2562 C C . SER A 1 354 ? -34.651 7.405 15.211 1.00 44.19 354 SER A C 1
ATOM 2564 O O . SER A 1 354 ? -34.079 8.368 15.716 1.00 44.19 354 SER A O 1
ATOM 2566 N N . SER A 1 355 ? -35.797 6.954 15.733 1.00 42.25 355 SER A N 1
ATOM 2567 C CA . SER A 1 355 ? -36.319 7.480 17.001 1.00 42.25 355 SER A CA 1
ATOM 2568 C C . SER A 1 355 ? -35.440 7.008 18.159 1.00 42.25 355 SER A C 1
ATOM 2570 O O . SER A 1 355 ? -35.684 5.944 18.722 1.00 42.25 355 SER A O 1
ATOM 2572 N N . ASP A 1 356 ? -34.434 7.800 18.521 1.00 51.12 356 ASP A N 1
ATOM 2573 C CA . ASP A 1 356 ? -33.570 7.499 19.658 1.00 51.12 356 ASP A CA 1
ATOM 2574 C C . ASP A 1 356 ? -34.363 7.610 20.967 1.00 51.12 356 ASP A C 1
ATOM 2576 O O . ASP A 1 356 ? -34.782 8.690 21.394 1.00 51.12 356 ASP A O 1
ATOM 2580 N N . THR A 1 357 ? -34.581 6.479 21.633 1.00 40.44 357 THR A N 1
ATOM 2581 C CA . THR A 1 357 ? -35.105 6.448 22.999 1.00 40.44 357 THR A CA 1
ATOM 2582 C C . THR A 1 357 ? -33.948 6.201 23.956 1.00 40.44 357 THR A C 1
ATOM 2584 O O . THR A 1 357 ? -33.502 5.065 24.106 1.00 40.44 357 THR A O 1
ATOM 2587 N N . SER A 1 358 ? -33.457 7.248 24.621 1.00 43.59 358 SER A N 1
ATOM 2588 C CA . SER A 1 358 ? -32.532 7.091 25.748 1.00 43.59 358 SER A CA 1
ATOM 2589 C C . SER A 1 358 ? -33.250 6.334 26.873 1.00 43.59 358 SER A C 1
ATOM 2591 O O . SER A 1 358 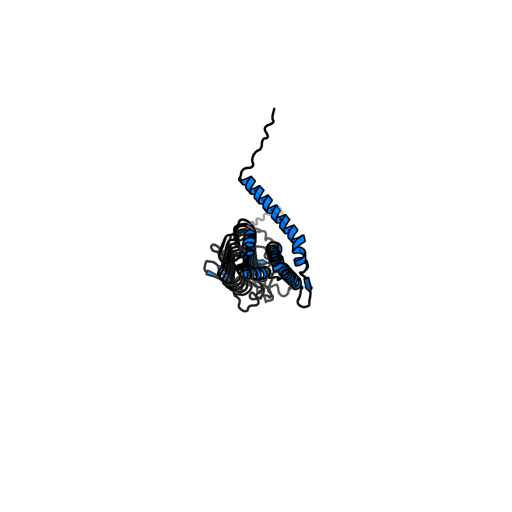? -34.324 6.753 27.308 1.00 43.59 358 SER A O 1
ATOM 2593 N N . SER A 1 359 ? -32.686 5.222 27.349 1.00 37.50 359 SER A N 1
ATOM 2594 C CA . SER A 1 359 ? -33.295 4.370 28.386 1.00 37.50 359 SER A CA 1
ATOM 2595 C C . SER A 1 359 ? -33.243 4.957 29.799 1.00 37.50 359 SER A C 1
ATOM 2597 O O . SER A 1 359 ? -33.742 4.341 30.738 1.00 37.50 359 SER A O 1
ATOM 2599 N N . GLU A 1 360 ? -32.697 6.158 29.967 1.00 37.84 360 GLU A N 1
ATOM 2600 C CA . GLU A 1 360 ? -32.861 6.939 31.188 1.00 37.84 360 GLU A CA 1
ATOM 2601 C C . GLU A 1 360 ? -33.891 8.044 30.946 1.00 37.84 360 GLU A C 1
ATOM 2603 O O . GLU A 1 360 ? -34.001 8.578 29.845 1.00 37.84 360 GLU A O 1
ATOM 2608 N N . GLY A 1 361 ? -34.721 8.343 31.944 1.00 32.84 361 GLY A N 1
ATOM 2609 C CA . GLY A 1 361 ? -35.939 9.144 31.805 1.00 32.84 361 GLY A CA 1
ATOM 2610 C C . GLY A 1 361 ? -35.736 10.607 31.395 1.00 32.84 361 GLY A C 1
ATOM 2611 O O . GLY A 1 361 ? -35.911 11.506 32.212 1.00 32.84 361 GLY A O 1
ATOM 2612 N N . TRP A 1 362 ? -35.496 10.867 30.112 1.00 34.28 362 TRP A N 1
ATOM 2613 C CA . TRP A 1 362 ? -35.447 12.211 29.529 1.00 34.28 362 TRP A CA 1
ATOM 2614 C C . TRP A 1 362 ? -36.728 12.500 28.733 1.00 34.28 362 TRP A C 1
ATOM 2616 O O . TRP A 1 362 ? -36.723 12.763 27.534 1.00 34.28 362 TRP A O 1
ATOM 2626 N N . ALA A 1 363 ? -37.873 12.477 29.420 1.00 29.41 363 ALA A N 1
ATOM 2627 C CA . ALA A 1 363 ? -39.200 12.694 28.832 1.00 29.41 363 ALA A CA 1
ATOM 2628 C C . ALA A 1 363 ? -39.504 14.155 28.406 1.00 29.41 363 ALA A C 1
ATOM 2630 O O . ALA A 1 363 ? -40.672 14.517 28.265 1.00 29.41 363 ALA A O 1
ATOM 2631 N N . ALA A 1 364 ? -38.495 15.005 28.184 1.00 27.61 364 ALA A N 1
ATOM 2632 C CA . ALA A 1 364 ? -38.688 16.436 27.918 1.00 27.61 364 ALA A CA 1
ATOM 2633 C C . ALA A 1 364 ? -38.078 16.961 26.604 1.00 27.61 364 ALA A C 1
ATOM 2635 O O . ALA A 1 364 ? -38.095 18.168 26.385 1.00 27.61 364 ALA A O 1
ATOM 2636 N N . ALA A 1 365 ? -37.600 16.102 25.700 1.00 31.91 365 ALA A N 1
ATOM 2637 C CA . ALA A 1 365 ? -37.084 16.535 24.395 1.00 31.91 365 ALA A CA 1
ATOM 2638 C C . ALA A 1 365 ? -37.967 16.055 23.231 1.00 31.91 365 ALA A C 1
ATOM 2640 O O . ALA A 1 365 ? -37.491 15.491 22.251 1.00 31.91 365 ALA A O 1
ATOM 2641 N N . ARG A 1 366 ? -39.285 16.288 23.314 1.00 33.84 366 ARG A N 1
ATOM 2642 C CA . ARG A 1 366 ? -40.117 16.251 22.103 1.00 33.84 366 ARG A CA 1
ATOM 2643 C C . ARG A 1 366 ? -39.790 17.507 21.286 1.00 33.84 366 ARG A C 1
ATOM 2645 O O . ARG A 1 366 ? -39.936 18.615 21.785 1.00 33.84 366 ARG A O 1
ATOM 2652 N N . SER A 1 367 ? -39.344 17.294 20.049 1.00 30.89 367 SER A N 1
ATOM 2653 C CA . SER A 1 367 ? -39.191 18.284 18.970 1.00 30.89 367 SER A CA 1
ATOM 2654 C C . SER A 1 367 ? -38.123 19.382 19.112 1.00 30.89 367 SER A C 1
ATOM 2656 O O . SER A 1 367 ? -38.456 20.563 19.028 1.00 30.89 367 SER A O 1
ATOM 2658 N N . MET A 1 368 ? -36.833 19.041 19.179 1.00 26.69 368 MET A N 1
ATOM 2659 C CA . MET A 1 368 ? -35.800 19.991 18.728 1.00 26.69 368 MET A CA 1
ATOM 2660 C C . MET A 1 368 ? -34.748 19.322 17.850 1.00 26.69 368 MET A C 1
ATOM 2662 O O . MET A 1 368 ? -33.731 18.811 18.304 1.00 26.69 368 MET A O 1
ATOM 2666 N N . ALA A 1 369 ? -35.011 19.386 16.546 1.00 33.06 369 ALA A N 1
ATOM 2667 C CA . ALA A 1 369 ? -33.974 19.339 15.535 1.00 33.06 369 ALA A CA 1
ATOM 2668 C C . ALA A 1 369 ? -32.990 20.506 15.747 1.00 33.06 369 ALA A C 1
ATOM 2670 O O . ALA A 1 369 ? -33.410 21.635 16.000 1.00 33.06 369 ALA A O 1
ATOM 2671 N N . ARG A 1 370 ? -31.702 20.220 15.514 1.00 35.97 370 ARG A N 1
ATOM 2672 C CA . ARG A 1 370 ? -30.544 21.137 15.452 1.00 35.97 370 ARG A CA 1
ATOM 2673 C C . ARG A 1 370 ? -29.937 21.532 16.813 1.00 35.97 370 ARG A C 1
ATOM 2675 O O . ARG A 1 370 ? -30.349 22.493 17.443 1.00 35.97 370 ARG A O 1
ATOM 2682 N N . ARG A 1 371 ? -28.824 20.851 17.135 1.00 33.50 371 ARG A N 1
ATOM 2683 C CA . ARG A 1 371 ? -27.796 21.167 18.153 1.00 33.50 371 ARG A CA 1
ATOM 2684 C C . ARG A 1 371 ? -28.254 21.137 19.616 1.00 33.50 371 ARG A C 1
ATOM 2686 O O . ARG A 1 371 ? -28.676 22.148 20.162 1.00 33.50 371 ARG A O 1
ATOM 2693 N N . ALA A 1 372 ? -27.961 20.030 20.295 1.00 32.78 372 ALA A N 1
ATOM 2694 C CA . ALA A 1 372 ? -27.729 20.037 21.735 1.00 32.78 372 ALA A CA 1
ATOM 2695 C C . ALA A 1 372 ? -26.241 19.752 21.993 1.00 32.78 372 ALA A C 1
ATOM 2697 O O . ALA A 1 372 ? -25.793 18.615 21.926 1.00 32.78 372 ALA A O 1
ATOM 2698 N N . THR A 1 373 ? -25.450 20.795 22.257 1.00 31.88 373 THR A N 1
ATOM 2699 C CA . THR A 1 373 ? -24.161 20.633 22.943 1.00 31.88 373 THR A CA 1
ATOM 2700 C C . THR A 1 373 ? -24.478 20.571 24.430 1.00 31.88 373 THR A C 1
ATOM 2702 O O . THR A 1 373 ? -24.742 21.605 25.045 1.00 31.88 373 THR A O 1
ATOM 2705 N N . ILE A 1 374 ? -24.513 19.372 25.008 1.00 36.81 374 ILE A N 1
ATOM 2706 C CA . ILE A 1 374 ? -24.784 19.210 26.438 1.00 36.81 374 ILE A CA 1
ATOM 2707 C C . ILE A 1 374 ? -23.471 19.458 27.190 1.00 36.81 374 ILE A C 1
ATOM 2709 O O . ILE A 1 374 ? -22.594 18.605 27.241 1.00 36.81 374 ILE A O 1
ATOM 2713 N N . ARG A 1 375 ? -23.303 20.664 27.747 1.00 28.47 375 ARG A N 1
ATOM 2714 C CA . ARG A 1 375 ? -22.215 20.971 28.690 1.00 28.47 375 ARG A CA 1
ATOM 2715 C C . ARG A 1 375 ? -22.679 20.619 30.101 1.00 28.47 375 ARG A C 1
ATOM 2717 O O . ARG A 1 375 ? -23.540 21.314 30.643 1.00 28.47 375 ARG A O 1
ATOM 2724 N N . SER A 1 376 ? -22.111 19.583 30.715 1.00 31.88 376 SER A N 1
ATOM 2725 C CA . SER A 1 376 ? -22.320 19.340 32.143 1.00 31.88 376 SER A CA 1
ATOM 2726 C C . SER A 1 376 ? -21.619 20.450 32.936 1.00 31.88 376 SER A C 1
ATOM 2728 O O . SER A 1 376 ? -20.415 20.678 32.838 1.00 31.88 376 SER A O 1
ATOM 2730 N N . THR A 1 377 ? -22.401 21.232 33.680 1.00 27.66 377 THR A N 1
ATOM 2731 C CA . THR A 1 377 ? -21.852 22.210 34.625 1.00 27.66 377 THR A CA 1
ATOM 2732 C C . THR A 1 377 ? -21.674 21.482 35.948 1.00 27.66 377 THR A C 1
ATOM 2734 O O . THR A 1 377 ? -22.635 20.913 36.463 1.00 27.66 377 THR A O 1
ATOM 2737 N N . ALA A 1 378 ? -20.451 21.469 36.474 1.00 27.91 378 ALA A N 1
ATOM 2738 C CA . ALA A 1 378 ? -20.092 20.805 37.721 1.00 27.91 378 ALA A CA 1
ATOM 2739 C C . ALA A 1 378 ? -21.083 21.131 38.854 1.00 27.91 378 ALA A C 1
ATOM 2741 O O . ALA A 1 378 ? -21.183 22.277 39.305 1.00 27.91 378 ALA A O 1
ATOM 2742 N N . VAL A 1 379 ? -21.789 20.115 39.358 1.00 27.56 379 VAL A N 1
ATOM 2743 C CA . VAL A 1 379 ? -22.524 20.227 40.619 1.00 27.56 379 VAL A CA 1
ATOM 2744 C C . VAL A 1 379 ? -21.489 20.232 41.735 1.00 27.56 379 VAL A C 1
ATOM 2746 O O . VAL A 1 379 ? -20.966 19.205 42.158 1.00 27.56 379 VAL A O 1
ATOM 2749 N N . ARG A 1 380 ? -21.172 21.437 42.207 1.00 26.91 380 ARG A N 1
ATOM 2750 C CA . ARG A 1 380 ? -20.411 21.664 43.431 1.00 26.91 380 ARG A CA 1
ATOM 2751 C C . ARG A 1 380 ? -21.176 21.003 44.581 1.00 26.91 380 ARG A C 1
ATOM 2753 O O . ARG A 1 380 ? -22.259 21.461 44.951 1.00 26.91 380 ARG A O 1
ATOM 2760 N N . ALA A 1 381 ? -20.617 19.926 45.129 1.00 27.89 381 ALA A N 1
ATOM 2761 C CA . ALA A 1 381 ? -21.118 19.269 46.327 1.00 27.89 381 ALA A CA 1
ATOM 2762 C C . ALA A 1 381 ? -21.297 20.312 47.442 1.00 27.89 381 ALA A C 1
ATOM 2764 O O . ALA A 1 381 ? -20.330 20.823 48.004 1.00 27.89 381 ALA A O 1
ATOM 2765 N N . THR A 1 382 ? -22.547 20.667 47.739 1.00 27.09 382 THR A N 1
ATOM 2766 C CA . THR A 1 382 ? -22.868 21.457 48.924 1.00 27.09 382 THR A CA 1
ATOM 2767 C C . THR A 1 382 ? -23.226 20.470 50.018 1.00 27.09 382 THR A C 1
ATOM 2769 O O . THR A 1 382 ? -24.357 19.997 50.110 1.00 27.09 382 THR A O 1
ATOM 2772 N N . THR A 1 383 ? -22.240 20.136 50.842 1.00 28.03 383 THR A N 1
ATOM 2773 C CA . THR A 1 383 ? -22.407 19.374 52.077 1.00 28.03 383 THR A CA 1
ATOM 2774 C C . THR A 1 383 ? -23.361 20.145 52.998 1.00 28.03 383 THR A C 1
ATOM 2776 O O . THR A 1 383 ? -22.955 21.066 53.704 1.00 28.03 383 THR A O 1
ATOM 2779 N N . ARG A 1 384 ? -24.660 19.817 52.997 1.00 29.67 384 ARG A N 1
ATOM 2780 C CA . ARG A 1 384 ? -25.582 20.287 54.043 1.00 29.67 384 ARG A CA 1
ATOM 2781 C C . ARG A 1 384 ? -25.436 19.387 55.265 1.00 29.67 384 ARG A C 1
ATOM 2783 O O . ARG A 1 384 ? -26.088 18.355 55.382 1.00 29.67 384 ARG A O 1
ATOM 2790 N N . SER A 1 385 ? -24.569 19.815 56.178 1.00 28.97 385 SER A N 1
ATOM 2791 C CA . SER A 1 385 ? -24.518 19.324 57.554 1.00 28.97 385 SER A CA 1
ATOM 2792 C C . SER A 1 385 ? -25.844 19.633 58.264 1.00 28.97 385 SER A C 1
ATOM 2794 O O . SER A 1 385 ? -26.254 20.793 58.357 1.00 28.97 385 SER A O 1
ATOM 2796 N N . LYS A 1 386 ? -26.538 18.597 58.753 1.00 30.52 386 LYS A N 1
ATOM 2797 C CA . LYS A 1 386 ? -27.625 18.737 59.731 1.00 30.52 386 LYS A CA 1
ATOM 2798 C C . LYS A 1 386 ? -26.997 19.111 61.075 1.00 30.52 386 LYS A C 1
ATOM 2800 O O . LYS A 1 386 ? -26.541 18.238 61.804 1.00 30.52 386 LYS A O 1
ATOM 2805 N N . VAL A 1 387 ? -27.018 20.395 61.423 1.00 30.73 387 VAL A N 1
ATOM 2806 C CA . VAL A 1 387 ? -26.827 20.846 62.808 1.00 30.73 387 VAL A CA 1
ATOM 2807 C C . VAL A 1 387 ? -28.193 21.239 63.358 1.00 30.73 387 VAL A C 1
ATOM 2809 O O . VAL A 1 387 ? -28.798 22.217 62.923 1.00 30.73 387 VAL A O 1
ATOM 2812 N N . ALA A 1 388 ? -28.694 20.437 64.296 1.00 31.69 388 ALA A N 1
ATOM 2813 C CA . ALA A 1 388 ? -29.851 20.768 65.111 1.00 31.69 388 ALA A CA 1
ATOM 2814 C C . ALA A 1 388 ? -29.491 21.946 66.029 1.00 31.69 388 ALA A C 1
ATOM 2816 O O . ALA A 1 388 ? -28.538 21.860 66.802 1.00 31.69 388 ALA A O 1
ATOM 2817 N N . ARG A 1 389 ? -30.246 23.048 65.955 1.00 31.16 389 ARG A N 1
ATOM 2818 C CA . ARG A 1 389 ? -30.138 24.159 66.907 1.00 31.16 389 ARG A CA 1
ATOM 2819 C C . ARG A 1 389 ? -31.358 24.146 67.818 1.00 31.16 389 ARG A C 1
ATOM 2821 O O . ARG A 1 389 ? -32.482 24.312 67.355 1.00 31.16 389 ARG A O 1
ATOM 2828 N N . ALA A 1 390 ? -31.101 23.925 69.104 1.00 30.95 390 ALA A N 1
ATOM 2829 C CA . ALA A 1 390 ? -32.070 24.003 70.183 1.00 30.95 390 ALA A CA 1
ATOM 2830 C C . ALA A 1 390 ? -32.626 25.431 70.317 1.00 30.95 390 ALA A C 1
ATOM 2832 O O . ALA A 1 390 ? -31.877 26.409 70.345 1.00 30.95 390 ALA A O 1
ATOM 2833 N N . THR A 1 391 ? -33.947 25.539 70.406 1.00 31.83 391 THR A N 1
ATOM 2834 C CA . THR A 1 391 ? -34.680 26.742 70.801 1.00 31.83 391 THR A CA 1
ATOM 2835 C C . THR A 1 391 ? -34.595 26.928 72.313 1.00 31.83 391 THR A C 1
ATOM 2837 O O . THR A 1 391 ? -35.199 26.171 73.067 1.00 31.83 391 THR A O 1
ATOM 2840 N N . THR A 1 392 ? -33.891 27.969 72.753 1.00 31.73 392 THR A N 1
ATOM 2841 C CA . THR A 1 392 ? -34.026 28.559 74.092 1.00 31.73 392 THR A CA 1
ATOM 2842 C C . THR A 1 392 ? -34.499 29.997 73.933 1.00 31.73 392 THR A C 1
ATOM 2844 O O . THR A 1 392 ? -33.738 30.869 73.519 1.00 31.73 392 THR A O 1
ATOM 2847 N N . THR A 1 393 ? -35.772 30.239 74.233 1.00 32.00 393 THR A N 1
ATOM 2848 C CA . THR A 1 393 ? -36.360 31.572 74.391 1.00 32.00 393 THR A CA 1
ATOM 2849 C C . THR A 1 393 ? -36.225 32.008 75.847 1.00 32.00 393 THR A C 1
ATOM 2851 O O . THR A 1 393 ? -36.856 31.422 76.723 1.00 32.00 393 THR A O 1
ATOM 2854 N N . SER A 1 394 ? -35.427 33.047 76.100 1.00 31.89 394 SER A N 1
ATOM 2855 C CA . SER A 1 394 ? -35.435 33.814 77.351 1.00 31.89 394 SER A CA 1
ATOM 2856 C C . SER A 1 394 ? -35.679 35.291 77.030 1.00 31.89 394 SER A C 1
ATOM 2858 O O . SER A 1 394 ? -34.767 35.998 76.603 1.00 31.89 394 SER A O 1
ATOM 2860 N N . SER A 1 395 ? -36.915 35.753 77.217 1.00 36.16 395 SER A N 1
ATOM 2861 C CA . SER A 1 395 ? -37.272 37.176 77.239 1.00 36.16 395 SER A CA 1
ATOM 2862 C C . SER A 1 395 ? -37.398 37.622 78.692 1.00 36.16 395 SER A C 1
ATOM 2864 O O . SER A 1 395 ? -38.134 37.010 79.466 1.00 36.16 395 SER A O 1
ATOM 2866 N N . GLY A 1 396 ? -36.636 38.655 79.047 1.00 34.97 396 GLY A N 1
ATOM 2867 C CA . GLY A 1 396 ? -36.531 39.204 80.392 1.00 34.97 396 GLY A CA 1
ATOM 2868 C C . GLY A 1 396 ? -37.794 39.905 80.895 1.00 34.97 396 GLY A C 1
ATOM 2869 O O . GLY A 1 396 ? -38.620 40.404 80.134 1.00 34.97 396 GLY A O 1
ATOM 2870 N N . THR A 1 397 ? -37.885 39.920 82.219 1.00 35.75 397 THR A N 1
ATOM 2871 C CA . THR A 1 397 ? -38.941 40.462 83.077 1.00 35.75 397 THR A CA 1
ATOM 2872 C C . THR A 1 397 ? -38.717 41.944 83.390 1.00 35.75 397 THR A C 1
ATOM 2874 O O . THR A 1 397 ? -37.575 42.350 83.583 1.00 35.75 397 THR A O 1
ATOM 2877 N N . THR A 1 398 ? -39.800 42.724 83.505 1.00 34.97 398 THR A N 1
ATOM 2878 C CA . THR A 1 398 ? -40.088 43.843 84.455 1.00 34.97 398 THR A CA 1
ATOM 2879 C C . THR A 1 398 ? -41.330 44.584 83.923 1.00 34.97 398 THR A C 1
ATOM 2881 O O . THR A 1 398 ? -41.446 44.750 82.719 1.00 34.97 398 THR A O 1
ATOM 2884 N N . ALA A 1 399 ? -42.317 45.089 84.665 1.00 34.12 399 ALA A N 1
ATOM 2885 C CA . ALA A 1 399 ? -42.766 45.041 86.055 1.00 34.12 399 ALA A CA 1
ATOM 2886 C C . ALA A 1 399 ? -44.182 45.677 86.069 1.00 34.12 399 ALA A C 1
ATOM 2888 O O . ALA A 1 399 ? -44.390 46.629 85.320 1.00 34.12 399 ALA A O 1
ATOM 2889 N N . ALA A 1 400 ? -45.116 45.203 86.908 1.00 33.28 400 ALA A N 1
ATOM 2890 C CA . ALA A 1 400 ? -46.199 46.006 87.512 1.00 33.28 400 ALA A CA 1
ATOM 2891 C C . ALA A 1 400 ? -47.020 45.175 88.526 1.00 33.28 400 ALA A C 1
ATOM 2893 O O . ALA A 1 400 ? -47.579 44.136 88.187 1.00 33.28 400 ALA A O 1
ATOM 2894 N N . THR A 1 401 ? -47.039 45.672 89.761 1.00 40.53 401 THR A N 1
ATOM 2895 C CA . THR A 1 401 ? -47.864 45.366 90.952 1.00 40.53 401 THR A CA 1
ATOM 2896 C C . THR A 1 401 ? -49.325 45.845 90.792 1.00 40.53 401 THR A C 1
ATOM 2898 O O . THR A 1 401 ? -49.607 46.475 89.768 1.00 40.53 401 THR A O 1
ATOM 2901 N N . PRO A 1 402 ? -50.252 45.664 91.768 1.00 59.97 402 PRO A N 1
ATOM 2902 C CA . PRO A 1 402 ? -50.133 45.185 93.163 1.00 59.97 402 PRO A CA 1
ATOM 2903 C C . PRO A 1 402 ? -50.672 43.781 93.451 1.00 59.97 402 PRO A C 1
ATOM 2905 O O . PRO A 1 402 ? -51.609 43.332 92.755 1.00 59.97 402 PRO A O 1
#

Secondary structure (DSSP, 8-state):
--------PPPHHHHHHHHHHHHHHHHHHHHHHHHHTTSHHHHHT-EEEEETTEEEEE-HHHHHHHHHHHHH-HHHHHHHHHHHHHHSHHHHHHTT--HHHHHHHHHHTSPTT-HHHHHHHHTTEEESSEEE--SS--EEE--SS--EEEEEESS-EEEEEESS-EEEEEES--EEEEEESS-EEEEEESS-EEEEEEES-EEEEEEE--EEEEEEE--EEEEEEE--EEE--BS--EEEE-TT-BEEEE------TT---EEEEPTT--GGGEEEEEE--SSTT---EEEEEETTSS-EEEETTTTGGG-TTSTT---SEEE-TTS-EEEHHHHHHHHTT--SS-------SS----SS--TT-SS--S-----PPP----------------PPP-----